Protein AF-A0A819WU49-F1 (afdb_monomer_lite)

Secondary structure (DSSP, 8-state):
-HHHHHHHHHHHHHHHHTSS-TTHHHHHHHHHHHHHHHHHTT----HHHHHHHHHHHHHHHHHHHHHHTTS-HHHHHHHHHHHHHHHHHHHHHHHHHHHHHHHHHHHHHHHHHHHHHHHHHHHHHHHHHTTTS-HHHHHHHHHHHHHHHHHHHHHHHHHHHHHHHHHHHHHHHHHHHHHHHHHHHHHHHIIIIIHHHHHTT--HHHHHHHIIIIIHHHHHHHHHHHHHHHHHHHHHHHH---HHHHHHHHHHHHHHHHHHHHHHHHHHHHHHHHHHHHHHHHHHHHHHHHHHHHHHHHHHHHHH----SSHHHHHHHHHHHHHHHHHHHHHHHHHHHHHHHHHHHHT-TTS-HHHHHHHHHHHHHHHHHHHHHHHHHHHHHT-

Organism: NCBI:txid392033

Radius of gyration: 40.59 Å; chains: 1; bounding box: 98×47×132 Å

Foldseek 3Di:
DVLVVLLVLLVVVLVVLVPDDCPVCVVLSVLSVVLSVVSVVVPDDDLVNLVSVLVSLVVVLVVLVVVLVPDDPVVNVVSVVSSVVSVVVSVVSVVVSVVVVVVVLVVVVVVLVVVVVVLVVLVVVLVVCVVVDDVVVSVVSVVVSVVVVVVSVVVVVVVVVVVVVVVVLVVLVVVLVVLLVVLVVCLVCCVPPVLCVVQAPDALVVNLVCLVPVVVVVLVVSVVVLVVSLVSLVVSLVPDPDPVVNVVSVVSNVVSVVSSVVSVVVSVVVSVVSVVLVVLVVVLVVLLVVLVVVLVVLVVLLVVLDDDPDPVSNVVSVVSLVVSVVVLVVCVVSLVVSLVSLVVSLPDPPGHPNNNVVSVVSSVVSVVSNVVSVVSSVVSVVD

pLDDT: mean 80.19, std 14.54, range [38.62, 97.06]

InterPro domains:
  IPR002017 Spectrin repeat [PF00435] (280-381)
  IPR052403 LINC complex-associated protein [PTHR47535] (3-372)

Sequence (383 aa):
KLWLSYQNYLENYYRLLKSKNEIEQKELQIATINIINQIKQGSYITINQNEELKNLLEKIYETNRRLIKHADTKTQIILEKELNDLQKSIHDINFNLKQKRETLVTNKNRELTQHRTELQRIRQAITEISSELHPDDTRQLIQKLNLLGIQWTDAERSLTVLIDSLTKRRSEYQDFENKFLRFIQWFENFLNNEINQRLNGLTIQTSLEILKNDIRNIITDKRKYANELLIQARLLQSQLTDQIQIEIIKQKIEQLEHIMDTIEQHVEKRIKKTEITCKMFNEFEQGCENIRLWMDTIETNLQRTLPTQNTNEFHIHQQSIAAIEMDIEKHSTVMSSLLALGHNLLNDTDISSRTIDSLSRRIQTLEQRWLSLNELIKKNENS

Structure (mmCIF, N/CA/C/O backbone):
data_AF-A0A819WU49-F1
#
_entry.id   AF-A0A819WU49-F1
#
loop_
_atom_site.group_PDB
_atom_site.id
_atom_site.type_symbol
_atom_site.label_atom_id
_atom_site.label_alt_id
_atom_site.label_comp_id
_atom_site.label_asym_id
_atom_site.label_entity_id
_atom_site.label_seq_id
_atom_site.pdbx_PDB_ins_code
_atom_site.Cartn_x
_atom_site.Cartn_y
_atom_site.Cartn_z
_atom_site.occupancy
_atom_site.B_iso_or_equiv
_atom_site.auth_seq_id
_atom_site.auth_comp_id
_atom_site.auth_asym_id
_atom_site.auth_atom_id
_atom_site.pdbx_PDB_model_num
ATOM 1 N N . LYS A 1 1 ? 14.214 31.514 -26.426 1.00 38.62 1 LYS A N 1
ATOM 2 C CA . LYS A 1 1 ? 12.841 31.718 -25.893 1.00 38.62 1 LYS A CA 1
ATOM 3 C C . LYS A 1 1 ? 12.511 30.754 -24.746 1.00 38.62 1 LYS A C 1
ATOM 5 O O . LYS A 1 1 ? 12.297 31.271 -23.663 1.00 38.62 1 LYS A O 1
ATOM 10 N N . LEU A 1 2 ? 12.570 29.419 -24.908 1.00 41.16 2 LEU A N 1
ATOM 11 C CA . LEU A 1 2 ? 12.365 28.466 -23.789 1.00 41.16 2 LEU A CA 1
ATOM 12 C C . LEU A 1 2 ? 13.295 28.727 -22.584 1.00 41.16 2 LEU A C 1
ATOM 14 O O . LEU A 1 2 ? 12.832 28.807 -21.457 1.00 41.16 2 LEU A O 1
ATOM 18 N N . TRP A 1 3 ? 14.589 28.954 -22.827 1.00 46.59 3 TRP A N 1
ATOM 19 C CA . TRP A 1 3 ? 15.592 29.200 -21.777 1.00 46.59 3 TRP A CA 1
ATOM 20 C C . TRP A 1 3 ? 15.361 30.447 -20.917 1.00 46.59 3 TRP A C 1
ATOM 22 O O . TRP A 1 3 ? 15.498 30.377 -19.701 1.00 46.59 3 TRP A O 1
ATOM 32 N N . LEU A 1 4 ? 14.940 31.559 -21.525 1.00 46.25 4 LEU A N 1
ATOM 33 C CA . LEU A 1 4 ? 14.539 32.754 -20.773 1.00 46.25 4 LEU A CA 1
ATOM 34 C C . LEU A 1 4 ? 13.292 32.494 -19.921 1.00 46.25 4 LEU A C 1
ATOM 36 O O . LEU A 1 4 ? 13.166 33.053 -18.837 1.00 46.25 4 LEU A O 1
ATOM 40 N N . SER A 1 5 ? 12.394 31.623 -20.391 1.00 48.72 5 SER A N 1
ATOM 41 C CA . SER A 1 5 ? 11.253 31.171 -19.597 1.00 48.72 5 SER A CA 1
ATOM 42 C C . SER A 1 5 ? 11.731 30.366 -18.384 1.00 48.72 5 SER A C 1
ATOM 44 O O . SER A 1 5 ? 11.356 30.698 -17.266 1.00 48.72 5 SER A O 1
ATOM 46 N N . TYR A 1 6 ? 12.612 29.375 -18.579 1.00 52.91 6 TYR A N 1
ATOM 47 C CA . TYR A 1 6 ? 13.180 28.548 -17.501 1.00 52.91 6 TYR A CA 1
ATOM 48 C C . TYR A 1 6 ? 13.906 29.373 -16.437 1.00 52.91 6 TYR A C 1
ATOM 50 O O . TYR A 1 6 ? 13.692 29.170 -15.244 1.00 52.91 6 TYR A O 1
ATOM 58 N N . GLN A 1 7 ? 14.728 30.331 -16.864 1.00 51.22 7 GLN A N 1
ATOM 59 C CA . GLN A 1 7 ? 15.442 31.218 -15.956 1.00 51.22 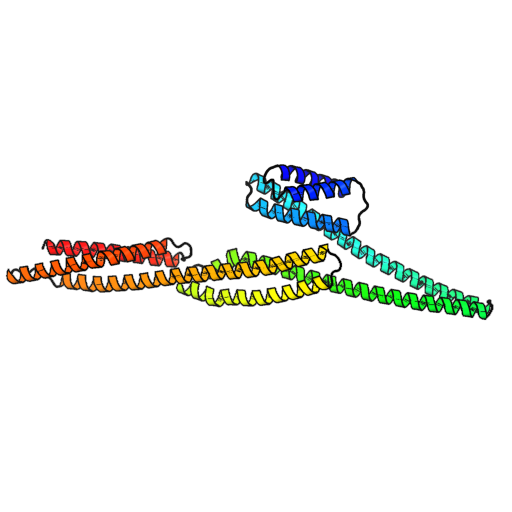7 GLN A CA 1
ATOM 60 C C . GLN A 1 7 ? 14.473 32.064 -15.114 1.00 51.22 7 GLN A C 1
ATOM 62 O O . GLN A 1 7 ? 14.628 32.125 -13.898 1.00 51.22 7 GLN A O 1
ATOM 67 N N . ASN A 1 8 ? 13.443 32.654 -15.732 1.00 54.34 8 ASN A N 1
ATOM 68 C CA . ASN A 1 8 ? 12.439 33.445 -15.014 1.00 54.34 8 ASN A CA 1
ATOM 69 C C . ASN A 1 8 ? 11.642 32.604 -14.000 1.00 54.34 8 ASN A C 1
ATOM 71 O O . ASN A 1 8 ? 11.326 33.092 -12.917 1.00 54.34 8 ASN A O 1
ATOM 75 N N . TYR A 1 9 ? 11.338 31.341 -14.317 1.00 56.34 9 TYR A N 1
ATOM 76 C CA . TYR A 1 9 ? 10.631 30.444 -13.397 1.00 56.34 9 TYR A CA 1
ATOM 77 C C . TYR A 1 9 ? 11.481 30.062 -12.182 1.00 56.34 9 TYR A C 1
ATOM 79 O O . TYR A 1 9 ? 11.007 30.158 -11.052 1.00 56.34 9 TYR A O 1
ATOM 87 N N . LEU A 1 10 ? 12.747 29.692 -12.395 1.00 54.44 10 LEU A N 1
ATOM 88 C CA . LEU A 1 10 ? 13.657 29.345 -11.300 1.00 54.44 10 LEU A CA 1
ATOM 89 C C . LEU A 1 10 ? 13.987 30.569 -10.422 1.00 54.44 10 LEU A C 1
ATOM 91 O O . LEU A 1 10 ? 14.101 30.439 -9.204 1.00 54.44 10 LEU A O 1
ATOM 95 N N . GLU A 1 11 ? 14.075 31.770 -11.008 1.00 57.81 11 GLU A N 1
ATOM 96 C CA . GLU A 1 11 ? 14.254 33.024 -10.261 1.00 57.81 11 GLU A CA 1
ATOM 97 C C . GLU A 1 11 ? 13.018 33.401 -9.424 1.00 57.81 11 GLU A C 1
ATOM 99 O O . GLU A 1 11 ? 13.171 33.878 -8.297 1.00 57.81 11 GLU A O 1
ATOM 104 N N . ASN A 1 12 ? 11.801 33.154 -9.922 1.00 56.78 12 ASN A N 1
ATOM 105 C CA . ASN A 1 12 ? 10.570 33.347 -9.147 1.00 56.78 12 ASN A CA 1
ATOM 106 C C . ASN A 1 12 ? 10.456 32.335 -7.997 1.00 56.78 12 ASN A C 1
ATOM 108 O O . ASN A 1 12 ? 10.157 32.721 -6.868 1.00 56.78 12 ASN A O 1
ATOM 112 N N . TYR A 1 13 ? 10.791 31.071 -8.255 1.00 55.88 13 TYR A N 1
ATOM 113 C CA . TYR A 1 13 ? 10.788 30.011 -7.248 1.00 55.88 13 TYR A CA 1
ATOM 114 C C . TYR A 1 13 ? 11.813 30.262 -6.126 1.00 55.88 13 TYR A C 1
ATOM 116 O O . TYR A 1 13 ? 11.489 30.153 -4.944 1.00 55.88 13 TYR A O 1
ATOM 124 N N . TYR A 1 14 ? 13.025 30.721 -6.466 1.00 54.78 14 TYR A N 1
ATOM 125 C CA . TYR A 1 14 ? 14.030 31.138 -5.478 1.00 54.78 14 TYR A CA 1
ATOM 126 C C . TYR A 1 14 ? 13.524 32.257 -4.549 1.00 54.78 14 TYR A C 1
ATOM 128 O O . TYR A 1 14 ? 13.818 32.260 -3.352 1.00 54.78 14 TYR A O 1
ATOM 136 N N . ARG A 1 15 ? 12.728 33.200 -5.072 1.00 59.16 15 ARG A N 1
ATOM 137 C CA . ARG A 1 15 ? 12.126 34.272 -4.261 1.00 59.16 15 ARG A CA 1
ATOM 138 C C . ARG A 1 15 ? 11.067 33.744 -3.289 1.00 59.16 15 ARG A C 1
ATOM 140 O O . ARG A 1 15 ? 10.988 34.267 -2.179 1.00 59.16 15 ARG A O 1
ATOM 147 N N . LEU A 1 16 ? 10.303 32.716 -3.665 1.00 53.34 16 LEU A N 1
ATOM 148 C CA . LEU A 1 16 ? 9.295 32.090 -2.801 1.00 53.34 16 LEU A CA 1
ATOM 149 C C . LEU A 1 16 ? 9.910 31.270 -1.663 1.00 53.34 16 LEU A C 1
ATOM 151 O O . LEU A 1 16 ? 9.477 31.401 -0.515 1.00 53.34 16 LEU A O 1
ATOM 155 N N . LEU A 1 17 ? 10.956 30.491 -1.960 1.00 53.31 17 LEU A N 1
ATOM 156 C CA . LEU A 1 17 ? 11.685 29.684 -0.971 1.00 53.31 17 LEU A CA 1
ATOM 157 C C . LEU A 1 17 ? 12.317 30.533 0.148 1.00 53.31 17 LEU A C 1
ATOM 159 O O . LEU A 1 17 ? 12.636 30.042 1.225 1.00 53.31 17 LEU A O 1
ATOM 163 N N . LYS A 1 18 ? 12.486 31.840 -0.069 1.00 53.62 18 LYS A N 1
ATOM 164 C CA . LYS A 1 18 ? 12.971 32.765 0.960 1.00 53.62 18 LYS A CA 1
ATOM 165 C C . LYS A 1 18 ? 11.932 33.045 2.066 1.00 53.62 18 LYS A C 1
ATOM 167 O O . LYS A 1 18 ? 12.277 33.712 3.037 1.00 53.62 18 LYS A O 1
ATOM 172 N N . SER A 1 19 ? 10.674 32.598 1.930 1.00 49.59 19 SER A N 1
ATOM 173 C CA . SER A 1 19 ? 9.548 33.134 2.719 1.00 49.59 19 SER A CA 1
ATOM 174 C C . SER A 1 19 ? 8.923 32.259 3.823 1.00 49.59 19 SER A C 1
ATOM 176 O O . SER A 1 19 ? 8.117 32.809 4.566 1.00 49.59 19 SER A O 1
ATOM 178 N N . LYS A 1 20 ? 9.294 30.982 4.033 1.00 51.66 20 LYS A N 1
ATOM 179 C CA . LYS A 1 20 ? 9.100 30.219 5.303 1.00 51.66 20 LYS A CA 1
ATOM 180 C C . LYS A 1 20 ? 9.572 28.760 5.135 1.00 51.66 20 LYS A C 1
ATOM 182 O O . LYS A 1 20 ? 9.220 28.130 4.144 1.00 51.66 20 LYS A O 1
ATOM 187 N N . ASN A 1 21 ? 10.275 28.238 6.152 1.00 53.50 21 ASN A N 1
ATOM 188 C CA . ASN A 1 21 ? 10.983 26.938 6.278 1.00 53.50 21 ASN A CA 1
ATOM 189 C C . ASN A 1 21 ? 12.416 26.879 5.707 1.00 53.50 21 ASN A C 1
ATOM 191 O O . ASN A 1 21 ? 12.678 26.328 4.644 1.00 53.50 21 ASN A O 1
ATOM 195 N N . GLU A 1 22 ? 13.371 27.398 6.490 1.00 52.78 22 GLU A N 1
ATOM 196 C CA . GLU A 1 22 ? 14.763 27.670 6.087 1.00 52.78 22 GLU A CA 1
ATOM 197 C C . GLU A 1 22 ? 15.703 26.454 5.970 1.00 52.78 22 GLU A C 1
ATOM 199 O O . GLU A 1 22 ? 16.790 26.601 5.410 1.00 52.78 22 GLU A O 1
ATOM 204 N N . ILE A 1 23 ? 15.344 25.274 6.491 1.00 52.09 23 ILE A N 1
ATOM 205 C CA . ILE A 1 23 ? 16.293 24.146 6.594 1.00 52.09 23 ILE A CA 1
ATOM 206 C C . ILE A 1 23 ? 16.169 23.184 5.402 1.00 52.09 23 ILE A C 1
ATOM 208 O O . ILE A 1 23 ? 17.141 23.019 4.672 1.00 52.09 23 ILE A O 1
ATOM 212 N N . GLU A 1 24 ? 14.983 22.628 5.121 1.00 51.19 24 GLU A N 1
ATOM 213 C CA . GLU A 1 24 ? 14.779 21.713 3.973 1.00 51.19 24 GLU A CA 1
ATOM 214 C C . GLU A 1 24 ? 14.880 22.416 2.608 1.00 51.19 24 GLU A C 1
ATOM 216 O O . GLU A 1 24 ? 15.197 21.799 1.593 1.00 51.19 24 GLU A O 1
ATOM 221 N N . GLN A 1 25 ? 14.638 23.728 2.560 1.00 58.62 25 GLN A N 1
ATOM 222 C CA . GLN A 1 25 ? 14.648 24.491 1.312 1.00 58.62 25 GLN A CA 1
ATOM 223 C C . GLN A 1 25 ? 16.044 24.987 0.918 1.00 58.62 25 GLN A C 1
ATOM 225 O O . GLN A 1 25 ? 16.267 25.280 -0.254 1.00 58.62 25 GLN A O 1
ATOM 230 N N . LYS A 1 26 ? 17.001 25.063 1.852 1.00 58.88 26 LYS A N 1
ATOM 231 C CA . LYS A 1 26 ? 18.342 25.621 1.599 1.00 58.88 26 LYS A CA 1
ATOM 232 C C . LYS A 1 26 ? 19.126 24.818 0.562 1.00 58.88 26 LYS A C 1
ATOM 234 O O . LYS A 1 26 ? 19.736 25.403 -0.328 1.00 58.88 26 LYS A O 1
ATOM 239 N N . GLU A 1 27 ? 19.071 23.491 0.635 1.00 60.66 27 GLU A N 1
ATOM 240 C CA . GLU A 1 27 ? 19.755 22.611 -0.322 1.00 60.66 27 GLU A CA 1
ATOM 241 C C . GLU A 1 27 ? 19.147 22.717 -1.727 1.00 60.66 27 GLU A C 1
ATOM 243 O O . GLU A 1 27 ? 19.873 22.833 -2.715 1.00 60.66 27 GLU A O 1
ATOM 248 N N . LEU A 1 28 ? 17.814 22.784 -1.816 1.00 60.03 28 LEU A N 1
ATOM 249 C CA . LEU A 1 28 ? 17.085 22.998 -3.071 1.00 60.03 28 LEU A CA 1
ATOM 250 C C . LEU A 1 28 ? 17.343 24.392 -3.660 1.00 60.03 28 LEU A C 1
ATOM 252 O O . LEU A 1 28 ? 17.502 24.513 -4.874 1.00 60.03 28 LEU A O 1
ATOM 256 N N . GLN A 1 29 ? 17.441 25.436 -2.828 1.00 59.50 29 GLN A N 1
ATOM 257 C CA . GLN A 1 29 ? 17.818 26.790 -3.251 1.00 59.50 29 GLN A CA 1
ATOM 258 C C . GLN A 1 29 ? 19.235 26.817 -3.833 1.00 59.50 29 GLN A C 1
ATOM 260 O O . GLN A 1 29 ? 19.438 27.368 -4.915 1.00 59.50 29 GLN A O 1
ATOM 265 N N . ILE A 1 30 ? 20.204 26.200 -3.149 1.00 65.50 30 ILE A N 1
ATOM 266 C CA . ILE A 1 30 ? 21.600 26.127 -3.601 1.00 65.50 30 ILE A CA 1
ATOM 267 C C . ILE A 1 30 ? 21.694 25.349 -4.919 1.00 65.50 30 ILE A C 1
ATOM 269 O O . ILE A 1 30 ? 22.316 25.826 -5.869 1.00 65.50 30 ILE A O 1
ATOM 273 N N . ALA A 1 31 ? 21.029 24.194 -5.017 1.00 64.00 31 ALA A N 1
ATOM 274 C CA . ALA A 1 31 ? 20.991 23.396 -6.241 1.00 64.00 31 ALA A CA 1
ATOM 275 C C . ALA A 1 31 ? 20.334 24.156 -7.410 1.00 64.00 31 ALA A C 1
ATOM 277 O O . ALA A 1 31 ? 20.846 24.141 -8.529 1.00 64.00 31 ALA A O 1
ATOM 278 N N . THR A 1 32 ? 19.255 24.895 -7.136 1.00 60.06 32 THR A N 1
ATOM 279 C CA . THR A 1 32 ? 18.564 25.743 -8.119 1.00 60.06 32 THR A CA 1
ATOM 280 C C . THR A 1 32 ? 19.451 26.885 -8.609 1.00 60.06 32 THR A C 1
ATOM 282 O O . THR A 1 32 ? 19.569 27.090 -9.815 1.00 60.06 32 THR A O 1
ATOM 285 N N . ILE A 1 33 ? 20.127 27.600 -7.706 1.00 65.00 33 ILE A N 1
ATOM 286 C CA . ILE A 1 33 ? 21.061 28.680 -8.058 1.00 65.00 33 ILE A CA 1
ATOM 287 C C . ILE A 1 33 ? 22.231 28.149 -8.889 1.00 65.00 33 ILE A C 1
ATOM 289 O O . ILE A 1 33 ? 22.603 28.773 -9.882 1.00 65.00 33 ILE A O 1
ATOM 293 N N . ASN A 1 34 ? 22.798 27.000 -8.514 1.00 65.62 34 ASN A N 1
ATOM 294 C CA . ASN A 1 34 ? 23.904 26.393 -9.250 1.00 65.62 34 ASN A CA 1
ATOM 295 C C . ASN A 1 34 ? 23.500 26.057 -10.687 1.00 65.62 34 ASN A C 1
ATOM 297 O O . ASN A 1 34 ? 24.229 26.404 -11.615 1.00 65.62 34 ASN A O 1
ATOM 301 N N . ILE A 1 35 ? 22.310 25.482 -10.883 1.00 61.12 35 ILE A N 1
ATOM 302 C CA . ILE A 1 35 ? 21.785 25.204 -12.221 1.00 61.12 35 ILE A CA 1
ATOM 303 C C . ILE A 1 35 ? 21.504 26.510 -12.983 1.00 61.12 35 ILE A C 1
ATOM 305 O O . ILE A 1 35 ? 21.973 26.649 -14.108 1.00 61.12 35 ILE A O 1
ATOM 309 N N . ILE A 1 36 ? 20.856 27.520 -12.380 1.00 59.09 36 ILE A N 1
ATOM 310 C CA . ILE A 1 36 ? 20.662 28.850 -13.007 1.00 59.09 36 ILE A CA 1
ATOM 311 C C . ILE A 1 36 ? 21.999 29.451 -13.468 1.00 59.09 36 ILE A C 1
ATOM 313 O O . ILE A 1 36 ? 22.083 30.015 -14.559 1.00 59.09 36 ILE A O 1
ATOM 317 N N . ASN A 1 37 ? 23.047 29.343 -12.654 1.00 61.62 37 ASN A N 1
ATOM 318 C CA . ASN A 1 37 ? 24.360 29.896 -12.970 1.00 61.62 37 ASN A CA 1
ATOM 319 C C . ASN A 1 37 ? 25.055 29.123 -14.097 1.00 61.62 37 ASN A C 1
ATOM 321 O O . ASN A 1 37 ? 25.602 29.753 -15.000 1.00 61.62 37 ASN A O 1
ATOM 325 N N . GLN A 1 38 ? 24.973 27.791 -14.105 1.00 59.91 38 GLN A N 1
ATOM 326 C CA . GLN A 1 38 ? 25.471 26.960 -15.208 1.00 59.91 38 GLN A CA 1
ATOM 327 C C . GLN A 1 38 ? 24.757 27.283 -16.530 1.00 59.91 38 GLN A C 1
ATOM 329 O O . GLN A 1 38 ? 25.388 27.384 -17.581 1.00 59.91 38 GLN A O 1
ATOM 334 N N . ILE A 1 39 ? 23.447 27.537 -16.471 1.00 56.06 39 ILE A N 1
ATOM 335 C CA . ILE A 1 39 ? 22.637 27.960 -17.620 1.00 56.06 39 ILE A CA 1
ATOM 336 C C . ILE A 1 39 ? 23.082 29.336 -18.131 1.00 56.06 39 ILE A C 1
ATOM 338 O O . ILE A 1 39 ? 23.279 29.524 -19.333 1.00 56.06 39 ILE A O 1
ATOM 342 N N . LYS A 1 40 ? 23.261 30.305 -17.223 1.00 55.38 40 LYS A N 1
ATOM 343 C CA . LYS A 1 40 ? 23.705 31.674 -17.544 1.00 55.38 40 LYS A CA 1
ATOM 344 C C . LYS A 1 40 ? 25.105 31.712 -18.160 1.00 55.38 40 LYS A C 1
ATOM 346 O O . LYS A 1 40 ? 25.393 32.615 -18.938 1.00 55.38 40 LYS A O 1
ATOM 351 N N . GLN A 1 41 ? 25.954 30.736 -17.843 1.00 59.31 41 GLN A N 1
ATOM 352 C CA . GLN A 1 41 ? 27.315 30.619 -18.374 1.00 59.31 41 GLN A CA 1
ATOM 353 C C . GLN A 1 41 ? 27.383 30.028 -19.796 1.00 59.31 41 GLN A C 1
ATOM 355 O O . GLN A 1 41 ? 28.474 29.904 -20.348 1.00 59.31 41 GLN A O 1
ATOM 360 N N . GLY A 1 42 ? 26.247 29.699 -20.426 1.00 45.09 42 GLY A N 1
ATOM 361 C CA . GLY A 1 42 ? 26.204 29.312 -21.842 1.00 45.09 42 GLY A CA 1
ATOM 362 C C . GLY A 1 42 ? 26.893 27.981 -22.161 1.00 45.09 42 GLY A C 1
ATOM 363 O O . GLY A 1 42 ? 27.221 27.719 -23.319 1.00 45.09 42 GLY A O 1
ATOM 364 N N . SER A 1 43 ? 27.121 27.133 -21.157 1.00 44.91 43 SER A N 1
ATOM 365 C CA . SER A 1 43 ? 27.714 25.809 -21.335 1.00 44.91 43 SER A CA 1
ATOM 366 C C . SER A 1 43 ? 26.761 24.930 -22.157 1.00 44.91 43 SER A C 1
ATOM 368 O O . SER A 1 43 ? 25.636 24.656 -21.743 1.00 44.91 43 SER A O 1
ATOM 370 N N . TYR A 1 44 ? 27.175 24.519 -23.357 1.00 41.62 44 TYR A N 1
ATOM 371 C CA . TYR A 1 44 ? 26.335 23.733 -24.261 1.00 41.62 44 TYR A CA 1
ATOM 372 C C . TYR A 1 44 ? 25.963 22.357 -23.673 1.00 41.62 44 TYR A C 1
ATOM 374 O O . TYR A 1 44 ? 26.785 21.455 -23.561 1.00 41.62 44 TYR A O 1
ATOM 382 N N . ILE A 1 45 ? 24.670 22.247 -23.364 1.00 49.69 45 ILE A N 1
ATOM 383 C CA . ILE A 1 45 ? 23.748 21.104 -23.303 1.00 49.69 45 ILE A CA 1
ATOM 384 C C . ILE A 1 45 ? 24.354 19.736 -23.667 1.00 49.69 45 ILE A C 1
ATOM 386 O O . ILE A 1 45 ? 24.287 19.290 -24.817 1.00 49.69 45 ILE A O 1
ATOM 390 N N . THR A 1 46 ? 24.800 18.998 -22.657 1.00 55.75 46 THR A N 1
ATOM 391 C CA . THR A 1 46 ? 24.877 17.531 -22.747 1.00 55.75 46 THR A CA 1
ATOM 392 C C . THR A 1 46 ? 23.528 16.907 -22.368 1.00 55.75 46 THR A C 1
ATOM 394 O O . THR A 1 46 ? 22.716 17.514 -21.669 1.00 55.75 46 THR A O 1
ATOM 397 N N . ILE A 1 47 ? 23.243 15.687 -22.845 1.00 55.97 47 ILE A N 1
ATOM 398 C CA . ILE A 1 47 ? 22.032 14.933 -22.451 1.00 55.97 47 ILE A CA 1
ATOM 399 C C . ILE A 1 47 ? 21.966 14.786 -20.921 1.00 55.97 47 ILE A C 1
ATOM 401 O O . ILE A 1 47 ? 20.883 14.899 -20.354 1.00 55.97 47 ILE A O 1
ATOM 405 N N . ASN A 1 48 ? 23.124 14.644 -20.270 1.00 56.34 48 ASN A N 1
ATOM 406 C CA . ASN A 1 48 ? 23.250 14.508 -18.820 1.00 56.34 48 ASN A CA 1
ATOM 407 C C . ASN A 1 48 ? 22.758 15.750 -18.060 1.00 56.34 48 ASN A C 1
ATOM 409 O O . ASN A 1 48 ? 21.989 15.608 -17.118 1.00 56.34 48 ASN A O 1
ATOM 413 N N . GLN A 1 49 ? 23.087 16.964 -18.514 1.00 61.91 49 GLN A N 1
ATOM 414 C CA . GLN A 1 49 ? 22.652 18.204 -17.849 1.00 61.91 49 GLN A CA 1
ATOM 415 C C . GLN A 1 49 ? 21.132 18.434 -17.916 1.00 61.91 49 GLN A C 1
ATOM 417 O O . GLN A 1 49 ? 20.549 19.009 -17.001 1.00 61.91 49 GLN A O 1
ATOM 422 N N . ASN A 1 50 ? 20.454 17.970 -18.974 1.00 60.81 50 ASN A N 1
ATOM 423 C CA . ASN A 1 50 ? 18.987 18.029 -19.023 1.00 60.81 50 ASN A CA 1
ATOM 424 C C . ASN A 1 50 ? 18.335 17.012 -18.076 1.00 60.81 50 ASN A C 1
ATOM 426 O O . ASN A 1 50 ? 17.253 17.280 -17.558 1.00 60.81 50 ASN A O 1
ATOM 430 N N . GLU A 1 51 ? 18.969 15.857 -17.862 1.00 63.22 51 GLU A N 1
ATOM 431 C CA . GLU A 1 51 ? 18.479 14.857 -16.910 1.00 63.22 51 GLU A CA 1
ATOM 432 C C . GLU A 1 51 ? 18.696 15.333 -15.462 1.00 63.22 51 GLU A C 1
ATOM 434 O O . GLU A 1 51 ? 17.803 15.192 -14.634 1.00 63.22 51 GLU A O 1
ATOM 439 N N . GLU A 1 52 ? 19.814 16.008 -15.169 1.00 65.31 52 GLU A N 1
ATOM 440 C CA . GLU A 1 52 ? 20.043 16.693 -13.886 1.00 65.31 52 GLU A CA 1
ATOM 441 C C . GLU A 1 52 ? 18.987 17.773 -13.609 1.00 65.31 52 GLU A C 1
ATOM 443 O O . GLU A 1 52 ? 18.437 17.848 -12.509 1.00 65.31 52 GLU A O 1
ATOM 448 N N . LEU A 1 53 ? 18.653 18.577 -14.622 1.00 64.50 53 LEU A N 1
ATOM 449 C CA . LEU A 1 53 ? 17.652 19.637 -14.513 1.00 64.50 53 LEU A CA 1
ATOM 450 C C . LEU A 1 53 ? 16.238 19.073 -14.314 1.00 64.50 53 LEU A C 1
ATOM 452 O O . LEU A 1 53 ? 15.470 19.598 -13.509 1.00 64.50 53 LEU A O 1
ATOM 456 N N . LYS A 1 54 ? 15.911 17.966 -14.988 1.00 65.69 54 LYS A N 1
ATOM 457 C CA . LYS A 1 54 ? 14.671 17.215 -14.766 1.00 65.69 54 LYS A CA 1
ATOM 458 C C . LYS A 1 54 ? 14.595 16.664 -13.340 1.00 65.69 54 LYS A C 1
ATOM 460 O O . LYS A 1 54 ? 13.597 16.901 -12.668 1.00 65.69 54 LYS A O 1
ATOM 465 N N . ASN A 1 55 ? 15.645 15.996 -12.865 1.00 67.19 55 ASN A N 1
ATOM 466 C CA . ASN A 1 55 ? 15.689 15.435 -11.513 1.00 67.19 55 ASN A CA 1
ATOM 467 C C . ASN A 1 55 ? 15.547 16.527 -10.443 1.00 67.19 55 ASN A C 1
ATOM 469 O O . ASN A 1 55 ? 14.874 16.328 -9.433 1.00 67.19 55 ASN A O 1
ATOM 473 N N . LEU A 1 56 ? 16.155 17.700 -10.661 1.00 67.44 56 LEU A N 1
ATOM 474 C CA . LEU A 1 56 ? 15.975 18.842 -9.769 1.00 67.44 56 LEU A CA 1
ATOM 475 C C . LEU A 1 56 ? 14.519 19.329 -9.772 1.00 67.44 56 LEU A C 1
ATOM 477 O O . LEU A 1 56 ? 13.955 19.554 -8.704 1.00 67.44 56 LEU A O 1
ATOM 481 N N . LEU A 1 57 ? 13.903 19.477 -10.949 1.00 62.25 57 LEU A N 1
ATOM 482 C CA . LEU A 1 57 ? 12.508 19.907 -11.067 1.00 62.25 57 LEU A CA 1
ATOM 483 C C . LEU A 1 57 ? 11.530 18.905 -10.438 1.00 62.25 57 LEU A C 1
ATOM 485 O O . LEU A 1 57 ? 10.568 19.332 -9.806 1.00 62.25 57 LEU A O 1
ATOM 489 N N . GLU A 1 58 ? 11.782 17.600 -10.555 1.00 64.50 58 GLU A N 1
ATOM 490 C CA . GLU A 1 58 ? 10.985 16.555 -9.897 1.00 64.50 58 GLU A CA 1
ATOM 491 C C . GLU A 1 58 ? 11.091 16.642 -8.368 1.00 64.50 58 GLU A C 1
ATOM 493 O O . GLU A 1 58 ? 10.068 16.641 -7.683 1.00 64.50 58 GLU A O 1
ATOM 498 N N . LYS A 1 59 ? 12.300 16.837 -7.824 1.00 69.06 59 LYS A N 1
ATOM 499 C CA . LYS A 1 59 ? 12.490 17.066 -6.379 1.00 69.06 59 LYS A CA 1
ATOM 500 C C . LYS A 1 59 ? 11.776 18.329 -5.899 1.00 69.06 59 LYS A C 1
ATOM 502 O O . LYS A 1 59 ? 11.100 18.306 -4.876 1.00 69.06 59 LYS A O 1
ATOM 507 N N . ILE A 1 60 ? 11.883 19.419 -6.657 1.00 63.62 60 ILE A N 1
ATOM 508 C CA . ILE A 1 60 ? 11.169 20.675 -6.392 1.00 63.62 60 ILE A CA 1
ATOM 509 C C . ILE A 1 60 ? 9.650 20.449 -6.380 1.00 63.62 60 ILE A C 1
ATOM 511 O O . ILE A 1 60 ? 8.959 20.905 -5.468 1.00 63.62 60 ILE A O 1
ATOM 515 N N . TYR A 1 61 ? 9.132 19.717 -7.366 1.00 61.75 61 TYR A N 1
ATOM 516 C CA . TYR A 1 61 ? 7.716 19.387 -7.478 1.00 61.75 61 TYR A CA 1
ATOM 517 C C . TYR A 1 61 ? 7.220 18.574 -6.273 1.00 61.75 61 TYR A C 1
ATOM 519 O O . TYR A 1 61 ? 6.186 18.907 -5.689 1.00 61.75 61 TYR A O 1
ATOM 527 N N . GLU A 1 62 ? 7.961 17.547 -5.851 1.00 64.00 62 GLU A N 1
ATOM 528 C CA . GLU A 1 62 ? 7.604 16.745 -4.676 1.00 64.00 62 GLU A CA 1
ATOM 529 C C . GLU A 1 62 ? 7.608 17.560 -3.381 1.00 64.00 62 GLU A C 1
ATOM 531 O O . GLU A 1 62 ? 6.666 17.457 -2.588 1.00 64.00 62 GLU A O 1
ATOM 536 N N . THR A 1 63 ? 8.624 18.401 -3.176 1.00 64.75 63 THR A N 1
ATOM 537 C CA . THR A 1 63 ? 8.702 19.287 -2.009 1.00 64.75 63 THR A CA 1
ATOM 538 C C . THR A 1 63 ? 7.532 20.270 -1.988 1.00 64.75 63 THR A C 1
ATOM 540 O O . THR A 1 63 ? 6.866 20.405 -0.960 1.00 64.75 63 THR A O 1
ATOM 543 N N . ASN A 1 64 ? 7.191 20.883 -3.125 1.00 59.62 64 ASN A N 1
ATOM 544 C CA . ASN A 1 64 ? 6.037 21.781 -3.228 1.00 59.62 64 ASN A CA 1
ATOM 545 C C . ASN A 1 64 ? 4.716 21.063 -2.942 1.00 59.62 64 ASN A C 1
ATOM 547 O O . ASN A 1 64 ? 3.890 21.576 -2.188 1.00 59.62 64 ASN A O 1
ATOM 551 N N . ARG A 1 65 ? 4.531 19.842 -3.458 1.00 64.19 65 ARG A N 1
ATOM 552 C CA . ARG A 1 65 ? 3.342 19.022 -3.175 1.00 64.19 65 ARG A CA 1
ATOM 553 C C . ARG A 1 65 ? 3.172 18.751 -1.675 1.00 64.19 65 ARG A C 1
ATOM 555 O O . ARG A 1 65 ? 2.039 18.699 -1.197 1.00 64.19 65 ARG A O 1
ATOM 562 N N . ARG A 1 66 ? 4.269 18.584 -0.927 1.00 65.31 66 ARG A N 1
ATOM 563 C CA . ARG A 1 66 ? 4.234 18.428 0.541 1.00 65.31 66 ARG A CA 1
ATOM 564 C C . ARG A 1 66 ? 3.895 19.744 1.244 1.00 65.31 66 ARG A C 1
ATOM 566 O O . ARG A 1 66 ? 3.066 19.738 2.147 1.00 65.31 66 ARG A O 1
ATOM 573 N N . LEU A 1 67 ? 4.471 20.863 0.803 1.00 61.41 67 LEU A N 1
ATOM 574 C CA . LEU A 1 67 ? 4.238 22.189 1.394 1.00 61.41 67 LEU A CA 1
ATOM 575 C C . LEU A 1 67 ? 2.796 22.688 1.199 1.00 61.41 67 LEU A C 1
ATOM 577 O O . LEU A 1 67 ? 2.222 23.252 2.128 1.00 61.41 67 LEU A O 1
ATOM 581 N N . ILE A 1 68 ? 2.184 22.414 0.040 1.00 60.78 68 ILE A N 1
ATOM 582 C CA . ILE A 1 68 ? 0.780 22.755 -0.267 1.00 60.78 68 ILE A CA 1
ATOM 583 C C . ILE A 1 68 ? -0.184 22.200 0.790 1.00 60.78 68 ILE A C 1
ATOM 585 O O . ILE A 1 68 ? -1.130 22.885 1.167 1.00 60.78 68 ILE A O 1
ATOM 589 N N . LYS A 1 69 ? 0.074 20.996 1.322 1.00 63.16 69 LYS A N 1
ATOM 590 C CA . LYS A 1 69 ? -0.796 20.348 2.322 1.00 63.16 69 LYS A CA 1
ATOM 591 C C . LYS A 1 69 ? -0.879 21.098 3.659 1.00 63.16 69 LYS A C 1
ATOM 593 O O . LYS A 1 69 ? -1.778 20.809 4.443 1.00 63.16 69 LYS A O 1
ATOM 598 N N . HIS A 1 70 ? 0.042 22.022 3.932 1.00 57.19 70 HIS A N 1
ATOM 599 C CA . HIS A 1 70 ? 0.170 22.706 5.224 1.00 57.19 70 HIS A CA 1
ATOM 600 C C . HIS A 1 70 ? 0.138 24.241 5.112 1.00 57.19 70 HIS A C 1
ATOM 602 O O . HIS A 1 70 ? 0.420 24.934 6.090 1.00 57.19 70 HIS A O 1
ATOM 608 N N . ALA A 1 71 ? -0.178 24.780 3.932 1.00 57.50 71 ALA A N 1
ATOM 609 C CA . ALA A 1 71 ? -0.170 26.213 3.654 1.00 57.50 71 ALA A CA 1
ATOM 610 C C . ALA A 1 71 ? -1.542 26.873 3.906 1.00 57.50 71 ALA A C 1
ATOM 612 O O . ALA A 1 71 ? -2.579 26.214 3.864 1.00 57.50 71 ALA A O 1
ATOM 613 N N . ASP A 1 72 ? -1.562 28.191 4.139 1.00 63.72 72 ASP A N 1
ATOM 614 C CA . ASP A 1 72 ? -2.815 28.958 4.131 1.00 63.72 72 ASP A CA 1
ATOM 615 C C . ASP A 1 72 ? -3.432 29.010 2.721 1.00 63.72 72 ASP A C 1
ATOM 617 O O . ASP A 1 72 ? -2.742 28.825 1.722 1.00 63.72 72 ASP A O 1
ATOM 621 N N . THR A 1 73 ? -4.735 29.285 2.616 1.00 61.19 73 THR A N 1
ATOM 622 C CA . THR A 1 73 ? -5.494 29.180 1.354 1.00 61.19 73 THR A CA 1
ATOM 623 C C . THR A 1 73 ? -4.932 30.053 0.226 1.00 61.19 73 THR A C 1
ATOM 625 O O . THR A 1 73 ? -4.963 29.667 -0.941 1.00 61.19 73 THR A O 1
ATOM 628 N N . LYS A 1 74 ? -4.386 31.232 0.549 1.00 64.12 74 LYS A N 1
ATOM 629 C CA . LYS A 1 74 ? -3.798 32.137 -0.451 1.00 64.12 74 LYS A CA 1
ATOM 630 C C . LYS A 1 74 ? -2.464 31.593 -0.964 1.00 64.12 74 LYS A C 1
ATOM 632 O O . LYS A 1 74 ? -2.201 31.644 -2.164 1.00 64.12 74 LYS A O 1
ATOM 637 N N . THR A 1 75 ? -1.650 31.054 -0.065 1.00 55.19 75 THR A N 1
ATOM 638 C CA . THR A 1 75 ? -0.379 30.394 -0.374 1.00 55.19 75 THR A CA 1
ATOM 639 C C . THR A 1 75 ? -0.615 29.087 -1.131 1.00 55.19 75 THR A C 1
ATOM 641 O O . THR A 1 75 ? 0.101 28.798 -2.083 1.00 55.19 75 THR A O 1
ATOM 644 N N . GLN A 1 76 ? -1.674 28.352 -0.790 1.00 56.91 76 GLN A N 1
ATOM 645 C CA . GLN A 1 76 ? -2.087 27.127 -1.466 1.00 56.91 76 GLN A CA 1
ATOM 646 C C . GLN A 1 76 ? -2.406 27.379 -2.946 1.00 56.91 76 GLN A C 1
ATOM 648 O O . GLN A 1 76 ? -1.861 26.693 -3.802 1.00 56.91 76 GLN A O 1
ATOM 653 N N . ILE A 1 77 ? -3.191 28.417 -3.266 1.00 67.00 77 ILE A N 1
ATOM 654 C CA . ILE A 1 77 ? -3.529 28.778 -4.658 1.00 67.00 77 ILE A CA 1
ATOM 655 C C . ILE A 1 77 ? -2.275 29.139 -5.475 1.00 67.00 77 ILE A C 1
ATOM 657 O O . ILE A 1 77 ? -2.163 28.771 -6.646 1.00 67.00 77 ILE A O 1
ATOM 661 N N . ILE A 1 78 ? -1.326 29.866 -4.874 1.00 63.47 78 ILE A N 1
ATOM 662 C CA . ILE A 1 78 ? -0.068 30.242 -5.540 1.00 63.47 78 ILE A CA 1
ATOM 663 C C . ILE A 1 78 ? 0.774 28.992 -5.809 1.00 63.47 78 ILE A C 1
ATOM 665 O O . ILE A 1 78 ? 1.195 28.773 -6.944 1.00 63.47 78 ILE A O 1
ATOM 669 N N . LEU A 1 79 ? 0.960 28.149 -4.793 1.00 56.66 79 LEU A N 1
ATOM 670 C CA . LEU A 1 79 ? 1.748 26.928 -4.907 1.00 56.66 79 LEU A CA 1
ATOM 671 C C . LEU A 1 79 ? 1.106 25.909 -5.862 1.00 56.66 79 LEU A C 1
ATOM 673 O O . LEU A 1 79 ? 1.830 25.265 -6.609 1.00 56.66 79 LEU A O 1
ATOM 677 N N . GLU A 1 80 ? -0.223 25.780 -5.905 1.00 65.75 80 GLU A N 1
ATOM 678 C CA . GLU A 1 80 ? -0.931 24.916 -6.865 1.00 65.75 80 GLU A CA 1
ATOM 679 C C . GLU A 1 80 ? -0.740 25.385 -8.312 1.00 65.75 80 GLU A C 1
ATOM 681 O O . GLU A 1 80 ? -0.527 24.570 -9.214 1.00 65.75 80 GLU A O 1
ATOM 686 N N . LYS A 1 81 ? -0.764 26.701 -8.554 1.00 71.94 81 LYS A N 1
ATOM 687 C CA . LYS A 1 81 ? -0.471 27.259 -9.878 1.00 71.94 81 LYS A CA 1
ATOM 688 C C . LYS A 1 81 ? 0.974 26.970 -10.297 1.00 71.94 81 LYS A C 1
ATOM 690 O O . LYS A 1 81 ? 1.204 26.533 -11.421 1.00 71.94 81 LYS A O 1
ATOM 695 N N . GLU A 1 82 ? 1.930 27.171 -9.396 1.00 59.31 82 GLU A N 1
ATOM 696 C CA . GLU A 1 82 ? 3.345 26.884 -9.656 1.00 59.31 82 GLU A CA 1
ATOM 697 C C . GLU A 1 82 ? 3.613 25.389 -9.844 1.00 59.31 82 GLU A C 1
ATOM 699 O O . GLU A 1 82 ? 4.390 25.010 -10.718 1.00 59.31 82 GLU A O 1
ATOM 704 N N . LEU A 1 83 ? 2.931 24.533 -9.081 1.00 61.78 83 LEU A N 1
ATOM 705 C CA . LEU A 1 83 ? 2.977 23.082 -9.228 1.00 61.78 83 LEU A CA 1
ATOM 706 C C . LEU A 1 83 ? 2.525 22.662 -10.637 1.00 61.78 83 LEU A C 1
ATOM 708 O O . LEU A 1 83 ? 3.203 21.867 -11.287 1.00 61.78 83 LEU A O 1
ATOM 712 N N . ASN A 1 84 ? 1.430 23.241 -11.137 1.00 68.31 84 ASN A N 1
ATOM 713 C CA . ASN A 1 84 ? 0.928 22.985 -12.489 1.00 68.31 84 ASN A CA 1
ATOM 714 C C . ASN A 1 84 ? 1.900 23.476 -13.578 1.00 68.31 84 ASN A C 1
ATOM 716 O O . ASN A 1 84 ? 2.147 22.763 -14.555 1.00 68.31 84 ASN A O 1
ATOM 720 N N . ASP A 1 85 ? 2.488 24.663 -13.407 1.00 66.81 85 ASP A N 1
ATOM 721 C CA . ASP A 1 85 ? 3.486 25.207 -14.337 1.00 66.81 85 ASP A CA 1
ATOM 722 C C . ASP A 1 85 ? 4.767 24.347 -14.359 1.00 66.81 85 ASP A C 1
ATOM 724 O O . ASP A 1 85 ? 5.306 24.051 -15.431 1.00 66.81 85 ASP A O 1
ATOM 728 N N . LEU A 1 86 ? 5.223 23.872 -13.194 1.00 58.97 86 LEU A N 1
ATOM 729 C CA . LEU A 1 86 ? 6.342 22.932 -13.064 1.00 58.97 86 LEU A CA 1
ATOM 730 C C . LEU A 1 86 ? 6.036 21.592 -13.737 1.00 58.97 86 LEU A C 1
ATOM 732 O O . LEU A 1 86 ? 6.872 21.071 -14.475 1.00 58.97 86 LEU A O 1
ATOM 736 N N . GLN A 1 87 ? 4.833 21.055 -13.545 1.00 64.69 87 GLN A N 1
ATOM 737 C CA . GLN A 1 87 ? 4.413 19.802 -14.168 1.00 64.69 87 GLN A CA 1
ATOM 738 C C . GLN A 1 87 ? 4.405 19.906 -15.698 1.00 64.69 87 GLN A C 1
ATOM 740 O O . GLN A 1 87 ? 4.897 19.011 -16.391 1.00 64.69 87 GLN A O 1
ATOM 745 N N . LYS A 1 88 ? 3.907 21.026 -16.234 1.00 69.44 88 LYS A N 1
ATOM 746 C CA . LYS A 1 88 ? 3.937 21.316 -17.672 1.00 69.44 88 LYS A CA 1
ATOM 747 C C . LYS A 1 88 ? 5.371 21.422 -18.198 1.00 69.44 88 LYS A C 1
ATOM 749 O O . LYS A 1 88 ? 5.700 20.846 -19.229 1.00 69.44 88 LYS A O 1
ATOM 754 N N . SER A 1 89 ? 6.239 22.091 -17.449 1.00 60.09 89 SER A N 1
ATOM 755 C CA . SER A 1 89 ? 7.658 22.243 -17.767 1.00 60.09 89 SER A CA 1
ATOM 756 C C . SER A 1 89 ? 8.403 20.899 -17.814 1.00 60.09 89 SER A C 1
ATOM 758 O O . SER A 1 89 ? 9.126 20.618 -18.773 1.00 60.09 89 SER A O 1
ATOM 760 N N . ILE A 1 90 ? 8.169 20.022 -16.830 1.00 59.91 90 ILE A N 1
ATOM 761 C CA . ILE A 1 90 ? 8.700 18.648 -16.802 1.00 59.91 90 ILE A CA 1
ATOM 762 C C . ILE A 1 90 ? 8.201 17.856 -18.019 1.00 59.91 90 ILE A C 1
ATOM 764 O O . ILE A 1 90 ? 8.974 17.132 -18.652 1.00 59.91 90 ILE A O 1
ATOM 768 N N . HIS A 1 91 ? 6.924 18.006 -18.383 1.00 67.94 91 HIS A N 1
ATOM 769 C CA . HIS A 1 91 ? 6.356 17.359 -19.565 1.00 67.94 91 HIS A CA 1
ATOM 770 C C . HIS A 1 91 ? 7.049 17.810 -20.862 1.00 67.94 91 HIS A C 1
ATOM 772 O O . HIS A 1 91 ? 7.485 16.966 -21.648 1.00 67.94 91 HIS A O 1
ATOM 778 N N . ASP A 1 92 ? 7.231 19.118 -21.051 1.00 67.62 92 ASP A N 1
ATOM 779 C CA . ASP A 1 92 ? 7.887 19.685 -22.233 1.00 67.62 92 ASP A CA 1
ATOM 780 C C . ASP A 1 92 ? 9.362 19.252 -22.342 1.00 67.62 92 ASP A C 1
ATOM 782 O O . ASP A 1 92 ? 9.850 18.946 -23.435 1.00 67.62 92 ASP A O 1
ATOM 786 N N . ILE A 1 93 ? 10.086 19.173 -21.218 1.00 61.22 93 ILE A N 1
ATOM 787 C CA . ILE A 1 93 ? 11.469 18.665 -21.183 1.00 61.22 93 ILE A CA 1
ATOM 788 C C . ILE A 1 93 ? 11.507 17.196 -21.604 1.00 61.22 93 ILE A C 1
ATOM 790 O O . ILE A 1 93 ? 12.290 16.826 -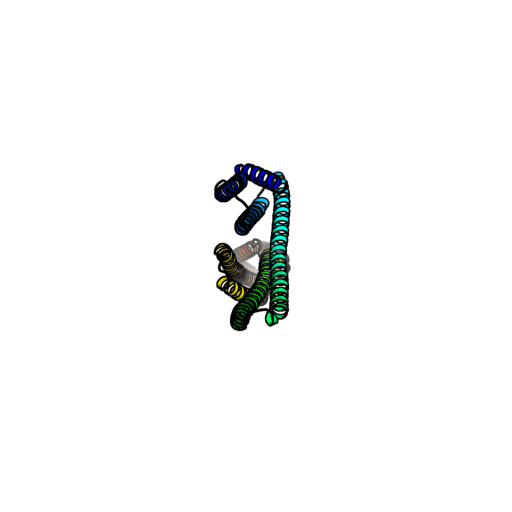22.483 1.00 61.22 93 ILE A O 1
ATOM 794 N N . ASN A 1 94 ? 10.640 16.364 -21.025 1.00 61.28 94 ASN A N 1
ATOM 795 C CA . ASN A 1 94 ? 10.561 14.943 -21.355 1.00 61.28 94 ASN A CA 1
ATOM 796 C C . ASN A 1 94 ? 10.231 14.722 -22.838 1.00 61.28 94 ASN A C 1
ATOM 798 O O . ASN A 1 94 ? 10.846 13.874 -23.491 1.00 61.28 94 ASN A O 1
ATOM 802 N N . PHE A 1 95 ? 9.308 15.511 -23.391 1.00 68.38 95 PHE A N 1
ATOM 803 C CA . PHE A 1 95 ? 8.957 15.460 -24.807 1.00 68.38 95 PHE A CA 1
ATOM 804 C C . PHE A 1 95 ? 10.146 15.825 -25.710 1.00 68.38 95 PHE A C 1
ATOM 806 O O . PHE A 1 95 ? 10.477 15.079 -26.634 1.00 68.38 95 PHE A O 1
ATOM 813 N N . ASN A 1 96 ? 10.849 16.920 -25.406 1.00 66.25 96 ASN A N 1
ATOM 814 C CA . ASN A 1 96 ? 12.019 17.358 -26.173 1.00 66.25 96 ASN A CA 1
ATOM 815 C C . ASN A 1 96 ? 13.192 16.371 -26.085 1.00 66.25 96 ASN A C 1
ATOM 817 O O . ASN A 1 96 ? 13.867 16.114 -27.085 1.00 66.25 96 ASN A O 1
ATOM 821 N N . LEU A 1 97 ? 13.441 15.792 -24.906 1.00 62.59 97 LEU A N 1
ATOM 822 C CA . LEU A 1 97 ? 14.467 14.763 -24.723 1.00 62.59 97 LEU A CA 1
ATOM 823 C C . LEU A 1 97 ? 14.140 13.499 -25.514 1.00 62.59 97 LEU A C 1
ATOM 825 O O . LEU A 1 97 ? 15.025 12.941 -26.167 1.00 62.59 97 LEU A O 1
ATOM 829 N N . LYS A 1 98 ? 12.872 13.077 -25.505 1.00 68.81 98 LYS A N 1
ATOM 830 C CA . LYS A 1 98 ? 12.396 11.948 -26.305 1.00 68.81 98 LYS A CA 1
ATOM 831 C C . LYS A 1 98 ? 12.610 12.203 -27.800 1.00 68.81 98 LYS A C 1
ATOM 833 O O . LYS A 1 98 ? 13.255 11.380 -28.448 1.00 68.81 98 LYS A O 1
ATOM 838 N N . GLN A 1 99 ? 12.178 13.358 -28.315 1.00 70.50 99 GLN A N 1
ATOM 839 C CA . GLN A 1 99 ? 12.391 13.720 -29.720 1.00 70.50 99 GLN A CA 1
ATOM 840 C C . GLN A 1 99 ? 13.878 13.768 -30.092 1.00 70.50 99 GLN A C 1
ATOM 842 O O . GLN A 1 99 ? 14.262 13.237 -31.133 1.00 70.50 99 GLN A O 1
ATOM 847 N N . LYS A 1 100 ? 14.742 14.355 -29.251 1.00 69.62 100 LYS A N 1
ATOM 848 C CA . LYS A 1 100 ? 16.191 14.409 -29.518 1.00 69.62 100 LYS A CA 1
ATOM 849 C C . LYS A 1 100 ? 16.827 13.020 -29.570 1.00 69.62 100 LYS A C 1
ATOM 851 O O . LYS A 1 100 ? 17.645 12.774 -30.454 1.00 69.62 100 LYS A O 1
ATOM 856 N N . ARG A 1 101 ? 16.458 12.119 -28.651 1.00 66.88 101 ARG A N 1
ATOM 857 C CA . ARG A 1 101 ? 16.947 10.728 -28.639 1.00 66.88 101 ARG A CA 1
ATOM 858 C C . ARG A 1 101 ? 16.497 9.975 -29.894 1.00 66.88 101 ARG A C 1
ATOM 860 O O . ARG A 1 101 ? 17.324 9.340 -30.539 1.00 66.88 101 ARG A O 1
ATOM 867 N N . GLU A 1 102 ? 15.228 10.102 -30.279 1.00 71.00 102 GLU A N 1
ATOM 868 C CA . GLU A 1 102 ? 14.683 9.482 -31.497 1.00 71.00 102 GLU A CA 1
ATOM 869 C C . GLU A 1 102 ? 15.363 10.030 -32.761 1.00 71.00 102 GLU A C 1
ATOM 871 O O . GLU A 1 102 ? 15.824 9.252 -33.594 1.00 71.00 102 GLU A O 1
ATOM 876 N N . THR A 1 103 ? 15.549 11.351 -32.845 1.00 74.81 103 THR A N 1
ATOM 877 C CA . THR A 1 103 ? 16.233 12.006 -33.974 1.00 74.81 103 THR A CA 1
ATOM 878 C C . THR A 1 103 ? 17.693 11.557 -34.106 1.00 74.81 103 THR A C 1
ATOM 880 O O . THR A 1 103 ? 18.191 11.358 -35.216 1.00 74.81 103 THR A O 1
ATOM 883 N N . LEU A 1 104 ? 18.396 11.373 -32.981 1.00 73.00 104 LEU A N 1
ATOM 884 C CA . LEU A 1 104 ? 19.779 10.890 -32.974 1.00 73.00 104 LEU A CA 1
ATOM 885 C C . LEU A 1 104 ? 19.879 9.466 -33.537 1.00 73.00 104 LEU A C 1
ATOM 887 O O . LEU A 1 104 ? 20.734 9.210 -34.384 1.00 73.00 104 LEU A O 1
ATOM 891 N N . VAL A 1 105 ? 18.985 8.565 -33.113 1.00 70.81 105 VAL A N 1
ATOM 892 C CA . VAL A 1 105 ? 18.926 7.183 -33.621 1.00 70.81 105 VAL A CA 1
ATOM 893 C C . VAL A 1 105 ? 18.603 7.170 -35.115 1.00 70.81 105 VAL A C 1
ATOM 895 O O . VAL A 1 105 ? 19.303 6.515 -35.886 1.00 70.81 105 VAL A O 1
ATOM 898 N N . THR A 1 106 ? 17.609 7.946 -35.562 1.00 76.88 106 THR A N 1
ATOM 899 C CA . THR A 1 106 ? 17.268 8.028 -36.992 1.00 76.88 106 THR A CA 1
ATOM 900 C C . THR A 1 106 ? 18.408 8.596 -37.832 1.00 76.88 106 THR A C 1
ATOM 902 O O . THR A 1 106 ? 18.665 8.099 -38.926 1.00 76.88 106 THR A O 1
ATOM 905 N N . ASN A 1 107 ? 19.136 9.597 -37.324 1.00 78.62 107 ASN A N 1
ATOM 906 C CA . ASN A 1 107 ? 20.281 10.175 -38.028 1.00 78.62 107 ASN A CA 1
ATOM 907 C C . ASN A 1 107 ? 21.429 9.174 -38.159 1.00 78.62 107 ASN A C 1
ATOM 909 O O . ASN A 1 107 ? 21.986 9.045 -39.246 1.00 78.62 107 ASN A O 1
ATOM 913 N N . LYS A 1 108 ? 21.735 8.423 -37.095 1.00 75.44 108 LYS A N 1
ATOM 914 C CA . LYS A 1 108 ? 22.769 7.382 -37.140 1.00 75.44 108 LYS A CA 1
ATOM 915 C C . LYS A 1 108 ? 22.395 6.238 -38.085 1.00 75.44 108 LYS A C 1
ATOM 917 O O . LYS A 1 108 ? 23.233 5.818 -38.875 1.00 75.44 108 LYS A O 1
ATOM 922 N N . ASN A 1 109 ? 21.130 5.818 -38.113 1.00 73.69 109 ASN A N 1
ATOM 923 C CA . ASN A 1 109 ? 20.645 4.833 -39.091 1.00 73.69 109 ASN A CA 1
ATOM 924 C C . ASN A 1 109 ? 20.720 5.349 -40.539 1.00 73.69 109 ASN A C 1
ATOM 926 O O . ASN A 1 109 ? 21.050 4.598 -41.461 1.00 73.69 109 ASN A O 1
ATOM 930 N N . ARG A 1 110 ? 20.453 6.642 -40.753 1.00 81.94 110 ARG A N 1
ATOM 931 C CA . ARG A 1 110 ? 20.594 7.279 -42.067 1.00 81.94 110 ARG A CA 1
ATOM 932 C C . ARG A 1 110 ? 22.055 7.322 -42.521 1.00 81.94 110 ARG A C 1
ATOM 934 O O . ARG A 1 110 ? 22.322 6.938 -43.655 1.00 81.94 110 ARG A O 1
ATOM 941 N N . GLU A 1 111 ? 22.981 7.738 -41.654 1.00 80.62 111 GLU A N 1
ATOM 942 C CA . GLU A 1 111 ? 24.432 7.718 -41.923 1.00 80.62 111 GLU A CA 1
ATOM 943 C C . GLU A 1 111 ? 24.906 6.303 -42.288 1.00 80.62 111 GLU A C 1
ATOM 945 O O . GLU A 1 111 ? 25.612 6.122 -43.279 1.00 80.62 111 GLU A O 1
ATOM 950 N N . LEU A 1 112 ? 24.429 5.281 -41.567 1.00 74.94 112 LEU A N 1
ATOM 951 C CA . LEU A 1 112 ? 24.734 3.886 -41.889 1.00 74.94 112 LEU A CA 1
ATOM 952 C C . LEU A 1 112 ? 24.252 3.489 -43.290 1.00 74.94 112 LEU A C 1
ATOM 954 O O . LEU A 1 112 ? 24.996 2.922 -44.089 1.00 74.94 112 LEU A O 1
ATOM 958 N N . THR A 1 113 ? 23.017 3.841 -43.632 1.00 79.62 113 THR A N 1
ATOM 959 C CA . THR A 1 113 ? 22.453 3.537 -44.956 1.00 79.62 113 THR A CA 1
ATOM 960 C C . THR A 1 113 ? 23.230 4.242 -46.080 1.00 79.62 113 THR A C 1
ATOM 962 O O . THR A 1 113 ? 23.442 3.674 -47.157 1.00 79.62 113 THR A O 1
ATOM 965 N N . GLN A 1 114 ? 23.699 5.469 -45.830 1.00 84.31 114 GLN A N 1
ATOM 966 C CA . GLN A 1 114 ? 24.512 6.235 -46.778 1.00 84.31 114 GLN A CA 1
ATOM 967 C C . GLN A 1 114 ? 25.864 5.566 -47.036 1.00 84.31 114 GLN A C 1
ATOM 969 O O . GLN A 1 114 ? 26.186 5.280 -48.189 1.00 84.31 114 GLN A O 1
ATOM 974 N N . HIS A 1 115 ? 26.606 5.221 -45.986 1.00 79.94 115 HIS A N 1
ATOM 975 C CA . HIS A 1 115 ? 27.897 4.543 -46.120 1.00 79.94 115 HIS A CA 1
ATOM 976 C C . HIS A 1 115 ? 27.782 3.150 -46.760 1.00 79.94 115 HIS A C 1
ATOM 978 O O . HIS A 1 115 ? 28.639 2.764 -47.555 1.00 79.94 115 HIS A O 1
ATOM 984 N N . ARG A 1 116 ? 26.685 2.415 -46.519 1.00 79.44 116 ARG A N 1
ATOM 985 C CA . ARG A 1 116 ? 26.389 1.159 -47.235 1.00 79.44 116 ARG A CA 1
ATOM 986 C C . ARG A 1 116 ? 26.272 1.376 -48.747 1.00 79.44 116 ARG A C 1
ATOM 988 O O . ARG A 1 116 ? 26.796 0.587 -49.533 1.00 79.44 116 ARG A O 1
ATOM 995 N N . THR A 1 117 ? 25.621 2.465 -49.149 1.00 84.88 117 THR A N 1
ATOM 996 C CA . THR A 1 117 ? 25.474 2.846 -50.561 1.00 84.88 117 THR A CA 1
ATOM 997 C C . THR A 1 117 ? 26.822 3.246 -51.170 1.00 84.88 117 THR A C 1
ATOM 999 O O . THR A 1 117 ? 27.135 2.850 -52.290 1.00 84.88 117 THR A O 1
ATOM 1002 N N . GLU A 1 118 ? 27.654 3.988 -50.435 1.00 84.69 118 GLU A N 1
ATOM 1003 C CA . GLU A 1 118 ? 29.013 4.355 -50.861 1.00 84.69 118 GLU A CA 1
ATOM 1004 C C . GLU A 1 118 ? 29.905 3.125 -51.049 1.00 84.69 118 GLU A C 1
ATOM 1006 O O . GLU A 1 118 ? 30.578 3.002 -52.071 1.00 84.69 118 GLU A O 1
ATOM 1011 N N . LEU A 1 119 ? 29.855 2.166 -50.123 1.00 81.38 119 LEU A N 1
ATOM 1012 C CA . LEU A 1 119 ? 30.619 0.924 -50.218 1.00 81.38 119 LEU A CA 1
ATOM 1013 C C . LEU A 1 119 ? 30.193 0.091 -51.439 1.00 81.38 119 LEU A C 1
ATOM 1015 O O . LEU A 1 119 ? 31.039 -0.502 -52.108 1.00 81.38 119 LEU A O 1
ATOM 1019 N N . GLN A 1 120 ? 28.902 0.092 -51.783 1.00 84.69 120 GLN A N 1
ATOM 1020 C CA . GLN A 1 120 ? 28.399 -0.537 -53.007 1.00 84.69 120 GLN A CA 1
ATOM 1021 C C . GLN A 1 120 ? 28.895 0.176 -54.277 1.00 84.69 120 GLN A C 1
ATOM 1023 O O . GLN A 1 120 ? 29.284 -0.495 -55.232 1.00 84.69 120 GLN A O 1
ATOM 1028 N N . ARG A 1 121 ? 28.965 1.514 -54.275 1.00 86.62 121 ARG A N 1
ATOM 1029 C CA . ARG A 1 121 ? 29.549 2.288 -55.387 1.00 86.62 121 ARG A CA 1
ATOM 1030 C C . ARG A 1 121 ? 31.038 2.002 -55.565 1.00 86.62 121 ARG A C 1
ATOM 1032 O O . ARG A 1 121 ? 31.478 1.803 -56.690 1.00 86.62 121 ARG A O 1
ATOM 1039 N N . ILE A 1 122 ? 31.801 1.922 -54.473 1.00 83.06 122 ILE A N 1
ATOM 1040 C CA . ILE A 1 122 ? 33.232 1.581 -54.520 1.00 83.06 122 ILE A CA 1
ATOM 1041 C C . ILE A 1 122 ? 33.426 0.162 -55.075 1.00 83.06 122 ILE A C 1
ATOM 1043 O O . ILE A 1 122 ? 34.303 -0.050 -55.909 1.00 83.06 122 ILE A O 1
ATOM 1047 N N . ARG A 1 123 ? 32.582 -0.805 -54.678 1.00 83.19 123 ARG A N 1
ATOM 1048 C CA . ARG A 1 123 ? 32.585 -2.163 -55.261 1.00 83.19 123 ARG A CA 1
ATOM 1049 C C . ARG A 1 123 ? 32.364 -2.145 -56.768 1.00 83.19 123 ARG A C 1
ATOM 1051 O O . ARG A 1 123 ? 33.078 -2.838 -57.491 1.00 83.19 123 ARG A O 1
ATOM 1058 N N . GLN A 1 124 ? 31.404 -1.354 -57.231 1.00 86.12 124 GLN A N 1
ATOM 1059 C CA . GLN A 1 124 ? 31.112 -1.232 -58.652 1.00 86.12 124 GLN A CA 1
ATOM 1060 C C . GLN A 1 124 ? 32.282 -0.590 -59.416 1.00 86.12 124 GLN A C 1
ATOM 1062 O O . GLN A 1 124 ? 32.759 -1.179 -60.380 1.00 86.12 124 GLN A O 1
ATOM 1067 N N . ALA A 1 125 ? 32.826 0.524 -58.920 1.00 84.50 125 ALA A N 1
ATOM 1068 C CA . ALA A 1 125 ? 33.959 1.212 -59.542 1.00 84.50 125 ALA A CA 1
ATOM 1069 C C . ALA A 1 125 ? 35.221 0.333 -59.627 1.00 84.50 125 ALA A C 1
ATOM 1071 O O . ALA A 1 125 ? 35.903 0.315 -60.647 1.00 84.50 125 ALA A O 1
ATOM 1072 N N . ILE A 1 126 ? 35.521 -0.450 -58.582 1.00 81.38 126 ILE A N 1
ATOM 1073 C CA . ILE A 1 126 ? 36.643 -1.404 -58.613 1.00 81.38 126 ILE A CA 1
ATOM 1074 C C . ILE A 1 126 ? 36.402 -2.493 -59.664 1.00 81.38 126 ILE A C 1
ATOM 1076 O O . ILE A 1 126 ? 37.343 -2.898 -60.338 1.00 81.38 126 ILE A O 1
ATOM 1080 N N . THR A 1 127 ? 35.159 -2.952 -59.831 1.00 82.81 127 THR A N 1
ATOM 1081 C CA . THR A 1 127 ? 34.816 -3.956 -60.850 1.00 82.81 127 THR A CA 1
ATOM 1082 C C . THR A 1 127 ? 35.019 -3.397 -62.260 1.00 82.81 127 THR A C 1
ATOM 1084 O O . THR A 1 127 ? 35.615 -4.070 -63.094 1.00 82.81 127 THR A O 1
ATOM 1087 N N . GLU A 1 128 ? 34.598 -2.154 -62.502 1.00 85.50 128 GLU A N 1
ATOM 1088 C CA . GLU A 1 128 ? 34.723 -1.467 -63.796 1.00 85.50 128 GLU A CA 1
ATOM 1089 C C . GLU A 1 128 ? 36.187 -1.207 -64.189 1.00 85.50 128 GLU A C 1
ATOM 1091 O O . GLU A 1 128 ? 36.553 -1.407 -65.341 1.00 85.50 128 GLU A O 1
ATOM 1096 N N . ILE A 1 129 ? 37.044 -0.834 -63.231 1.00 83.44 129 ILE A N 1
ATOM 1097 C CA . ILE A 1 129 ? 38.449 -0.467 -63.495 1.00 83.44 129 ILE A CA 1
ATOM 1098 C C . ILE A 1 129 ? 39.392 -1.693 -63.409 1.00 83.44 129 ILE A C 1
ATOM 1100 O O . ILE A 1 129 ? 40.549 -1.642 -63.826 1.00 83.44 129 ILE A O 1
ATOM 1104 N N . SER A 1 130 ? 38.910 -2.839 -62.912 1.00 81.31 130 SER A N 1
ATOM 1105 C CA . SER A 1 130 ? 39.725 -4.051 -62.705 1.00 81.31 130 SER A CA 1
ATOM 1106 C C . SER A 1 130 ? 40.389 -4.609 -63.971 1.00 81.31 130 SER A C 1
ATOM 1108 O O . SER A 1 130 ? 41.443 -5.232 -63.869 1.00 81.31 130 SER A O 1
ATOM 1110 N N . SER A 1 131 ? 39.813 -4.378 -65.156 1.00 78.44 131 SER A N 1
ATOM 1111 C CA . SER A 1 131 ? 40.396 -4.787 -66.443 1.00 78.44 131 SER A CA 1
ATOM 1112 C C . SER A 1 131 ? 41.509 -3.863 -66.944 1.00 78.44 131 SER A C 1
ATOM 1114 O O . SER A 1 131 ? 42.242 -4.242 -67.854 1.00 78.44 131 SER A O 1
ATOM 1116 N N . GLU A 1 132 ? 41.632 -2.662 -66.375 1.00 83.31 132 GLU A N 1
ATOM 1117 C CA . GLU A 1 132 ? 42.581 -1.619 -66.792 1.00 83.31 132 GLU A CA 1
ATOM 1118 C C . GLU A 1 132 ? 43.792 -1.503 -65.849 1.00 83.31 132 GLU A C 1
ATOM 1120 O O . GLU A 1 132 ? 44.784 -0.852 -66.177 1.00 83.31 132 GLU A O 1
ATOM 1125 N N . LEU A 1 133 ? 43.728 -2.142 -64.678 1.00 81.50 133 LEU A N 1
ATOM 1126 C CA . LEU A 1 133 ? 44.761 -2.097 -63.644 1.00 81.50 133 LEU A CA 1
ATOM 1127 C C . LEU A 1 133 ? 45.701 -3.301 -63.697 1.00 81.50 133 LEU A C 1
ATOM 1129 O O . LEU A 1 133 ? 45.351 -4.390 -64.153 1.00 81.50 133 LEU A O 1
ATOM 1133 N N . HIS A 1 134 ? 46.894 -3.129 -63.123 1.00 88.06 134 HIS A N 1
ATOM 1134 C CA . HIS A 1 134 ? 47.792 -4.251 -62.888 1.00 88.06 134 HIS A CA 1
ATOM 1135 C C . HIS A 1 134 ? 47.118 -5.281 -61.949 1.00 88.06 134 HIS A C 1
ATOM 1137 O O . HIS A 1 134 ? 46.465 -4.893 -60.968 1.00 88.06 134 HIS A O 1
ATOM 1143 N N . PRO A 1 135 ? 47.265 -6.598 -62.193 1.00 83.75 135 PRO A N 1
ATOM 1144 C CA . PRO A 1 135 ? 46.600 -7.635 -61.397 1.00 83.75 135 PRO A CA 1
ATOM 1145 C C . PRO A 1 135 ? 46.890 -7.566 -59.891 1.00 83.75 135 PRO A C 1
ATOM 1147 O O . PRO A 1 135 ? 46.009 -7.854 -59.078 1.00 83.75 135 PRO A O 1
ATOM 1150 N N . ASP A 1 136 ? 48.102 -7.158 -59.504 1.00 84.75 136 ASP A N 1
ATOM 1151 C CA . ASP A 1 136 ? 48.478 -7.024 -58.091 1.00 84.75 136 ASP A CA 1
ATOM 1152 C C . ASP A 1 136 ? 47.792 -5.838 -57.397 1.00 84.75 136 ASP A C 1
ATOM 1154 O O . ASP A 1 136 ? 47.360 -5.978 -56.250 1.00 84.75 136 ASP A O 1
ATOM 1158 N N . ASP A 1 137 ? 47.605 -4.710 -58.087 1.00 85.00 137 ASP A N 1
ATOM 1159 C CA . ASP A 1 137 ? 46.888 -3.546 -57.546 1.00 85.00 137 ASP A CA 1
ATOM 1160 C C . ASP A 1 137 ? 45.400 -3.861 -57.381 1.00 85.00 137 ASP A C 1
ATOM 1162 O O . ASP A 1 137 ? 44.798 -3.587 -56.339 1.00 85.00 137 ASP A O 1
ATOM 1166 N N . THR A 1 138 ? 44.827 -4.545 -58.375 1.00 81.69 138 THR A N 1
ATOM 1167 C CA . THR A 1 138 ? 43.457 -5.066 -58.321 1.00 81.69 138 THR A CA 1
ATOM 1168 C C . THR A 1 138 ? 43.282 -6.020 -57.138 1.00 81.69 138 THR A C 1
ATOM 1170 O O . THR A 1 138 ? 42.321 -5.903 -56.374 1.00 81.69 138 THR A O 1
ATOM 1173 N N . ARG A 1 139 ? 44.242 -6.928 -56.909 1.00 84.75 139 ARG A N 1
ATOM 1174 C CA . ARG A 1 139 ? 44.230 -7.847 -55.761 1.00 84.75 139 ARG A CA 1
ATOM 1175 C C . ARG A 1 139 ? 44.287 -7.098 -54.425 1.00 84.75 139 ARG A C 1
ATOM 1177 O O . ARG A 1 139 ? 43.512 -7.428 -53.525 1.00 84.75 139 ARG A O 1
ATOM 1184 N N . GLN A 1 140 ? 45.153 -6.092 -54.285 1.00 87.12 140 GLN A N 1
ATOM 1185 C CA . GLN A 1 140 ? 45.248 -5.284 -53.060 1.00 87.12 140 GLN A CA 1
ATOM 1186 C C . GLN A 1 140 ? 43.972 -4.470 -52.792 1.00 87.12 140 GLN A C 1
ATOM 1188 O O . GLN A 1 140 ? 43.518 -4.393 -51.646 1.00 87.12 140 GLN A O 1
ATOM 1193 N N . LEU A 1 141 ? 43.364 -3.888 -53.830 1.00 83.44 141 LEU A N 1
ATOM 1194 C CA . LEU A 1 141 ? 42.101 -3.153 -53.721 1.00 83.44 141 LEU A CA 1
ATOM 1195 C C . LEU A 1 141 ? 40.952 -4.065 -53.285 1.00 83.44 141 LEU A C 1
ATOM 1197 O O . LEU A 1 141 ? 40.220 -3.721 -52.355 1.00 83.44 141 LEU A O 1
ATOM 1201 N N . ILE A 1 142 ? 40.837 -5.254 -53.883 1.00 83.38 142 ILE A N 1
ATOM 1202 C CA . ILE A 1 142 ? 39.842 -6.262 -53.490 1.00 83.38 142 ILE A CA 1
ATOM 1203 C C . ILE A 1 142 ? 40.043 -6.685 -52.027 1.00 83.38 142 ILE A C 1
ATOM 1205 O O . ILE A 1 142 ? 39.071 -6.777 -51.278 1.00 83.38 142 ILE A O 1
ATOM 1209 N N . GLN A 1 143 ? 41.286 -6.894 -51.581 1.00 85.75 143 GLN A N 1
ATOM 1210 C CA . GLN A 1 143 ? 41.576 -7.229 -50.181 1.00 85.75 143 GLN A CA 1
ATOM 1211 C C . GLN A 1 143 ? 41.140 -6.119 -49.215 1.00 85.75 143 GLN A C 1
ATOM 1213 O O . GLN A 1 143 ? 40.431 -6.399 -48.246 1.00 85.75 143 GLN A O 1
ATOM 1218 N N . LYS A 1 144 ? 41.499 -4.856 -49.486 1.00 86.56 144 LYS A N 1
ATOM 1219 C CA . LYS A 1 144 ? 41.082 -3.708 -48.660 1.00 86.56 144 LYS A CA 1
ATOM 1220 C C . LYS A 1 144 ? 39.563 -3.544 -48.631 1.00 86.56 144 LYS A C 1
ATOM 1222 O O . LYS A 1 144 ? 38.993 -3.287 -47.574 1.00 86.56 144 LYS A O 1
ATOM 1227 N N . LEU A 1 145 ? 38.900 -3.741 -49.768 1.00 84.69 145 LEU A N 1
ATOM 1228 C CA . LEU A 1 145 ? 37.447 -3.662 -49.882 1.00 84.69 145 LEU A CA 1
ATOM 1229 C C . LEU A 1 145 ? 36.735 -4.769 -49.099 1.00 84.69 145 LEU A C 1
ATOM 1231 O O . LEU A 1 145 ? 35.707 -4.521 -48.469 1.00 84.69 145 LEU A O 1
ATOM 1235 N N . ASN A 1 146 ? 37.283 -5.984 -49.115 1.00 85.31 146 ASN A N 1
ATOM 1236 C CA . ASN A 1 146 ? 36.758 -7.093 -48.327 1.00 85.31 146 ASN A CA 1
ATOM 1237 C C . ASN A 1 146 ? 36.908 -6.827 -46.826 1.00 85.31 146 ASN A C 1
ATOM 1239 O O . ASN A 1 146 ? 35.939 -7.012 -46.094 1.00 85.31 146 ASN A O 1
ATOM 1243 N N . LEU A 1 147 ? 38.063 -6.319 -46.378 1.00 87.38 147 LEU A N 1
ATOM 1244 C CA . LEU A 1 147 ? 38.266 -5.914 -44.982 1.00 87.38 147 LEU A CA 1
ATOM 1245 C C . LEU A 1 147 ? 37.280 -4.822 -44.553 1.00 87.38 147 LEU A C 1
ATOM 1247 O O . LEU A 1 147 ? 36.643 -4.956 -43.511 1.00 87.38 147 LEU A O 1
ATOM 1251 N N . LEU A 1 148 ? 37.094 -3.786 -45.378 1.00 84.81 148 LEU A N 1
ATOM 1252 C CA . LEU A 1 148 ? 36.121 -2.725 -45.114 1.00 84.81 148 LEU A CA 1
ATOM 1253 C C . LEU A 1 148 ? 34.688 -3.277 -45.055 1.00 84.81 148 LEU A C 1
ATOM 1255 O O . LEU A 1 148 ? 33.910 -2.891 -44.189 1.00 84.81 148 LEU A O 1
ATOM 1259 N N . GLY A 1 149 ? 34.343 -4.216 -45.942 1.00 82.19 149 GLY A N 1
ATOM 1260 C CA . GLY A 1 149 ? 33.047 -4.894 -45.932 1.00 82.19 149 GLY A CA 1
ATOM 1261 C C . GLY A 1 149 ? 32.797 -5.715 -44.662 1.00 82.19 149 GLY A C 1
ATOM 1262 O O . GLY A 1 149 ? 31.683 -5.691 -44.139 1.00 82.19 149 GLY A O 1
ATOM 1263 N N . ILE A 1 150 ? 33.820 -6.405 -44.148 1.00 87.06 150 ILE A N 1
ATOM 1264 C CA . ILE A 1 150 ? 33.745 -7.152 -42.883 1.00 87.06 150 ILE A CA 1
ATOM 1265 C C . ILE A 1 150 ? 33.552 -6.180 -41.713 1.00 87.06 150 ILE A C 1
ATOM 1267 O O . ILE A 1 150 ? 32.567 -6.298 -40.991 1.00 87.06 150 ILE A O 1
ATOM 1271 N N . GLN A 1 151 ? 34.415 -5.164 -41.591 1.00 83.12 151 GLN A N 1
ATOM 1272 C CA . GLN A 1 151 ? 34.328 -4.150 -40.531 1.00 83.12 151 GLN A CA 1
ATOM 1273 C C . GLN A 1 151 ? 32.977 -3.427 -40.522 1.00 83.12 151 GLN A C 1
ATOM 1275 O O . GLN A 1 151 ? 32.417 -3.155 -39.462 1.00 83.12 151 GLN A O 1
ATOM 1280 N N . TRP A 1 152 ? 32.437 -3.143 -41.708 1.00 81.81 152 TRP A N 1
ATOM 1281 C CA . TRP A 1 152 ? 31.116 -2.550 -41.861 1.00 81.81 152 TRP A CA 1
ATOM 1282 C C . TRP A 1 152 ? 30.007 -3.458 -41.324 1.00 81.81 152 TRP A C 1
ATOM 1284 O O . TRP A 1 152 ? 29.166 -3.021 -40.540 1.00 81.81 152 TRP A O 1
ATOM 1294 N N . THR A 1 153 ? 30.026 -4.728 -41.730 1.00 84.44 153 THR A N 1
ATOM 1295 C CA . THR A 1 153 ? 29.036 -5.726 -41.299 1.00 84.44 153 THR A CA 1
ATOM 1296 C C . THR A 1 153 ? 29.083 -5.924 -39.783 1.00 84.44 153 THR A C 1
ATOM 1298 O O . THR A 1 153 ? 28.039 -6.022 -39.137 1.00 84.44 153 THR A O 1
ATOM 1301 N N . ASP A 1 154 ? 30.282 -5.927 -39.198 1.00 84.06 154 ASP A N 1
ATOM 1302 C CA . ASP A 1 154 ? 30.467 -6.026 -37.750 1.00 84.06 154 ASP A CA 1
ATOM 1303 C C . ASP A 1 154 ? 29.913 -4.794 -37.022 1.00 84.06 154 ASP A C 1
ATOM 1305 O O . ASP A 1 154 ? 29.177 -4.943 -36.047 1.00 84.06 154 ASP A O 1
ATOM 1309 N N . ALA A 1 155 ? 30.176 -3.581 -37.523 1.00 79.19 155 ALA A N 1
ATOM 1310 C CA . ALA A 1 155 ? 29.627 -2.350 -36.954 1.00 79.19 155 ALA A CA 1
ATOM 1311 C C . ALA A 1 155 ? 28.089 -2.300 -37.033 1.00 79.19 155 ALA A C 1
ATOM 1313 O O . ALA A 1 155 ? 27.433 -1.938 -36.052 1.00 79.19 155 ALA A O 1
ATOM 1314 N N . GLU A 1 156 ? 27.503 -2.704 -38.167 1.00 78.75 156 GLU A N 1
ATOM 1315 C CA . GLU A 1 156 ? 26.048 -2.802 -38.360 1.00 78.75 156 GLU A CA 1
ATOM 1316 C C . GLU A 1 156 ? 25.427 -3.798 -37.368 1.00 78.75 156 GLU A C 1
ATOM 1318 O O . GLU A 1 156 ? 24.431 -3.487 -36.706 1.00 78.75 156 GLU A O 1
ATOM 1323 N N . ARG A 1 157 ? 26.056 -4.968 -37.188 1.00 84.75 157 ARG A N 1
ATOM 1324 C CA . ARG A 1 157 ? 25.627 -5.968 -36.203 1.00 84.75 157 ARG A CA 1
ATOM 1325 C C . ARG A 1 157 ? 25.726 -5.429 -34.775 1.00 84.75 157 ARG A C 1
ATOM 1327 O O . ARG A 1 157 ? 24.758 -5.548 -34.025 1.00 84.75 157 ARG A O 1
ATOM 1334 N N . SER A 1 158 ? 26.852 -4.828 -34.389 1.00 83.00 158 SER A N 1
ATOM 1335 C CA . SER A 1 158 ? 27.043 -4.263 -33.046 1.00 83.00 158 SER A CA 1
ATOM 1336 C C . SER A 1 158 ? 26.022 -3.174 -32.727 1.00 83.00 158 SER A C 1
ATOM 1338 O O . SER A 1 158 ? 25.468 -3.153 -31.628 1.00 83.00 158 SER A O 1
ATOM 1340 N N . LEU A 1 159 ? 25.735 -2.291 -33.684 1.00 78.50 159 LEU A N 1
ATOM 1341 C CA . LEU A 1 159 ? 24.757 -1.226 -33.499 1.00 78.50 159 LEU A CA 1
ATOM 1342 C C . LEU A 1 159 ? 23.323 -1.766 -33.423 1.00 78.50 159 LEU A C 1
ATOM 1344 O O . LEU A 1 159 ? 22.559 -1.307 -32.578 1.00 78.50 159 LEU A O 1
ATOM 1348 N N . THR A 1 160 ? 22.976 -2.771 -34.230 1.00 81.12 160 THR A N 1
ATOM 1349 C CA . THR A 1 160 ? 21.666 -3.443 -34.153 1.00 81.12 160 THR A CA 1
ATOM 1350 C C . THR A 1 160 ? 21.451 -4.058 -32.768 1.00 81.12 160 THR A C 1
ATOM 1352 O O . THR A 1 160 ? 20.463 -3.755 -32.104 1.00 81.12 160 THR A O 1
ATOM 1355 N N . VAL A 1 161 ? 22.431 -4.823 -32.270 1.00 86.00 161 VAL A N 1
ATOM 1356 C CA . VAL A 1 161 ? 22.384 -5.421 -30.923 1.00 86.00 161 VAL A CA 1
ATOM 1357 C C . VAL A 1 161 ? 22.260 -4.350 -29.835 1.00 86.00 161 VAL A C 1
ATOM 1359 O O . VAL A 1 161 ? 21.514 -4.525 -28.870 1.00 86.00 161 VAL A O 1
ATOM 1362 N N . LEU A 1 162 ? 22.969 -3.227 -29.979 1.00 81.75 162 LEU A N 1
ATOM 1363 C CA . LEU A 1 162 ? 22.877 -2.115 -29.037 1.00 81.75 162 LEU A CA 1
ATOM 1364 C C . LEU A 1 162 ? 21.480 -1.477 -29.041 1.00 81.75 162 LEU A C 1
ATOM 1366 O O . LEU A 1 162 ? 20.935 -1.216 -27.969 1.00 81.75 162 LEU A O 1
ATOM 1370 N N . ILE A 1 163 ? 20.888 -1.244 -30.216 1.00 78.50 163 ILE A N 1
ATOM 1371 C CA . ILE A 1 163 ? 19.533 -0.688 -30.348 1.00 78.50 163 ILE A CA 1
ATOM 1372 C C . ILE A 1 163 ? 18.502 -1.625 -29.716 1.00 78.50 163 ILE A C 1
ATOM 1374 O O . ILE A 1 163 ? 17.663 -1.160 -28.940 1.00 78.50 163 ILE A O 1
ATOM 1378 N N . ASP A 1 164 ? 18.581 -2.925 -29.992 1.00 83.50 164 ASP A N 1
ATOM 1379 C CA . ASP A 1 164 ? 17.659 -3.919 -29.436 1.00 83.50 164 ASP A CA 1
ATOM 1380 C C 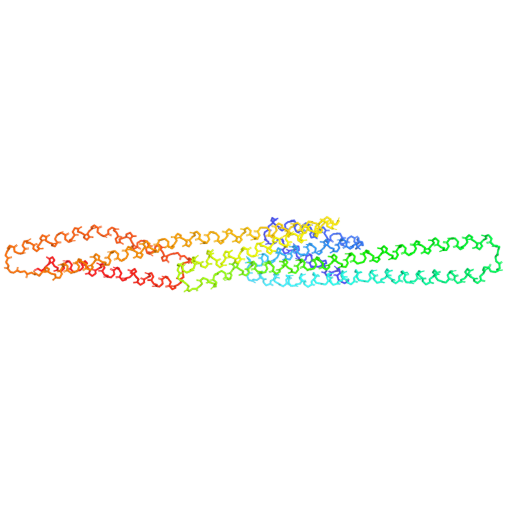. ASP A 1 164 ? 17.772 -3.982 -27.908 1.00 83.50 164 ASP A C 1
ATOM 1382 O O . ASP A 1 164 ? 16.766 -3.939 -27.195 1.00 83.50 164 ASP A O 1
ATOM 1386 N N . SER A 1 165 ? 19.004 -3.986 -27.391 1.00 83.69 165 SER A N 1
ATOM 1387 C CA . SER A 1 165 ? 19.293 -3.960 -25.954 1.00 83.69 165 SER A CA 1
ATOM 1388 C C . SER A 1 165 ? 18.744 -2.701 -25.273 1.00 83.69 165 SER A C 1
ATOM 1390 O O . SER A 1 165 ? 18.072 -2.790 -24.243 1.00 83.69 165 SER A O 1
ATOM 1392 N N . LEU A 1 166 ? 18.962 -1.521 -25.863 1.00 79.81 166 LEU A N 1
ATOM 1393 C CA . LEU A 1 166 ? 18.446 -0.255 -25.334 1.00 79.81 166 LEU A CA 1
ATOM 1394 C C . LEU A 1 166 ? 16.918 -0.184 -25.394 1.00 79.81 166 LEU A C 1
ATOM 1396 O O . LEU A 1 166 ? 16.290 0.326 -24.465 1.00 79.81 166 LEU A O 1
ATOM 1400 N N . THR A 1 167 ? 16.312 -0.706 -26.459 1.00 81.75 167 THR A N 1
ATOM 1401 C CA . THR A 1 167 ? 14.854 -0.744 -26.629 1.00 81.75 167 THR A CA 1
ATOM 1402 C C . THR A 1 167 ? 14.216 -1.650 -25.585 1.00 81.75 167 THR A C 1
ATOM 1404 O O . THR A 1 167 ? 13.283 -1.231 -24.894 1.00 81.75 167 THR A O 1
ATOM 1407 N N . LYS A 1 168 ? 14.772 -2.852 -25.395 1.00 87.56 168 LYS A N 1
ATOM 1408 C CA . LYS A 1 168 ? 14.341 -3.785 -24.353 1.00 87.56 168 LYS A CA 1
ATOM 1409 C C . LYS A 1 168 ? 14.462 -3.154 -22.966 1.00 87.56 168 LYS A C 1
ATOM 1411 O O . LYS A 1 168 ? 13.464 -3.064 -22.256 1.00 87.56 168 LYS A O 1
ATOM 1416 N N . ARG A 1 169 ? 15.629 -2.603 -22.624 1.00 83.12 169 ARG A N 1
ATOM 1417 C CA . ARG A 1 169 ? 15.863 -1.959 -21.321 1.00 83.12 169 ARG A CA 1
ATOM 1418 C C . ARG A 1 169 ? 14.915 -0.791 -21.061 1.00 83.12 169 ARG A C 1
ATOM 1420 O O . ARG A 1 169 ? 14.403 -0.633 -19.957 1.00 83.12 169 ARG A O 1
ATOM 1427 N N . ARG A 1 170 ? 14.646 0.027 -22.084 1.00 82.94 170 ARG A N 1
ATOM 1428 C CA . ARG A 1 170 ? 13.670 1.120 -21.995 1.00 82.94 170 ARG A CA 1
ATOM 1429 C C . ARG A 1 170 ? 12.274 0.589 -21.677 1.00 82.94 170 ARG A C 1
ATOM 1431 O O . ARG A 1 170 ? 11.595 1.178 -20.840 1.00 82.94 170 ARG A O 1
ATOM 1438 N N . SER A 1 171 ? 11.852 -0.491 -22.333 1.00 87.94 171 SER A N 1
ATOM 1439 C CA . SER A 1 171 ? 10.541 -1.098 -22.086 1.00 87.94 171 SER A CA 1
ATOM 1440 C C . SER A 1 171 ? 10.431 -1.686 -20.675 1.00 87.94 171 SER A C 1
ATOM 1442 O O . SER A 1 171 ? 9.438 -1.438 -19.997 1.00 87.94 171 SER A O 1
ATOM 1444 N N . GLU A 1 172 ? 11.478 -2.362 -20.193 1.00 90.31 172 GLU A N 1
ATOM 1445 C CA . GLU A 1 172 ? 11.536 -2.938 -18.843 1.00 90.31 172 GLU A CA 1
ATOM 1446 C C . GLU A 1 172 ? 11.488 -1.849 -17.764 1.00 90.31 172 GLU A C 1
ATOM 1448 O O . GLU A 1 172 ? 10.729 -1.960 -16.803 1.00 90.31 172 GLU A O 1
ATOM 1453 N N . TYR A 1 173 ? 12.232 -0.753 -17.950 1.00 89.62 173 TYR A N 1
ATOM 1454 C CA . TYR A 1 173 ? 12.175 0.394 -17.042 1.00 89.62 173 TYR A CA 1
ATOM 1455 C C . TYR A 1 173 ? 10.784 1.040 -17.018 1.00 89.62 173 TYR A C 1
ATOM 1457 O O . TYR A 1 173 ? 10.269 1.356 -15.950 1.00 89.62 173 TYR A O 1
ATOM 1465 N N . GLN A 1 174 ? 10.151 1.233 -18.180 1.00 88.44 174 GLN A N 1
ATOM 1466 C CA . GLN A 1 174 ? 8.805 1.813 -18.253 1.00 88.44 174 GLN A CA 1
ATOM 1467 C C . GLN A 1 174 ? 7.750 0.929 -17.584 1.00 88.44 174 GLN A C 1
ATOM 1469 O O . GLN A 1 174 ? 6.855 1.443 -16.915 1.00 88.44 174 GLN A O 1
ATOM 1474 N N . ASP A 1 175 ? 7.840 -0.387 -17.762 1.00 93.00 175 ASP A N 1
ATOM 1475 C CA . ASP A 1 175 ? 6.949 -1.339 -17.102 1.00 93.00 175 ASP A CA 1
ATOM 1476 C C . ASP A 1 175 ? 7.114 -1.295 -15.576 1.00 93.00 175 ASP A C 1
ATOM 1478 O O . ASP A 1 175 ? 6.126 -1.132 -14.854 1.00 93.00 175 ASP A O 1
ATOM 1482 N N . PHE A 1 176 ? 8.360 -1.326 -15.089 1.00 95.25 176 PHE A N 1
ATOM 1483 C CA . PHE A 1 176 ? 8.668 -1.143 -13.671 1.00 95.25 176 PHE A CA 1
ATOM 1484 C C . PHE A 1 176 ? 8.098 0.172 -13.127 1.00 95.25 176 PHE A C 1
ATOM 1486 O O . PHE A 1 176 ? 7.403 0.163 -12.113 1.00 95.25 176 PHE A O 1
ATOM 1493 N N . GLU A 1 177 ? 8.328 1.289 -13.820 1.00 92.19 177 GLU A N 1
ATOM 1494 C CA . GLU A 1 177 ? 7.874 2.612 -13.389 1.00 92.19 177 GLU A CA 1
ATOM 1495 C C . GLU A 1 177 ? 6.352 2.673 -13.235 1.00 92.19 177 GLU A C 1
ATOM 1497 O O . GLU A 1 177 ? 5.825 3.120 -12.215 1.00 92.19 177 GLU A O 1
ATOM 1502 N N . ASN A 1 178 ? 5.627 2.162 -14.229 1.00 93.75 178 ASN A N 1
ATOM 1503 C CA . ASN A 1 178 ? 4.169 2.126 -14.203 1.00 93.75 178 ASN A CA 1
ATOM 1504 C C . ASN A 1 178 ? 3.648 1.273 -13.042 1.00 93.75 178 ASN A C 1
ATOM 1506 O O . ASN A 1 178 ? 2.688 1.649 -12.364 1.00 93.75 178 ASN A O 1
ATOM 1510 N N . LYS A 1 179 ? 4.271 0.116 -12.806 1.00 96.19 179 LYS A N 1
ATOM 1511 C CA . LYS A 1 179 ? 3.912 -0.783 -11.708 1.00 96.19 179 LYS A CA 1
ATOM 1512 C C . LYS A 1 179 ? 4.213 -0.175 -10.341 1.00 96.19 179 LYS A C 1
ATOM 1514 O O . LYS A 1 179 ? 3.386 -0.304 -9.438 1.00 96.19 179 LYS A O 1
ATOM 1519 N N . PHE A 1 180 ? 5.351 0.500 -10.208 1.00 95.50 180 PHE A N 1
ATOM 1520 C CA . PHE A 1 180 ? 5.751 1.221 -9.007 1.00 95.50 180 PHE A CA 1
ATOM 1521 C C . PHE A 1 180 ? 4.749 2.335 -8.683 1.00 95.50 180 PHE A C 1
ATOM 1523 O O . PHE A 1 180 ? 4.191 2.354 -7.590 1.00 95.50 180 PHE A O 1
ATOM 1530 N N . LEU A 1 181 ? 4.411 3.198 -9.645 1.00 92.75 181 LEU A N 1
ATOM 1531 C CA . LEU A 1 181 ? 3.445 4.282 -9.426 1.00 92.75 181 LEU A CA 1
ATOM 1532 C C . LEU A 1 181 ? 2.058 3.765 -9.022 1.00 92.75 181 LEU A C 1
ATOM 1534 O O . LEU A 1 181 ? 1.440 4.302 -8.102 1.00 92.75 181 LEU A O 1
ATOM 1538 N N . ARG A 1 182 ? 1.581 2.686 -9.655 1.00 95.06 182 ARG A N 1
ATOM 1539 C CA . ARG A 1 182 ? 0.325 2.023 -9.261 1.00 95.06 182 ARG A CA 1
ATOM 1540 C C . ARG A 1 182 ? 0.383 1.476 -7.838 1.00 95.06 182 ARG A C 1
ATOM 1542 O O . ARG A 1 182 ? -0.621 1.509 -7.132 1.00 95.06 182 ARG A O 1
ATOM 1549 N N . PHE A 1 183 ? 1.540 0.973 -7.417 1.00 96.12 183 PHE A N 1
ATOM 1550 C CA . PHE A 1 183 ? 1.742 0.483 -6.060 1.00 96.12 183 PHE A CA 1
ATOM 1551 C C . PHE A 1 183 ? 1.680 1.616 -5.028 1.00 96.12 183 PHE A C 1
ATOM 1553 O O . PHE A 1 183 ? 0.973 1.483 -4.032 1.00 96.12 183 PHE A O 1
ATOM 1560 N N . ILE A 1 184 ? 2.327 2.754 -5.304 1.00 93.50 184 ILE A N 1
ATOM 1561 C CA . ILE A 1 184 ? 2.248 3.954 -4.455 1.00 93.50 184 ILE A CA 1
ATOM 1562 C C . ILE A 1 184 ? 0.802 4.452 -4.337 1.00 93.50 184 ILE A C 1
ATOM 1564 O O . ILE A 1 184 ? 0.320 4.705 -3.236 1.00 93.50 184 ILE A O 1
ATOM 1568 N N . GLN A 1 185 ? 0.080 4.546 -5.456 1.00 93.25 185 GLN A N 1
ATOM 1569 C CA . GLN A 1 185 ? -1.328 4.961 -5.451 1.00 93.25 185 GLN A CA 1
ATOM 1570 C C . GLN A 1 185 ? -2.211 4.000 -4.650 1.00 93.25 185 GLN A C 1
ATOM 1572 O O . GLN A 1 185 ? -3.083 4.434 -3.897 1.00 93.25 185 GLN A O 1
ATOM 1577 N N . TRP A 1 186 ? -1.979 2.692 -4.794 1.00 96.38 186 TRP A N 1
ATOM 1578 C CA . TRP A 1 186 ? -2.674 1.692 -3.994 1.00 96.38 186 TRP A CA 1
ATOM 1579 C C . TRP A 1 186 ? -2.392 1.886 -2.501 1.00 96.38 186 TRP A C 1
ATOM 1581 O O . TRP A 1 186 ? -3.341 1.914 -1.725 1.00 96.38 186 TRP A O 1
ATOM 1591 N N . PHE A 1 187 ? -1.132 2.084 -2.104 1.00 94.50 187 PHE A N 1
ATOM 1592 C CA . PHE A 1 187 ? -0.752 2.344 -0.713 1.00 94.50 187 PHE A CA 1
ATOM 1593 C C . PHE A 1 187 ? -1.487 3.557 -0.128 1.00 94.50 187 PHE A C 1
ATOM 1595 O O . PHE A 1 187 ? -2.098 3.454 0.939 1.00 94.50 187 PHE A O 1
ATOM 1602 N N . GLU A 1 188 ? -1.477 4.685 -0.847 1.00 91.25 188 GLU A N 1
ATOM 1603 C CA . GLU A 1 188 ? -2.153 5.912 -0.415 1.00 91.25 188 GLU A CA 1
ATOM 1604 C C . GLU A 1 188 ? -3.664 5.691 -0.240 1.00 91.25 188 GLU A C 1
ATOM 1606 O O . GLU A 1 188 ? -4.244 6.144 0.747 1.00 91.25 188 GLU A O 1
ATOM 1611 N N . ASN A 1 189 ? -4.317 4.971 -1.156 1.00 93.44 189 ASN A N 1
ATOM 1612 C CA . ASN A 1 189 ? -5.748 4.688 -1.043 1.00 93.44 189 ASN A CA 1
ATOM 1613 C C . ASN A 1 189 ? -6.066 3.663 0.060 1.00 93.44 189 ASN A C 1
ATOM 1615 O O . ASN A 1 189 ? -7.069 3.798 0.763 1.00 93.44 189 ASN A O 1
ATOM 1619 N N . PHE A 1 190 ? -5.215 2.650 0.221 1.00 94.31 190 PHE A N 1
ATOM 1620 C CA . PHE A 1 190 ? -5.433 1.554 1.158 1.00 94.31 190 PHE A CA 1
ATOM 1621 C C . PHE A 1 190 ? -5.426 2.043 2.607 1.00 94.31 190 PHE A C 1
ATOM 1623 O O . PHE A 1 190 ? -6.364 1.760 3.354 1.00 94.31 190 PHE A O 1
ATOM 1630 N N . LEU A 1 191 ? -4.413 2.834 2.982 1.00 89.38 191 LEU A N 1
ATOM 1631 C CA . LEU A 1 191 ? -4.298 3.376 4.337 1.00 89.38 191 LEU A CA 1
ATOM 1632 C C . LEU A 1 191 ? -5.367 4.424 4.657 1.00 89.38 191 LEU A C 1
ATOM 1634 O O . LEU A 1 191 ? -5.901 4.428 5.764 1.00 89.38 191 LEU A O 1
ATOM 1638 N N . ASN A 1 192 ? -5.680 5.314 3.713 1.00 86.94 192 ASN A N 1
ATOM 1639 C CA . ASN A 1 192 ? -6.573 6.438 3.997 1.00 86.94 192 ASN A CA 1
ATOM 1640 C C . ASN A 1 192 ? -8.056 6.048 3.927 1.00 86.94 192 ASN A C 1
ATOM 1642 O O . ASN A 1 192 ? -8.857 6.517 4.737 1.00 86.94 192 ASN A O 1
ATOM 1646 N N . ASN A 1 193 ? -8.424 5.173 2.987 1.00 89.50 193 ASN A N 1
ATOM 1647 C CA . ASN A 1 193 ? -9.824 4.937 2.644 1.00 89.50 193 ASN A CA 1
ATOM 1648 C C . ASN A 1 193 ? -10.230 3.478 2.827 1.00 89.50 193 ASN A C 1
ATOM 1650 O O . ASN A 1 193 ? -11.188 3.196 3.545 1.00 89.50 193 ASN A O 1
ATOM 1654 N N . GLU A 1 194 ? -9.523 2.548 2.182 1.00 92.31 194 GLU A N 1
ATOM 1655 C CA . GLU A 1 194 ? -10.032 1.187 1.982 1.00 92.31 194 GLU A CA 1
ATOM 1656 C C . GLU A 1 194 ? -10.208 0.419 3.299 1.00 92.31 194 GLU A C 1
ATOM 1658 O O . GLU A 1 194 ? -11.251 -0.203 3.507 1.00 92.31 194 GLU A O 1
ATOM 1663 N N . ILE A 1 195 ? -9.237 0.510 4.218 1.00 90.56 195 ILE A N 1
ATOM 1664 C CA . ILE A 1 195 ? -9.345 -0.115 5.546 1.00 90.56 195 ILE A CA 1
ATOM 1665 C C . ILE A 1 195 ? -10.574 0.426 6.287 1.00 90.56 195 ILE A C 1
ATOM 1667 O O . ILE A 1 195 ? -11.398 -0.346 6.766 1.00 90.56 195 ILE A O 1
ATOM 1671 N N . ASN A 1 196 ? -10.735 1.750 6.351 1.00 88.50 196 ASN A N 1
ATOM 1672 C CA . ASN A 1 196 ? -11.835 2.370 7.091 1.00 88.50 196 ASN A CA 1
ATOM 1673 C C . ASN A 1 196 ? -13.200 2.040 6.470 1.00 88.50 196 ASN A C 1
ATOM 1675 O O . ASN A 1 196 ? -14.149 1.749 7.192 1.00 88.50 196 ASN A O 1
ATOM 1679 N N . GLN A 1 197 ? -13.298 2.029 5.138 1.00 89.56 197 GLN A N 1
ATOM 1680 C CA . GLN A 1 197 ? -14.528 1.675 4.427 1.00 89.56 197 GLN A CA 1
ATOM 1681 C C . GLN A 1 197 ? -14.954 0.231 4.696 1.00 89.56 197 GLN A C 1
ATOM 1683 O O . GLN A 1 197 ? -16.134 -0.014 4.928 1.00 89.56 197 GLN A O 1
ATOM 1688 N N . ARG A 1 198 ? -14.003 -0.713 4.713 1.00 90.31 198 ARG A N 1
ATOM 1689 C CA . ARG A 1 198 ? -14.278 -2.131 4.999 1.00 90.31 198 ARG A CA 1
ATOM 1690 C C . ARG A 1 198 ? -14.769 -2.370 6.425 1.00 90.31 198 ARG A C 1
ATOM 1692 O O . ARG A 1 198 ? -15.505 -3.321 6.648 1.00 90.31 198 ARG A O 1
ATOM 1699 N N . LEU A 1 199 ? -14.361 -1.530 7.375 1.00 88.69 199 LEU A N 1
ATOM 1700 C CA . LEU A 1 199 ? -14.723 -1.665 8.790 1.00 88.69 199 LEU A CA 1
ATOM 1701 C C . LEU A 1 199 ? -15.964 -0.848 9.180 1.00 88.69 199 LEU A C 1
ATOM 1703 O O . LEU A 1 199 ? -16.521 -1.036 10.264 1.00 88.69 199 LEU A O 1
ATOM 1707 N N . ASN A 1 200 ? -16.405 0.073 8.322 1.00 87.06 200 ASN A N 1
ATOM 1708 C CA . ASN A 1 200 ? -17.480 0.996 8.650 1.00 87.06 200 ASN A CA 1
ATOM 1709 C C . ASN A 1 200 ? -18.817 0.266 8.882 1.00 87.06 200 ASN A C 1
ATOM 1711 O O . ASN A 1 200 ? -19.235 -0.574 8.089 1.00 87.06 200 ASN A O 1
ATOM 1715 N N . GLY A 1 201 ? -19.510 0.614 9.969 1.00 85.12 201 GLY A N 1
ATOM 1716 C CA . GLY A 1 201 ? -20.824 0.057 10.319 1.00 85.12 201 GLY A CA 1
ATOM 1717 C C . GLY A 1 201 ? -20.821 -1.382 10.857 1.00 85.12 201 GLY A C 1
ATOM 1718 O O . GLY A 1 201 ? -21.889 -1.904 11.198 1.00 85.12 201 GLY A O 1
ATOM 1719 N N . LEU A 1 202 ? -19.653 -2.018 10.970 1.00 89.25 202 LEU A N 1
ATOM 1720 C CA . LEU A 1 202 ? -19.513 -3.373 11.499 1.00 89.25 202 LEU A CA 1
ATOM 1721 C C . LEU A 1 202 ? -19.421 -3.393 13.027 1.00 89.25 202 LEU A C 1
ATOM 1723 O O . LEU A 1 202 ? -19.089 -2.392 13.665 1.00 89.25 202 LEU A O 1
ATOM 1727 N N . THR A 1 203 ? -19.735 -4.544 13.622 1.00 90.06 203 THR A N 1
ATOM 1728 C CA . THR A 1 203 ? -19.497 -4.775 15.053 1.00 90.06 203 THR A CA 1
ATOM 1729 C C . THR A 1 203 ? -18.006 -4.932 15.314 1.00 90.06 203 THR A C 1
ATOM 1731 O O . THR A 1 203 ? -17.258 -5.349 14.430 1.00 90.06 203 THR A O 1
ATOM 1734 N N . ILE A 1 204 ? -17.570 -4.658 16.544 1.00 90.75 204 ILE A N 1
ATOM 1735 C CA . ILE A 1 204 ? -16.151 -4.748 16.906 1.00 90.75 204 ILE A CA 1
ATOM 1736 C C . ILE A 1 204 ? -15.545 -6.138 16.655 1.00 90.75 204 ILE A C 1
ATOM 1738 O O . ILE A 1 204 ? -14.426 -6.240 16.158 1.00 90.75 204 ILE A O 1
ATOM 1742 N N . GLN A 1 205 ? -16.321 -7.197 16.907 1.00 91.62 205 GLN A N 1
ATOM 1743 C CA . GLN A 1 205 ? -15.924 -8.582 16.655 1.00 91.62 205 GLN A CA 1
ATOM 1744 C C . GLN A 1 205 ? -15.707 -8.842 15.157 1.00 91.62 205 GLN A C 1
ATOM 1746 O O . GLN A 1 205 ? -14.668 -9.362 14.759 1.00 91.62 205 GLN A O 1
ATOM 1751 N N . THR A 1 206 ? -16.657 -8.416 14.319 1.00 92.75 206 THR A N 1
ATOM 1752 C CA . THR A 1 206 ? -16.574 -8.592 12.860 1.00 92.75 206 THR A CA 1
ATOM 1753 C C . THR A 1 206 ? -15.410 -7.784 12.283 1.00 92.75 206 THR A C 1
ATOM 1755 O O . THR A 1 206 ? -14.658 -8.273 11.444 1.00 92.75 206 THR A O 1
ATOM 1758 N N . SER A 1 207 ? -15.214 -6.555 12.770 1.00 92.75 207 SER A N 1
ATOM 1759 C CA . SER A 1 207 ? -14.077 -5.713 12.390 1.00 92.75 207 SER A CA 1
ATOM 1760 C C . SER A 1 207 ? -12.739 -6.378 12.714 1.00 92.75 207 SER A C 1
ATOM 1762 O O . SER A 1 207 ? -11.814 -6.325 11.903 1.00 92.75 207 SER A O 1
ATOM 1764 N N . LEU A 1 208 ? -12.632 -7.036 13.874 1.00 94.62 208 LEU A N 1
ATOM 1765 C CA . LEU A 1 208 ? -11.431 -7.768 14.266 1.00 94.62 208 LEU A CA 1
ATOM 1766 C C . LEU A 1 208 ? -11.152 -8.963 13.344 1.00 94.62 208 LEU A C 1
ATOM 1768 O O . LEU A 1 208 ? -10.003 -9.184 12.960 1.00 94.62 208 LEU A O 1
ATOM 1772 N N . GLU A 1 209 ? -12.184 -9.717 12.969 1.00 95.88 209 GLU A N 1
ATOM 1773 C CA . GLU A 1 209 ? -12.057 -10.847 12.042 1.00 95.88 209 GLU A CA 1
ATOM 1774 C C . GLU A 1 209 ? -11.590 -10.396 10.654 1.00 95.88 209 GLU A C 1
ATOM 1776 O O . GLU A 1 209 ? -10.639 -10.963 10.113 1.00 95.88 209 GLU A O 1
ATOM 1781 N N . ILE A 1 210 ? -12.178 -9.326 10.110 1.00 95.56 210 ILE A N 1
ATOM 1782 C CA . ILE A 1 210 ? -11.770 -8.748 8.819 1.00 95.56 210 ILE A CA 1
ATOM 1783 C C . ILE A 1 210 ? -10.327 -8.236 8.872 1.00 95.56 210 ILE A C 1
ATOM 1785 O O . ILE A 1 210 ? -9.561 -8.440 7.929 1.00 95.56 210 ILE A O 1
ATOM 1789 N N . LEU A 1 211 ? -9.921 -7.593 9.971 1.00 94.81 211 LEU A N 1
ATOM 1790 C CA . LEU A 1 211 ? -8.541 -7.139 10.154 1.00 94.81 211 LEU A CA 1
ATOM 1791 C C . LEU A 1 211 ? -7.547 -8.311 10.170 1.00 94.81 211 LEU A C 1
ATOM 1793 O O . LEU A 1 211 ? -6.505 -8.246 9.515 1.00 94.81 211 LEU A O 1
ATOM 1797 N N . LYS A 1 212 ? -7.868 -9.384 10.902 1.00 96.19 212 LYS A N 1
ATOM 1798 C CA . LYS A 1 212 ? -6.993 -10.556 11.055 1.00 96.19 212 LYS A CA 1
ATOM 1799 C C . LYS A 1 212 ? -6.901 -11.421 9.806 1.00 96.19 212 LYS A C 1
ATOM 1801 O O . LYS A 1 212 ? -5.837 -11.992 9.572 1.00 96.19 212 LYS A O 1
ATOM 1806 N N . ASN A 1 213 ? -7.982 -11.505 9.039 1.00 95.69 213 ASN A N 1
ATOM 1807 C CA . ASN A 1 213 ? -8.083 -12.392 7.890 1.00 95.69 213 ASN A CA 1
ATOM 1808 C C . ASN A 1 213 ? -7.938 -11.598 6.591 1.00 95.69 213 ASN A C 1
ATOM 1810 O O . ASN A 1 213 ? -6.870 -11.598 5.985 1.00 95.69 213 ASN A O 1
ATOM 1814 N N . ASP A 1 214 ? -8.979 -10.878 6.182 1.00 96.00 214 ASP A N 1
ATOM 1815 C CA . ASP A 1 214 ? -9.063 -10.254 4.859 1.00 96.00 214 ASP A CA 1
ATOM 1816 C C . ASP A 1 214 ? -7.969 -9.210 4.633 1.00 96.00 214 ASP A C 1
ATOM 1818 O O . ASP A 1 214 ? -7.234 -9.271 3.648 1.00 96.00 214 ASP A O 1
ATOM 1822 N N . ILE A 1 215 ? -7.824 -8.264 5.563 1.00 95.81 215 ILE A N 1
ATOM 1823 C CA . ILE A 1 215 ? -6.832 -7.189 5.453 1.00 95.81 215 ILE A CA 1
ATOM 1824 C C . ILE A 1 215 ? -5.416 -7.773 5.513 1.00 95.81 215 ILE A C 1
ATOM 1826 O O . ILE A 1 215 ? -4.563 -7.396 4.709 1.00 95.81 215 ILE A O 1
ATOM 1830 N N . ARG A 1 216 ? -5.162 -8.740 6.401 1.00 94.88 216 ARG A N 1
ATOM 1831 C CA . ARG A 1 216 ? -3.857 -9.412 6.501 1.00 94.88 216 ARG A CA 1
ATOM 1832 C C . ARG A 1 216 ? -3.508 -10.203 5.237 1.00 94.88 216 ARG A C 1
ATOM 1834 O O . ARG A 1 216 ? -2.357 -10.172 4.797 1.00 94.88 216 ARG A O 1
ATOM 1841 N N . ASN A 1 217 ?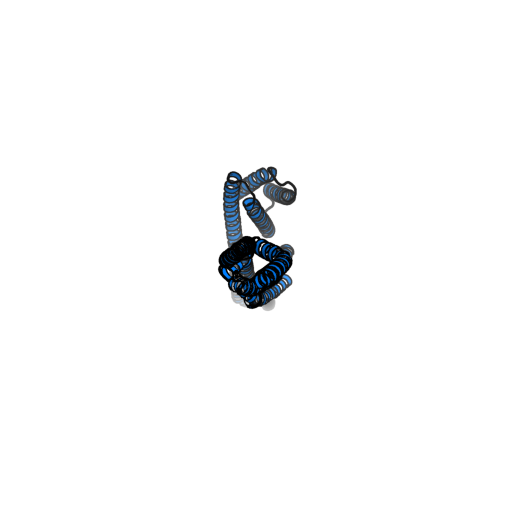 -4.489 -10.859 4.622 1.00 95.75 217 ASN A N 1
ATOM 1842 C CA . ASN A 1 217 ? -4.323 -11.566 3.353 1.00 95.75 217 ASN A CA 1
ATOM 1843 C C . ASN A 1 217 ? -4.003 -10.593 2.213 1.00 95.75 217 ASN A C 1
ATOM 1845 O O . ASN A 1 217 ? -3.039 -10.816 1.482 1.00 95.75 217 ASN A O 1
ATOM 1849 N N . ILE A 1 218 ? -4.722 -9.465 2.122 1.00 96.25 218 ILE A N 1
ATOM 1850 C CA . ILE A 1 218 ? -4.432 -8.406 1.142 1.00 96.25 218 ILE A CA 1
ATOM 1851 C C . ILE A 1 218 ? -2.985 -7.920 1.286 1.00 96.25 218 ILE A C 1
ATOM 1853 O O . ILE A 1 218 ? -2.273 -7.806 0.289 1.00 96.25 218 ILE A O 1
ATOM 1857 N N . ILE A 1 219 ? -2.525 -7.665 2.514 1.00 96.19 219 ILE A N 1
ATOM 1858 C CA . ILE A 1 219 ? -1.144 -7.229 2.771 1.00 96.19 219 ILE A CA 1
ATOM 1859 C C . ILE A 1 219 ? -0.146 -8.309 2.367 1.00 96.19 219 ILE A C 1
ATOM 1861 O O . ILE A 1 219 ? 0.860 -7.998 1.736 1.00 96.19 219 ILE A O 1
ATOM 1865 N N . THR A 1 220 ? -0.436 -9.572 2.673 1.00 96.38 220 THR A N 1
ATOM 1866 C CA . THR A 1 220 ? 0.428 -10.705 2.319 1.00 96.38 220 THR A CA 1
ATOM 1867 C C . THR A 1 220 ? 0.590 -10.826 0.803 1.00 96.38 220 THR A C 1
ATOM 1869 O O . THR A 1 220 ? 1.708 -10.966 0.304 1.00 96.38 220 THR A O 1
ATOM 1872 N N . ASP A 1 221 ? -0.498 -10.713 0.043 1.00 96.50 221 ASP A N 1
ATOM 1873 C CA . ASP A 1 221 ? -0.437 -10.750 -1.419 1.00 96.50 221 ASP A CA 1
ATOM 1874 C C . ASP A 1 221 ? 0.257 -9.513 -1.995 1.00 96.50 221 ASP A C 1
ATOM 1876 O O . ASP A 1 221 ? 1.041 -9.608 -2.944 1.00 96.50 221 ASP A O 1
ATOM 1880 N N . LYS A 1 222 ? 0.059 -8.347 -1.377 1.00 96.38 222 LYS A N 1
ATOM 1881 C CA . LYS A 1 222 ? 0.751 -7.116 -1.772 1.00 96.38 222 LYS A CA 1
ATOM 1882 C C . LYS A 1 222 ? 2.237 -7.142 -1.442 1.00 96.38 222 LYS A C 1
ATOM 1884 O O . LYS A 1 222 ? 3.013 -6.625 -2.240 1.00 96.38 222 LYS A O 1
ATOM 1889 N N . ARG A 1 223 ? 2.655 -7.814 -0.366 1.00 96.69 223 ARG A N 1
ATOM 1890 C CA . ARG A 1 223 ? 4.066 -8.078 -0.047 1.00 96.69 223 ARG A CA 1
ATOM 1891 C C . ARG A 1 223 ? 4.713 -8.951 -1.123 1.00 96.69 223 ARG A C 1
ATOM 1893 O O . ARG A 1 223 ? 5.821 -8.642 -1.548 1.00 96.69 223 ARG A O 1
ATOM 1900 N N . LYS A 1 224 ? 4.026 -9.990 -1.621 1.00 96.75 224 LYS A N 1
ATOM 1901 C CA . LYS A 1 224 ? 4.531 -10.803 -2.749 1.00 96.75 224 LYS A CA 1
ATOM 1902 C C . LYS A 1 224 ? 4.745 -9.945 -3.995 1.00 96.75 224 LYS A C 1
ATOM 1904 O O . LYS A 1 224 ? 5.829 -9.965 -4.567 1.00 96.75 224 LYS A O 1
ATOM 1909 N N . TYR A 1 225 ? 3.753 -9.131 -4.355 1.00 96.50 225 TYR A N 1
ATOM 1910 C CA . TYR A 1 225 ? 3.868 -8.213 -5.488 1.00 96.50 225 TYR A CA 1
ATOM 1911 C C . TYR A 1 225 ? 4.994 -7.179 -5.298 1.00 96.50 225 TYR A C 1
ATOM 1913 O O . TYR A 1 225 ? 5.771 -6.933 -6.216 1.00 96.50 225 TYR A O 1
ATOM 1921 N N . ALA A 1 226 ? 5.142 -6.608 -4.099 1.00 97.06 226 ALA A N 1
ATOM 1922 C CA . ALA A 1 226 ? 6.246 -5.705 -3.783 1.00 97.06 226 ALA A CA 1
ATOM 1923 C C . ALA A 1 226 ? 7.609 -6.402 -3.931 1.00 97.06 226 ALA A C 1
ATOM 1925 O O . ALA A 1 226 ? 8.527 -5.826 -4.507 1.00 97.06 226 ALA A O 1
ATOM 1926 N N . ASN A 1 227 ? 7.732 -7.661 -3.500 1.00 96.69 227 ASN A N 1
ATOM 1927 C CA . ASN A 1 227 ? 8.950 -8.452 -3.681 1.00 96.69 227 ASN A CA 1
ATOM 1928 C C . ASN A 1 227 ? 9.275 -8.691 -5.164 1.00 96.69 227 ASN A C 1
ATOM 1930 O O . ASN A 1 227 ? 10.438 -8.604 -5.556 1.00 96.69 227 ASN A O 1
ATOM 1934 N N . GLU A 1 228 ? 8.272 -8.933 -6.010 1.00 96.31 228 GLU A N 1
ATOM 1935 C CA . GLU A 1 228 ? 8.468 -9.023 -7.463 1.00 96.31 228 GLU A CA 1
ATOM 1936 C C . GLU A 1 228 ? 8.968 -7.698 -8.058 1.00 96.31 228 GLU A C 1
ATOM 1938 O O . GLU A 1 228 ? 9.868 -7.703 -8.904 1.00 96.31 228 GLU A O 1
ATOM 1943 N N . LEU A 1 229 ? 8.440 -6.560 -7.592 1.00 96.69 229 LEU A N 1
ATOM 1944 C CA . LEU A 1 229 ? 8.935 -5.238 -7.988 1.00 96.69 229 LEU A CA 1
ATOM 1945 C C . LEU A 1 229 ? 10.358 -4.980 -7.500 1.00 96.69 229 LEU A C 1
ATOM 1947 O O . LEU A 1 229 ? 11.153 -4.419 -8.249 1.00 96.69 229 LEU A O 1
ATOM 1951 N N . LEU A 1 230 ? 10.707 -5.418 -6.290 1.00 97.00 230 LEU A N 1
ATOM 1952 C CA . LEU A 1 230 ? 12.068 -5.318 -5.763 1.00 97.00 230 LEU A CA 1
ATOM 1953 C C . LEU A 1 230 ? 13.055 -6.132 -6.606 1.00 97.00 230 LEU A C 1
ATOM 1955 O O . LEU A 1 230 ? 14.147 -5.650 -6.905 1.00 97.00 230 LEU A O 1
ATOM 1959 N N . ILE A 1 231 ? 12.673 -7.337 -7.038 1.00 96.25 231 ILE A N 1
ATOM 1960 C CA . ILE A 1 231 ? 13.489 -8.148 -7.952 1.00 96.25 231 ILE A CA 1
ATOM 1961 C C . ILE A 1 231 ? 13.677 -7.411 -9.285 1.00 96.25 231 ILE A C 1
ATOM 1963 O O . ILE A 1 231 ? 14.810 -7.273 -9.743 1.00 96.25 231 ILE A O 1
ATOM 1967 N N . GLN A 1 232 ? 12.600 -6.885 -9.879 1.00 95.06 232 GLN A N 1
ATOM 1968 C CA . GLN A 1 232 ? 12.674 -6.102 -11.122 1.00 95.06 232 GLN A CA 1
ATOM 1969 C C . GLN A 1 232 ? 13.575 -4.866 -10.967 1.00 95.06 232 GLN A C 1
ATOM 1971 O O . GLN A 1 232 ? 14.444 -4.634 -11.805 1.00 95.06 232 GLN A O 1
ATOM 1976 N N . ALA A 1 233 ? 13.437 -4.117 -9.872 1.00 94.94 233 ALA A N 1
ATOM 1977 C CA . ALA A 1 233 ? 14.257 -2.945 -9.579 1.00 94.94 233 ALA A CA 1
ATOM 1978 C C . ALA A 1 233 ? 15.746 -3.299 -9.454 1.00 94.94 233 ALA A C 1
ATOM 1980 O O . ALA A 1 233 ? 16.591 -2.636 -10.051 1.00 94.94 233 ALA A O 1
ATOM 1981 N N . ARG A 1 234 ? 16.082 -4.377 -8.733 1.00 94.75 234 ARG A N 1
ATOM 1982 C CA . ARG A 1 234 ? 17.472 -4.842 -8.567 1.00 94.75 234 ARG A CA 1
ATOM 1983 C C . ARG A 1 234 ? 18.079 -5.329 -9.885 1.00 94.75 234 ARG A C 1
ATOM 1985 O O . ARG A 1 234 ? 19.257 -5.087 -10.141 1.00 94.75 234 ARG A O 1
ATOM 1992 N N . LEU A 1 235 ? 17.283 -5.974 -10.741 1.00 93.50 235 LEU A N 1
ATOM 1993 C CA . LEU A 1 235 ? 17.709 -6.355 -12.090 1.00 93.50 235 LEU A CA 1
ATOM 1994 C C . LEU A 1 235 ? 17.960 -5.134 -12.980 1.00 93.50 235 LEU A C 1
ATOM 1996 O O . LEU A 1 235 ? 18.952 -5.106 -13.698 1.00 93.50 235 LEU A O 1
ATOM 2000 N N . LEU A 1 236 ? 17.108 -4.108 -12.913 1.00 92.12 236 LEU A N 1
ATOM 2001 C CA . LEU A 1 236 ? 17.348 -2.850 -13.623 1.00 92.12 236 LEU A CA 1
ATOM 2002 C C . LEU A 1 236 ? 18.618 -2.168 -13.110 1.00 92.12 236 LEU A C 1
ATOM 2004 O O . LEU A 1 236 ? 19.456 -1.754 -13.907 1.00 92.12 236 LEU A O 1
ATOM 2008 N N . GLN A 1 237 ? 18.799 -2.110 -11.790 1.00 91.88 237 GLN A N 1
ATOM 2009 C CA . GLN A 1 237 ? 19.968 -1.505 -11.158 1.00 91.88 237 GLN A CA 1
ATOM 2010 C C . GLN A 1 237 ? 21.282 -2.144 -11.627 1.00 91.88 237 GLN A C 1
ATOM 2012 O O . GLN A 1 237 ? 22.221 -1.420 -11.943 1.00 91.88 237 GLN A O 1
ATOM 2017 N N . SER A 1 238 ? 21.344 -3.477 -11.728 1.00 90.50 238 SER A N 1
ATOM 2018 C CA . SER A 1 238 ? 22.563 -4.191 -12.142 1.00 90.50 238 SER A CA 1
ATOM 2019 C C . SER A 1 238 ? 22.935 -3.989 -13.615 1.00 90.50 238 SER A C 1
ATOM 2021 O O . SER A 1 238 ? 24.081 -4.210 -14.001 1.00 90.50 238 SER A O 1
ATOM 2023 N N . GLN A 1 239 ? 21.982 -3.556 -14.443 1.00 85.88 239 GLN A N 1
ATOM 2024 C CA . GLN A 1 239 ? 22.199 -3.277 -15.862 1.00 85.88 239 GLN A CA 1
ATOM 2025 C C . GLN A 1 239 ? 22.572 -1.815 -16.138 1.00 85.88 239 GLN A C 1
ATOM 2027 O O . GLN A 1 239 ? 22.994 -1.485 -17.255 1.00 85.88 239 GLN A O 1
ATOM 2032 N N . LEU A 1 240 ? 22.375 -0.923 -15.166 1.00 84.81 240 LEU A N 1
ATOM 2033 C CA . LEU A 1 240 ? 22.670 0.498 -15.293 1.00 84.81 240 LEU A CA 1
ATOM 2034 C C . LEU A 1 240 ? 24.161 0.765 -15.071 1.00 84.81 240 LEU A C 1
ATOM 2036 O O . LEU A 1 240 ? 24.806 0.168 -14.218 1.00 84.81 240 LEU A O 1
ATOM 2040 N N . THR A 1 241 ? 24.697 1.701 -15.848 1.00 80.00 241 THR A N 1
ATOM 2041 C CA . THR A 1 241 ? 26.074 2.202 -15.709 1.00 80.00 241 THR A CA 1
ATOM 2042 C C . THR A 1 241 ? 26.114 3.659 -15.252 1.00 80.00 241 THR A C 1
ATOM 2044 O O . THR A 1 241 ? 27.167 4.156 -14.872 1.00 80.00 241 THR A O 1
ATOM 2047 N N . ASP A 1 242 ? 24.980 4.360 -15.325 1.00 80.12 242 ASP A N 1
ATOM 2048 C CA . ASP A 1 242 ? 24.842 5.745 -14.885 1.00 80.12 242 ASP A CA 1
ATOM 2049 C C . ASP A 1 242 ? 24.545 5.786 -13.382 1.00 80.12 242 ASP A C 1
ATOM 2051 O O . ASP A 1 242 ? 23.493 5.322 -12.934 1.00 80.12 242 ASP A O 1
ATOM 2055 N N . GLN A 1 243 ? 25.468 6.372 -12.618 1.00 77.31 243 GLN A N 1
ATOM 2056 C CA . GLN A 1 243 ? 25.385 6.479 -11.165 1.00 77.31 243 GLN A CA 1
ATOM 2057 C C . GLN A 1 243 ? 24.117 7.203 -10.697 1.00 77.31 243 GLN A C 1
ATOM 2059 O O . GLN A 1 243 ? 23.552 6.841 -9.666 1.00 77.31 243 GLN A O 1
ATOM 2064 N N . ILE A 1 244 ? 23.638 8.192 -11.458 1.00 76.69 244 ILE A N 1
ATOM 2065 C CA . ILE A 1 244 ? 22.425 8.938 -11.108 1.00 76.69 244 ILE A CA 1
ATOM 2066 C C . ILE A 1 244 ? 21.204 8.017 -11.198 1.00 76.69 244 ILE A C 1
ATOM 2068 O O . ILE A 1 244 ? 20.377 7.986 -10.290 1.00 76.69 244 ILE A O 1
ATOM 2072 N N . GLN A 1 245 ? 21.105 7.227 -12.267 1.00 79.12 245 GLN A N 1
ATOM 2073 C CA . GLN A 1 245 ? 19.998 6.285 -12.458 1.00 79.12 245 GLN A CA 1
ATOM 2074 C C . GLN A 1 245 ? 20.040 5.139 -11.441 1.00 79.12 245 GLN A C 1
ATOM 2076 O O . GLN A 1 245 ? 18.993 4.719 -10.949 1.00 79.12 245 GLN A O 1
ATOM 2081 N N . ILE A 1 246 ? 21.239 4.663 -11.088 1.00 82.81 246 ILE A N 1
ATOM 2082 C CA . ILE A 1 246 ? 21.432 3.664 -10.026 1.00 82.81 246 ILE A CA 1
ATOM 2083 C C . ILE A 1 246 ? 20.881 4.186 -8.695 1.00 82.81 246 ILE A C 1
ATOM 2085 O O . ILE A 1 246 ? 20.169 3.452 -8.007 1.00 82.81 246 ILE A O 1
ATOM 2089 N N . GLU A 1 247 ? 21.175 5.441 -8.350 1.00 82.62 247 GLU A N 1
ATOM 2090 C CA . GLU A 1 247 ? 20.705 6.061 -7.110 1.00 82.62 247 GLU A CA 1
ATOM 2091 C C . GLU A 1 247 ? 19.184 6.280 -7.114 1.00 82.62 247 GLU A C 1
ATOM 2093 O O . GLU A 1 247 ? 18.522 6.002 -6.118 1.00 82.62 247 GLU A O 1
ATOM 2098 N N . ILE A 1 248 ? 18.594 6.684 -8.246 1.00 84.75 248 ILE A N 1
ATOM 2099 C CA . ILE A 1 248 ? 17.131 6.806 -8.386 1.00 84.75 248 ILE A CA 1
ATOM 2100 C C . ILE A 1 248 ? 16.442 5.459 -8.132 1.00 84.75 248 ILE A C 1
ATOM 2102 O O . ILE A 1 248 ? 15.465 5.387 -7.386 1.00 84.75 248 ILE A O 1
ATOM 2106 N N . ILE A 1 249 ? 16.938 4.374 -8.734 1.00 91.31 249 ILE A N 1
ATOM 2107 C CA . ILE A 1 249 ? 16.374 3.035 -8.513 1.00 91.31 249 ILE A CA 1
ATOM 2108 C C . ILE A 1 249 ? 16.557 2.594 -7.059 1.00 91.31 249 ILE A C 1
ATOM 2110 O O . ILE A 1 249 ? 15.637 2.018 -6.479 1.00 91.31 249 ILE A O 1
ATOM 2114 N N . LYS A 1 250 ? 17.704 2.904 -6.448 1.00 92.12 250 LYS A N 1
ATOM 2115 C CA . LYS A 1 250 ? 17.966 2.616 -5.035 1.00 92.12 250 LYS A CA 1
ATOM 2116 C C . LYS A 1 250 ? 16.952 3.305 -4.116 1.00 92.12 250 LYS A C 1
ATOM 2118 O O . LYS A 1 250 ? 16.366 2.642 -3.268 1.00 92.12 250 LYS A O 1
ATOM 2123 N N . GLN A 1 251 ? 16.664 4.584 -4.348 1.00 91.25 251 GLN A N 1
ATOM 2124 C CA . GLN A 1 251 ? 15.644 5.322 -3.595 1.00 91.25 251 GLN A CA 1
ATOM 2125 C C . GLN A 1 251 ? 14.253 4.692 -3.740 1.00 91.25 251 GLN A C 1
ATOM 2127 O O . GLN A 1 251 ? 13.517 4.586 -2.762 1.00 91.25 251 GLN A O 1
ATOM 2132 N N . LYS A 1 252 ? 13.894 4.205 -4.936 1.00 93.44 252 LYS A N 1
ATOM 2133 C CA . LYS A 1 252 ? 12.616 3.500 -5.151 1.00 93.44 252 LYS A CA 1
ATOM 2134 C C . LYS A 1 252 ? 12.558 2.148 -4.440 1.00 93.44 252 LYS A C 1
ATOM 2136 O O . LYS A 1 252 ? 11.498 1.779 -3.940 1.00 93.44 252 LYS A O 1
ATOM 2141 N N . ILE A 1 253 ? 13.675 1.422 -4.372 1.00 95.31 253 ILE A N 1
ATOM 2142 C CA . ILE A 1 253 ? 13.800 0.183 -3.589 1.00 95.31 253 ILE A CA 1
ATOM 2143 C C . ILE A 1 253 ? 13.560 0.474 -2.104 1.00 95.31 253 ILE A C 1
ATOM 2145 O O . ILE A 1 253 ? 12.684 -0.143 -1.502 1.00 95.31 253 ILE A O 1
ATOM 2149 N N . GLU A 1 254 ? 14.272 1.455 -1.546 1.00 95.31 254 GLU A N 1
ATOM 2150 C CA . GLU A 1 254 ? 14.127 1.869 -0.144 1.00 95.31 254 GLU A CA 1
ATOM 2151 C C . GLU A 1 254 ? 12.690 2.326 0.157 1.00 95.31 254 GLU A C 1
ATOM 2153 O O . GLU A 1 254 ? 12.113 1.971 1.186 1.00 95.31 254 GLU A O 1
ATOM 2158 N N . GLN A 1 255 ? 12.064 3.050 -0.774 1.00 94.56 255 GLN A N 1
ATOM 2159 C CA . GLN A 1 255 ? 10.675 3.483 -0.647 1.00 94.56 255 GLN A CA 1
ATOM 2160 C C . GLN A 1 255 ? 9.682 2.309 -0.651 1.00 94.56 255 GLN A C 1
ATOM 2162 O O . GLN A 1 255 ? 8.736 2.326 0.137 1.00 94.56 255 GLN A O 1
ATOM 2167 N N . LEU A 1 256 ? 9.872 1.291 -1.503 1.00 95.75 256 LEU A N 1
ATOM 2168 C CA . LEU A 1 256 ? 9.023 0.088 -1.518 1.00 95.75 256 LEU A CA 1
ATOM 2169 C C . LEU A 1 256 ? 9.100 -0.672 -0.192 1.00 95.75 256 LEU A C 1
ATOM 2171 O O . LEU A 1 256 ? 8.063 -1.060 0.351 1.00 95.75 256 LEU A O 1
ATOM 2175 N N . GLU A 1 257 ? 10.314 -0.871 0.323 1.00 95.56 257 GLU A N 1
ATOM 2176 C CA . GLU A 1 257 ? 10.546 -1.549 1.601 1.00 95.56 257 GLU A CA 1
ATOM 2177 C C . GLU A 1 257 ? 9.887 -0.767 2.747 1.00 95.56 257 GLU A C 1
ATOM 2179 O O . GLU A 1 257 ? 9.072 -1.319 3.490 1.00 95.56 257 GLU A O 1
ATOM 2184 N N . HIS A 1 258 ? 10.121 0.547 2.807 1.00 95.00 258 HIS A N 1
ATOM 2185 C CA . HIS A 1 258 ? 9.534 1.417 3.823 1.00 95.00 258 HIS A CA 1
ATOM 2186 C C . HIS A 1 258 ? 7.998 1.423 3.804 1.00 95.00 258 HIS A C 1
ATOM 2188 O O . HIS A 1 258 ? 7.356 1.382 4.857 1.00 95.00 258 HIS A O 1
ATOM 2194 N N . ILE A 1 259 ? 7.388 1.461 2.616 1.00 95.00 259 ILE A N 1
ATOM 2195 C CA . ILE A 1 259 ? 5.930 1.433 2.459 1.00 95.00 259 ILE A CA 1
ATOM 2196 C C . ILE A 1 259 ? 5.342 0.131 2.996 1.00 95.00 259 ILE A C 1
ATOM 2198 O O . ILE A 1 259 ? 4.354 0.163 3.734 1.00 95.00 259 ILE A O 1
ATOM 2202 N N . MET A 1 260 ? 5.946 -1.006 2.648 1.00 96.00 260 MET A N 1
ATOM 2203 C CA . MET A 1 260 ? 5.456 -2.302 3.105 1.00 96.00 260 MET A CA 1
ATOM 2204 C C . MET A 1 260 ? 5.532 -2.435 4.623 1.00 96.00 260 MET A C 1
ATOM 2206 O O . MET A 1 260 ? 4.550 -2.832 5.253 1.00 96.00 260 MET A O 1
ATOM 2210 N N . ASP A 1 261 ? 6.653 -2.028 5.213 1.00 95.94 261 ASP A N 1
ATOM 2211 C CA . ASP A 1 261 ? 6.828 -2.066 6.663 1.00 95.94 261 ASP A CA 1
ATOM 2212 C C . ASP A 1 261 ? 5.844 -1.123 7.368 1.00 95.94 261 ASP A C 1
ATOM 2214 O O . ASP A 1 261 ? 5.276 -1.465 8.407 1.00 95.94 261 ASP A O 1
ATOM 2218 N N . THR A 1 262 ? 5.568 0.039 6.771 1.00 95.38 262 THR A N 1
ATOM 2219 C CA . THR A 1 262 ? 4.586 0.996 7.293 1.00 95.38 262 THR A CA 1
ATOM 2220 C C . THR A 1 262 ? 3.172 0.412 7.314 1.00 95.38 262 THR A C 1
ATOM 2222 O O . THR A 1 262 ? 2.485 0.535 8.331 1.00 95.38 262 THR A O 1
ATOM 2225 N N . ILE A 1 263 ? 2.723 -0.244 6.234 1.00 95.31 263 ILE A N 1
ATOM 2226 C CA . ILE A 1 263 ? 1.388 -0.871 6.193 1.00 95.31 263 ILE A CA 1
ATOM 2227 C C . ILE A 1 263 ? 1.278 -1.975 7.241 1.00 95.31 263 ILE A C 1
ATOM 2229 O O . ILE A 1 263 ? 0.291 -2.032 7.975 1.00 95.31 263 ILE A O 1
ATOM 2233 N N . GLU A 1 264 ? 2.277 -2.851 7.315 1.00 95.19 264 GLU A N 1
ATOM 2234 C CA . GLU A 1 264 ? 2.256 -3.978 8.244 1.00 95.19 264 GLU A CA 1
ATOM 2235 C C . GLU A 1 264 ? 2.216 -3.508 9.694 1.00 95.19 264 GLU A C 1
ATOM 2237 O O . GLU A 1 264 ? 1.387 -3.979 10.473 1.00 95.19 264 GLU A O 1
ATOM 2242 N N . GLN A 1 265 ? 3.035 -2.516 10.048 1.00 95.94 265 GLN A N 1
ATOM 2243 C CA . GLN A 1 265 ? 3.000 -1.921 11.381 1.00 95.94 265 GLN A CA 1
ATOM 2244 C C . GLN A 1 265 ? 1.667 -1.230 11.671 1.00 95.94 265 GLN A C 1
ATOM 2246 O O . GLN A 1 265 ? 1.161 -1.330 12.790 1.00 95.94 265 GLN A O 1
ATOM 2251 N N . HIS A 1 266 ? 1.099 -0.517 10.696 1.00 93.56 266 HIS A N 1
ATOM 2252 C CA . HIS A 1 266 ? -0.184 0.163 10.860 1.00 93.56 266 HIS A CA 1
ATOM 2253 C C . HIS A 1 266 ? -1.305 -0.838 11.158 1.00 93.56 266 HIS A C 1
ATOM 2255 O O . HIS A 1 266 ? -2.054 -0.669 12.122 1.00 93.56 266 HIS A O 1
ATOM 2261 N N . VAL A 1 267 ? -1.390 -1.910 10.371 1.00 94.19 267 VAL A N 1
ATOM 2262 C CA . VAL A 1 267 ? -2.431 -2.927 10.533 1.00 94.19 267 VAL A CA 1
ATOM 2263 C C . VAL A 1 267 ? -2.225 -3.748 11.798 1.00 94.19 267 VAL A C 1
ATOM 2265 O O . VAL A 1 267 ? -3.192 -3.986 12.515 1.00 94.19 267 VAL A O 1
ATOM 2268 N N . GLU A 1 268 ? -0.990 -4.102 12.147 1.00 95.75 268 GLU A N 1
ATOM 2269 C CA . GLU A 1 268 ? -0.705 -4.826 13.388 1.00 95.75 268 GLU A CA 1
ATOM 2270 C C . GLU A 1 268 ? -1.064 -3.996 14.632 1.00 95.75 268 GLU A C 1
ATOM 2272 O O . GLU A 1 268 ? -1.680 -4.509 15.567 1.00 95.75 268 GLU A O 1
ATOM 2277 N N . LYS A 1 269 ? -0.747 -2.693 14.639 1.00 94.31 269 LYS A N 1
ATOM 2278 C CA . LYS A 1 269 ? -1.176 -1.778 15.712 1.00 94.31 269 LYS A CA 1
ATOM 2279 C C . LYS A 1 269 ? -2.696 -1.725 15.819 1.00 94.31 269 LYS A C 1
ATOM 2281 O O . LYS A 1 269 ? -3.229 -1.754 16.928 1.00 94.31 269 LYS A O 1
ATOM 2286 N N . ARG A 1 270 ? -3.387 -1.668 14.679 1.00 92.50 270 ARG A N 1
ATOM 2287 C CA . ARG A 1 270 ? -4.848 -1.615 14.644 1.00 92.50 270 ARG A CA 1
ATOM 2288 C C . ARG A 1 270 ? -5.480 -2.910 15.145 1.00 92.50 270 ARG A C 1
ATOM 2290 O O . ARG A 1 270 ? -6.372 -2.834 15.977 1.00 92.50 270 ARG A O 1
ATOM 2297 N N . ILE A 1 271 ? -4.967 -4.074 14.733 1.00 94.75 271 ILE A N 1
ATOM 2298 C CA . ILE A 1 271 ? -5.396 -5.384 15.250 1.00 94.75 271 ILE A CA 1
ATOM 2299 C C . ILE A 1 271 ? -5.271 -5.410 16.772 1.00 94.75 271 ILE A C 1
ATOM 2301 O O . ILE A 1 271 ? -6.270 -5.642 17.443 1.00 94.75 271 ILE A O 1
ATOM 2305 N N . LYS A 1 272 ? -4.088 -5.101 17.319 1.00 95.88 272 LYS A N 1
ATOM 2306 C CA . LYS A 1 272 ? -3.856 -5.121 18.773 1.00 95.88 272 LYS A CA 1
ATOM 2307 C C . LYS A 1 272 ? -4.806 -4.201 19.527 1.00 95.88 272 LYS A C 1
ATOM 2309 O O . LYS A 1 272 ? -5.338 -4.582 20.566 1.00 95.88 272 LYS A O 1
ATOM 2314 N N . LYS A 1 273 ? -5.038 -2.992 19.006 1.00 93.31 273 LYS A N 1
ATOM 2315 C CA . LYS A 1 273 ? -5.993 -2.067 19.616 1.00 93.31 273 LYS A CA 1
ATOM 2316 C C . LYS A 1 273 ? -7.406 -2.655 19.593 1.00 93.31 273 LYS A C 1
ATOM 2318 O O . LYS A 1 273 ? -8.034 -2.738 20.642 1.00 93.31 273 LYS A O 1
ATOM 2323 N N . THR A 1 274 ? -7.878 -3.129 18.440 1.00 92.31 274 THR A N 1
ATOM 2324 C CA . THR A 1 274 ? -9.211 -3.732 18.316 1.00 92.31 274 THR A CA 1
ATOM 2325 C C . THR A 1 274 ? -9.365 -4.986 19.184 1.00 92.31 274 THR A C 1
ATOM 2327 O O . THR A 1 274 ? -10.438 -5.193 19.734 1.00 92.31 274 THR A O 1
ATOM 2330 N N . GLU A 1 275 ? -8.320 -5.797 19.379 1.00 95.44 275 GLU A N 1
ATOM 2331 C CA . GLU A 1 275 ? -8.334 -6.932 20.317 1.00 95.44 275 GLU A CA 1
ATOM 2332 C C . GLU A 1 275 ? -8.566 -6.488 21.762 1.00 95.44 275 GLU A C 1
ATOM 2334 O O . GLU A 1 275 ? -9.399 -7.072 22.456 1.00 95.44 275 GLU A O 1
ATOM 2339 N N . ILE A 1 276 ? -7.856 -5.448 22.211 1.00 94.00 276 ILE A N 1
ATOM 2340 C CA . ILE A 1 276 ? -8.017 -4.887 23.558 1.00 94.00 276 ILE A CA 1
ATOM 2341 C C . ILE A 1 276 ? -9.437 -4.349 23.729 1.00 94.00 276 ILE A C 1
ATOM 2343 O O . ILE A 1 276 ? -10.120 -4.716 24.685 1.00 94.00 276 ILE A O 1
ATOM 2347 N N . THR A 1 277 ? -9.913 -3.542 22.780 1.00 92.31 277 THR A N 1
ATOM 2348 C CA . THR A 1 277 ? -11.261 -2.970 22.831 1.00 92.31 277 THR A CA 1
ATOM 2349 C C . THR A 1 277 ? -12.332 -4.065 22.777 1.00 92.31 277 THR A C 1
ATOM 2351 O O . THR A 1 277 ? -13.319 -4.003 23.504 1.00 92.31 277 THR A O 1
ATOM 2354 N N . CYS A 1 278 ? -12.125 -5.120 21.987 1.00 92.44 278 CYS A N 1
ATOM 2355 C CA . CYS A 1 278 ? -13.012 -6.280 21.933 1.00 92.44 278 CYS A CA 1
ATOM 2356 C C . CYS A 1 278 ? -13.061 -7.031 23.270 1.00 92.44 278 CYS A C 1
ATOM 2358 O O . CYS A 1 278 ? -14.134 -7.438 23.711 1.00 92.44 278 CYS A O 1
ATOM 2360 N N . LYS A 1 279 ? -11.913 -7.197 23.937 1.00 93.50 279 LYS A N 1
ATOM 2361 C CA . LYS A 1 279 ? -11.848 -7.811 25.265 1.00 93.50 279 LYS A CA 1
ATOM 2362 C C . LYS A 1 279 ? -12.624 -6.983 26.291 1.00 93.50 279 LYS A C 1
ATOM 2364 O O . LYS A 1 279 ? -13.470 -7.534 26.986 1.00 93.50 279 LYS A O 1
ATOM 2369 N N . MET A 1 280 ? -12.391 -5.671 26.325 1.00 93.25 280 MET A N 1
ATOM 2370 C CA . MET A 1 280 ? -13.125 -4.749 27.197 1.00 93.25 280 MET A CA 1
ATOM 2371 C C . MET A 1 280 ? -14.631 -4.780 26.912 1.00 93.25 280 MET A C 1
ATOM 2373 O O . MET A 1 280 ? -15.435 -4.796 27.836 1.00 93.25 280 MET A O 1
ATOM 2377 N N . PHE A 1 281 ? -15.030 -4.836 25.640 1.00 92.56 281 PHE A N 1
ATOM 2378 C CA . PHE A 1 281 ? -16.435 -4.950 25.255 1.00 92.56 281 PHE A CA 1
ATOM 2379 C C . PHE A 1 281 ? -17.071 -6.252 25.760 1.00 92.56 281 PHE A C 1
ATOM 2381 O O . PHE A 1 281 ? -18.173 -6.226 26.297 1.00 92.56 281 PHE A O 1
ATOM 2388 N N . ASN A 1 282 ? -16.371 -7.382 25.657 1.00 92.50 282 ASN A N 1
ATOM 2389 C CA . ASN A 1 282 ? -16.867 -8.662 26.165 1.00 92.50 282 ASN A CA 1
ATOM 2390 C C . ASN A 1 282 ? -16.956 -8.682 27.702 1.00 92.50 282 ASN A C 1
ATOM 2392 O O . ASN A 1 282 ? -17.925 -9.202 28.252 1.00 92.50 282 ASN A O 1
ATOM 2396 N N . GLU A 1 283 ? -15.986 -8.079 28.396 1.00 94.31 283 GLU A N 1
ATOM 2397 C CA . GLU A 1 283 ? -16.032 -7.888 29.853 1.00 94.31 283 GLU A CA 1
ATOM 2398 C C . GLU A 1 283 ? -17.234 -7.008 30.259 1.00 94.31 283 GLU A C 1
ATOM 2400 O O . GLU A 1 283 ? -17.933 -7.324 31.224 1.00 94.31 283 GLU A O 1
ATOM 2405 N N . PHE A 1 284 ? -17.537 -5.960 29.482 1.00 94.38 284 PHE A N 1
ATOM 2406 C CA . PHE A 1 284 ? -18.723 -5.117 29.672 1.00 94.38 284 PHE A CA 1
ATOM 2407 C C . PHE A 1 284 ? -20.029 -5.904 29.498 1.00 94.38 284 PHE A C 1
ATOM 2409 O O . PHE A 1 284 ? -20.896 -5.853 30.365 1.00 94.38 284 PHE A O 1
ATOM 2416 N N . GLU A 1 285 ? -20.175 -6.643 28.394 1.00 91.81 285 GLU A N 1
ATOM 2417 C CA . GLU A 1 285 ? -21.352 -7.481 28.108 1.00 91.81 285 GLU A CA 1
ATOM 2418 C C . GLU A 1 285 ? -21.644 -8.449 29.250 1.00 91.81 285 GLU A C 1
ATOM 2420 O O . GLU A 1 285 ? -22.761 -8.511 29.765 1.00 91.81 285 GLU A O 1
ATOM 2425 N N . GLN A 1 286 ? -20.614 -9.183 29.671 1.00 94.31 286 GLN A N 1
ATOM 2426 C CA . GLN A 1 286 ? -20.741 -10.173 30.725 1.00 94.31 286 GLN A CA 1
ATOM 2427 C C . GLN A 1 286 ? -21.093 -9.517 32.065 1.00 94.31 286 GLN A C 1
ATOM 2429 O O . GLN A 1 286 ? -21.943 -10.025 32.795 1.00 94.31 286 GLN A O 1
ATOM 2434 N N . GLY A 1 287 ? -20.485 -8.370 32.379 1.00 94.38 287 GLY A N 1
ATOM 2435 C CA . GLY A 1 287 ? -20.819 -7.595 33.571 1.00 94.38 287 GLY A CA 1
ATOM 2436 C C . GLY A 1 287 ? -22.266 -7.095 33.567 1.00 94.38 287 GLY A C 1
ATOM 2437 O O . GLY A 1 287 ? -22.954 -7.227 34.580 1.00 94.38 287 GLY A O 1
ATOM 2438 N N . CYS A 1 288 ? -22.750 -6.577 32.433 1.00 93.31 288 CYS A N 1
ATOM 2439 C CA . CYS A 1 288 ? -24.139 -6.143 32.282 1.00 93.31 288 CYS A CA 1
ATOM 2440 C C . CYS A 1 288 ? -25.114 -7.294 32.519 1.00 93.31 288 CYS A C 1
ATOM 2442 O O . CYS A 1 288 ? -26.086 -7.114 33.248 1.00 93.31 288 CYS A O 1
ATOM 2444 N N . GLU A 1 289 ? -24.853 -8.466 31.939 1.00 93.75 289 GLU A N 1
ATOM 2445 C CA . GLU A 1 289 ? -25.728 -9.626 32.108 1.00 93.75 289 GLU A CA 1
ATOM 2446 C C . GLU A 1 289 ? -25.727 -10.138 33.554 1.00 93.75 289 GLU A C 1
ATOM 2448 O O . GLU A 1 289 ? -26.791 -10.396 34.115 1.00 93.75 289 GLU A O 1
ATOM 2453 N N . ASN A 1 290 ? -24.560 -10.197 34.203 1.00 93.75 290 ASN A N 1
ATOM 2454 C CA . ASN A 1 290 ? -24.456 -10.597 35.608 1.00 93.75 290 ASN A CA 1
ATOM 2455 C C . ASN A 1 290 ? -25.239 -9.653 36.535 1.00 93.75 290 ASN A C 1
ATOM 2457 O O . ASN A 1 290 ? -26.014 -10.116 37.373 1.00 93.75 290 ASN A O 1
ATOM 2461 N N . ILE A 1 291 ? -25.077 -8.334 36.366 1.00 93.69 291 ILE A N 1
ATOM 2462 C CA . ILE A 1 291 ? -25.832 -7.332 37.135 1.00 93.69 291 ILE A CA 1
ATOM 2463 C C . ILE A 1 291 ? -27.329 -7.448 36.837 1.00 93.69 291 ILE A C 1
ATOM 2465 O O . ILE A 1 291 ? -28.136 -7.369 37.758 1.00 93.69 291 ILE A O 1
ATOM 2469 N N . ARG A 1 292 ? -27.717 -7.673 35.577 1.00 93.19 292 ARG A N 1
ATOM 2470 C CA . ARG A 1 292 ? -29.123 -7.824 35.181 1.00 93.19 292 ARG A CA 1
ATOM 2471 C C . ARG A 1 292 ? -29.785 -9.009 35.887 1.00 93.19 292 ARG A C 1
ATOM 2473 O O . ARG A 1 292 ? -30.859 -8.836 36.455 1.00 93.19 292 ARG A O 1
ATOM 2480 N N . LEU A 1 293 ? -29.140 -10.178 35.886 1.00 93.50 293 LEU A N 1
ATOM 2481 C CA . LEU A 1 293 ? -29.637 -11.387 36.557 1.00 93.50 293 LEU A CA 1
ATOM 2482 C C . LEU A 1 293 ? -29.711 -11.218 38.081 1.00 93.50 293 LEU A C 1
ATOM 2484 O O . LEU A 1 293 ? -30.656 -11.684 38.725 1.00 93.50 293 LEU A O 1
ATOM 2488 N N . TRP A 1 294 ? -28.730 -10.531 38.668 1.00 95.00 294 TRP A N 1
ATOM 2489 C CA . TRP A 1 294 ? -28.757 -10.197 40.089 1.00 95.00 294 TRP A CA 1
ATOM 2490 C C . TRP A 1 294 ? -29.911 -9.235 40.420 1.00 95.00 294 TRP A C 1
ATOM 2492 O O . TRP A 1 294 ? -30.689 -9.522 41.328 1.00 95.00 294 TRP A O 1
ATOM 2502 N N . MET A 1 295 ? -30.106 -8.166 39.637 1.00 92.81 295 MET A N 1
ATOM 2503 C CA . MET A 1 295 ? -31.240 -7.244 39.798 1.00 92.81 295 MET A CA 1
ATOM 2504 C C . MET A 1 295 ? -32.586 -7.971 39.691 1.00 92.81 295 MET A C 1
ATOM 2506 O O . MET A 1 295 ? -33.444 -7.752 40.540 1.00 92.81 295 MET A O 1
ATOM 2510 N N . ASP A 1 296 ? -32.756 -8.876 38.713 1.00 92.62 296 ASP A N 1
ATOM 2511 C CA . ASP A 1 296 ? -33.969 -9.704 38.565 1.00 92.62 296 ASP A CA 1
ATOM 2512 C C . ASP A 1 296 ? -34.279 -10.473 39.875 1.00 92.62 296 ASP A C 1
ATOM 2514 O O . ASP A 1 296 ? -35.432 -10.578 40.309 1.00 92.62 296 ASP A O 1
ATOM 2518 N N . THR A 1 297 ? -33.236 -10.989 40.537 1.00 91.69 297 THR A N 1
ATOM 2519 C CA . THR A 1 297 ? -33.347 -11.737 41.800 1.00 91.69 297 THR A CA 1
ATOM 2520 C C . THR A 1 297 ? -33.741 -10.830 42.964 1.00 91.69 297 THR A C 1
ATOM 2522 O O . THR A 1 297 ? -34.651 -11.166 43.725 1.00 91.69 297 THR A O 1
ATOM 2525 N N . ILE A 1 298 ? -33.093 -9.670 43.095 1.00 90.62 298 ILE A N 1
ATOM 2526 C CA . ILE A 1 298 ? -33.387 -8.704 44.158 1.00 90.62 298 ILE A CA 1
ATOM 2527 C C . ILE A 1 298 ? -34.801 -8.135 44.009 1.00 90.62 298 ILE A C 1
ATOM 2529 O O . ILE A 1 298 ? -35.548 -8.110 44.985 1.00 90.62 298 ILE A O 1
ATOM 2533 N N . GLU A 1 299 ? -35.206 -7.745 42.799 1.00 89.62 299 GLU A N 1
ATOM 2534 C CA . GLU A 1 299 ? -36.562 -7.259 42.517 1.00 89.62 299 GLU A CA 1
ATOM 2535 C C . GLU A 1 299 ? -37.619 -8.312 42.890 1.00 89.62 299 GLU A C 1
ATOM 2537 O O . GLU A 1 299 ? -38.616 -7.990 43.537 1.00 89.62 299 GLU A O 1
ATOM 2542 N N . THR A 1 300 ? -37.377 -9.586 42.560 1.00 88.12 300 THR A N 1
ATOM 2543 C CA . THR A 1 300 ? -38.271 -10.695 42.934 1.00 88.12 300 THR A CA 1
ATOM 2544 C C . THR A 1 300 ? -38.348 -10.884 44.450 1.00 88.12 300 THR A C 1
ATOM 2546 O O . THR A 1 300 ? -39.432 -11.120 44.989 1.00 88.12 300 THR A O 1
ATOM 2549 N N . ASN A 1 3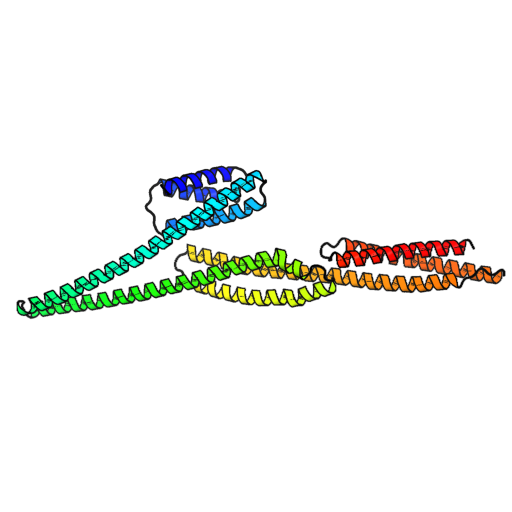01 ? -37.216 -10.789 45.153 1.00 85.00 301 ASN A N 1
ATOM 2550 C CA . ASN A 1 301 ? -37.177 -10.912 46.609 1.00 85.00 301 ASN A CA 1
ATOM 2551 C C . ASN A 1 301 ? -37.944 -9.767 47.277 1.00 85.00 301 ASN A C 1
ATOM 2553 O O . ASN A 1 301 ? -38.791 -10.039 48.124 1.00 85.00 301 ASN A O 1
ATOM 2557 N N . LEU A 1 302 ? -37.728 -8.528 46.824 1.00 83.69 302 LEU A N 1
ATOM 2558 C CA . LEU A 1 302 ? -38.418 -7.341 47.331 1.00 83.69 302 LEU A CA 1
ATOM 2559 C C . LEU A 1 302 ? -39.934 -7.395 47.092 1.00 83.69 302 LEU A C 1
ATOM 2561 O O . LEU A 1 302 ? -40.700 -6.985 47.957 1.00 83.69 302 LEU A O 1
ATOM 2565 N N . GLN A 1 303 ? -40.388 -7.940 45.958 1.00 81.56 303 GLN A N 1
ATOM 2566 C CA . GLN A 1 303 ? -41.821 -8.124 45.683 1.00 81.56 303 GLN A CA 1
ATOM 2567 C C . GLN A 1 303 ? -42.481 -9.208 46.553 1.00 81.56 303 GLN A C 1
ATOM 2569 O O . GLN A 1 303 ? -43.686 -9.145 46.793 1.00 81.56 303 GLN A O 1
ATOM 2574 N N . ARG A 1 304 ? -41.726 -10.220 47.005 1.00 74.50 304 ARG A N 1
ATOM 2575 C CA . ARG A 1 304 ? -42.239 -11.309 47.861 1.00 74.50 304 ARG A CA 1
ATOM 2576 C C . ARG A 1 304 ? -42.354 -10.909 49.327 1.00 74.50 304 ARG A C 1
ATOM 2578 O O . ARG A 1 304 ? -43.191 -11.457 50.041 1.00 74.50 304 ARG A O 1
ATOM 2585 N N . THR A 1 305 ? -41.531 -9.972 49.775 1.00 64.12 305 THR A N 1
ATOM 2586 C CA . THR A 1 305 ? -41.626 -9.349 51.094 1.00 64.12 305 THR A CA 1
ATOM 2587 C C . THR A 1 305 ? -42.815 -8.382 51.132 1.00 64.12 305 THR A C 1
ATOM 2589 O O . THR A 1 305 ? -42.658 -7.186 50.937 1.00 64.12 305 THR A O 1
ATOM 2592 N N . LEU A 1 306 ? -44.027 -8.897 51.354 1.00 59.47 306 LEU A N 1
ATOM 2593 C CA . LEU A 1 306 ? -45.214 -8.075 51.625 1.00 59.47 306 LEU A CA 1
ATOM 2594 C C . LEU A 1 306 ? -45.308 -7.746 53.128 1.00 59.47 306 LEU A C 1
ATOM 2596 O O . LEU A 1 306 ? -44.991 -8.614 53.945 1.00 59.47 306 LEU A O 1
ATOM 2600 N N . PRO A 1 307 ? -45.777 -6.543 53.509 1.00 56.62 307 PRO A N 1
ATOM 2601 C CA . PRO A 1 307 ? -45.953 -6.176 54.908 1.00 56.62 307 PRO A CA 1
ATOM 2602 C C . PRO A 1 307 ? -47.096 -6.996 55.514 1.00 56.62 307 PRO A C 1
ATOM 2604 O O . PRO A 1 307 ? -48.233 -6.954 55.035 1.00 56.62 307 PRO A O 1
ATOM 2607 N N . THR A 1 308 ? -46.811 -7.751 56.572 1.00 56.94 308 THR A N 1
ATOM 2608 C CA . THR A 1 308 ? -47.828 -8.494 57.320 1.00 56.94 308 THR A CA 1
ATOM 2609 C C . THR A 1 308 ? -48.059 -7.885 58.700 1.00 56.94 308 THR A C 1
ATOM 2611 O O . THR A 1 308 ? -47.163 -7.341 59.339 1.00 56.94 308 THR A O 1
ATOM 2614 N N . GLN A 1 309 ? -49.306 -7.964 59.171 1.00 57.66 309 GLN A N 1
ATOM 2615 C CA . GLN A 1 309 ? -49.788 -7.288 60.386 1.00 57.66 309 GLN A CA 1
ATOM 2616 C C . GLN A 1 309 ? -49.329 -7.950 61.704 1.00 57.66 309 GLN A C 1
ATOM 2618 O O . GLN A 1 309 ? -49.836 -7.611 62.772 1.00 57.66 309 GLN A O 1
ATOM 2623 N N . ASN A 1 310 ? -48.399 -8.909 61.649 1.00 65.75 310 ASN A N 1
ATOM 2624 C CA . ASN A 1 310 ? -47.946 -9.685 62.800 1.00 65.75 310 ASN A CA 1
ATOM 2625 C C . ASN A 1 310 ? -46.530 -9.258 63.225 1.00 65.75 310 ASN A C 1
ATOM 2627 O O . ASN A 1 310 ? -45.614 -9.216 62.407 1.00 65.75 310 ASN A O 1
ATOM 2631 N N . THR A 1 311 ? -46.320 -8.982 64.513 1.00 65.25 311 THR A N 1
ATOM 2632 C CA . THR A 1 311 ? -45.073 -8.411 65.060 1.00 65.25 311 THR A CA 1
ATOM 2633 C C . THR A 1 311 ? -43.833 -9.276 64.807 1.00 65.25 311 THR A C 1
ATOM 2635 O O . THR A 1 311 ? -42.750 -8.743 64.577 1.00 65.25 311 THR A O 1
ATOM 2638 N N . ASN A 1 312 ? -43.974 -10.607 64.805 1.00 70.50 312 ASN A N 1
ATOM 2639 C CA . ASN A 1 312 ? -42.861 -11.516 64.491 1.00 70.50 312 ASN A CA 1
ATOM 2640 C C . ASN A 1 312 ? -42.489 -11.503 63.003 1.00 70.50 312 ASN A C 1
ATOM 2642 O O . ASN A 1 312 ? -41.314 -11.603 62.662 1.00 70.50 312 ASN A O 1
ATOM 2646 N N . GLU A 1 313 ? -43.471 -11.373 62.115 1.00 70.94 313 GLU A N 1
ATOM 2647 C CA . GLU A 1 313 ? -43.228 -11.333 60.672 1.00 70.94 313 GLU A CA 1
ATOM 2648 C C . GLU A 1 313 ? -42.681 -9.971 60.235 1.00 70.94 313 GLU A C 1
ATOM 2650 O O . GLU A 1 313 ? -41.820 -9.923 59.361 1.00 70.94 313 GLU A O 1
ATOM 2655 N N . PHE A 1 314 ? -43.069 -8.886 60.917 1.00 74.44 314 PHE A N 1
ATOM 2656 C CA . PHE A 1 314 ? -42.470 -7.563 60.738 1.00 74.44 314 PHE A CA 1
ATOM 2657 C C . PHE A 1 314 ? -40.959 -7.567 61.029 1.00 74.44 314 PHE A C 1
ATOM 2659 O O . PHE A 1 314 ? -40.172 -7.069 60.229 1.00 74.44 314 PHE A O 1
ATOM 2666 N N . HIS A 1 315 ? -40.518 -8.194 62.127 1.00 76.94 315 HIS A N 1
ATOM 2667 C CA . HIS A 1 315 ? -39.085 -8.309 62.425 1.00 76.94 315 HIS A CA 1
ATOM 2668 C C . HIS A 1 315 ? -38.318 -9.151 61.394 1.00 76.94 315 HIS A C 1
ATOM 2670 O O . HIS A 1 315 ? -37.191 -8.803 61.039 1.00 76.94 315 HIS A O 1
ATOM 2676 N N . ILE A 1 316 ? -38.922 -10.230 60.887 1.00 78.81 316 ILE A N 1
ATOM 2677 C CA . ILE A 1 316 ? -38.333 -11.060 59.823 1.00 78.81 316 ILE A CA 1
ATOM 2678 C C . ILE A 1 316 ? -38.225 -10.261 58.516 1.00 78.81 316 ILE A C 1
ATOM 2680 O O . ILE A 1 316 ? -37.196 -10.309 57.842 1.00 78.81 316 ILE A O 1
ATOM 2684 N N . HIS A 1 317 ? -39.256 -9.483 58.182 1.00 78.44 317 HIS A N 1
ATOM 2685 C CA . HIS A 1 317 ? -39.275 -8.595 57.023 1.00 78.44 317 HIS A CA 1
ATOM 2686 C C . HIS A 1 317 ? -38.167 -7.536 57.102 1.00 78.44 317 HIS A C 1
ATOM 2688 O O . HIS A 1 317 ? -37.386 -7.385 56.164 1.00 78.44 317 HIS A O 1
ATOM 2694 N N . GLN A 1 318 ? -38.018 -6.882 58.254 1.00 80.31 318 GLN A N 1
ATOM 2695 C CA . GLN A 1 318 ? -37.010 -5.844 58.469 1.00 80.31 318 GLN A CA 1
ATOM 2696 C C . GLN A 1 318 ? -35.571 -6.392 58.390 1.00 80.31 318 GLN A C 1
ATOM 2698 O O . GLN A 1 318 ? -34.697 -5.759 57.802 1.00 80.31 318 GLN A O 1
ATOM 2703 N N . GLN A 1 319 ? -35.321 -7.605 58.905 1.00 82.88 319 GLN A N 1
ATOM 2704 C CA . GLN A 1 319 ? -34.031 -8.289 58.727 1.00 82.88 319 GLN A CA 1
ATOM 2705 C C . GLN A 1 319 ? -33.756 -8.652 57.262 1.00 82.88 319 GLN A C 1
ATOM 2707 O O . GLN A 1 319 ? -32.616 -8.545 56.808 1.00 82.88 319 GLN A O 1
ATOM 2712 N N . SER A 1 320 ? -34.785 -9.066 56.518 1.00 84.69 320 SER A N 1
ATOM 2713 C CA . SER A 1 320 ? -34.659 -9.367 55.090 1.00 84.69 320 SER A CA 1
ATOM 2714 C C . SER A 1 320 ? -34.311 -8.120 54.273 1.00 84.69 320 SER A C 1
ATOM 2716 O O . SER A 1 320 ? -33.471 -8.207 53.381 1.00 84.69 320 SER A O 1
ATOM 2718 N N . ILE A 1 321 ? -34.915 -6.966 54.580 1.00 85.00 321 ILE A N 1
ATOM 2719 C CA . ILE A 1 321 ? -34.607 -5.690 53.913 1.00 85.00 321 ILE A CA 1
ATOM 2720 C C . ILE A 1 321 ? -33.161 -5.264 54.198 1.00 85.00 321 ILE A C 1
ATOM 2722 O O . ILE A 1 321 ? -32.414 -5.018 53.254 1.00 85.00 321 ILE A O 1
ATOM 2726 N N . ALA A 1 322 ? -32.718 -5.298 55.459 1.00 85.56 322 ALA A N 1
ATOM 2727 C CA . ALA A 1 322 ? -31.339 -4.947 55.820 1.00 85.56 322 ALA A CA 1
ATOM 2728 C C . ALA A 1 322 ? -30.290 -5.857 55.141 1.00 85.56 322 ALA A C 1
ATOM 2730 O O . ALA A 1 322 ? -29.205 -5.414 54.760 1.00 85.56 322 ALA A O 1
ATOM 2731 N N . ALA A 1 323 ? -30.606 -7.145 54.953 1.00 87.31 323 ALA A N 1
ATOM 2732 C CA . ALA A 1 323 ? -29.740 -8.061 54.212 1.00 87.31 323 ALA A CA 1
ATOM 2733 C C . ALA A 1 323 ? -29.649 -7.699 52.718 1.00 87.31 323 ALA A C 1
ATOM 2735 O O . ALA A 1 323 ? -28.567 -7.796 52.134 1.00 87.31 323 ALA A O 1
ATOM 2736 N N . ILE A 1 324 ? -30.762 -7.268 52.114 1.00 88.19 324 ILE A N 1
ATOM 2737 C CA . ILE A 1 324 ? -30.818 -6.804 50.722 1.00 88.19 324 ILE A CA 1
ATOM 2738 C C . ILE A 1 324 ? -30.034 -5.495 50.556 1.00 88.19 324 ILE A C 1
ATOM 2740 O O . ILE A 1 324 ? -29.238 -5.392 49.627 1.00 88.19 324 ILE A O 1
ATOM 2744 N N . GLU A 1 325 ? -30.180 -4.531 51.466 1.00 87.00 325 GLU A N 1
ATOM 2745 C CA . GLU A 1 325 ? -29.408 -3.277 51.459 1.00 87.00 325 GLU A CA 1
ATOM 2746 C C . GLU A 1 325 ? -27.897 -3.537 51.460 1.00 87.00 325 GLU A C 1
ATOM 2748 O O . GLU A 1 325 ? -27.168 -3.011 50.616 1.00 87.00 325 GLU A O 1
ATOM 2753 N N . MET A 1 326 ? -27.431 -4.415 52.354 1.00 88.56 326 MET A N 1
ATOM 2754 C CA . MET A 1 326 ? -26.017 -4.784 52.423 1.00 88.56 326 MET A CA 1
ATOM 2755 C C . MET A 1 326 ? -25.535 -5.452 51.124 1.00 88.56 326 MET A C 1
ATOM 2757 O O . MET A 1 326 ? -24.388 -5.261 50.714 1.00 88.56 326 MET A O 1
ATOM 2761 N N . ASP A 1 327 ? -26.376 -6.258 50.469 1.00 89.31 327 ASP A N 1
ATOM 2762 C CA . ASP A 1 327 ? -26.020 -6.883 49.191 1.00 89.31 327 ASP A CA 1
ATOM 2763 C C . ASP A 1 327 ? -25.929 -5.858 48.050 1.00 89.31 327 ASP A C 1
ATOM 2765 O O . ASP A 1 327 ? -25.041 -5.926 47.199 1.00 89.31 327 ASP A O 1
ATOM 2769 N N . ILE A 1 328 ? -26.792 -4.848 48.062 1.00 88.75 328 ILE A N 1
ATOM 2770 C CA . ILE A 1 328 ? -26.789 -3.768 47.071 1.00 88.75 328 ILE A CA 1
ATOM 2771 C C . ILE A 1 328 ? -25.579 -2.864 47.239 1.00 88.75 328 ILE A C 1
ATOM 2773 O O . ILE A 1 328 ? -24.943 -2.501 46.246 1.00 88.75 328 ILE A O 1
ATOM 2777 N N . GLU A 1 329 ? -25.203 -2.551 48.477 1.00 88.62 329 GLU A N 1
ATOM 2778 C CA . GLU A 1 329 ? -23.994 -1.780 48.754 1.00 88.62 329 GLU A CA 1
ATOM 2779 C C . GLU A 1 329 ? -22.743 -2.497 48.220 1.00 88.62 329 GLU A C 1
ATOM 2781 O O . GLU A 1 329 ? -21.892 -1.872 47.579 1.00 88.62 329 GLU A O 1
ATOM 2786 N N . LYS A 1 330 ? -22.671 -3.830 48.355 1.00 89.31 330 LYS A N 1
ATOM 2787 C CA . LYS A 1 330 ? -21.594 -4.632 47.747 1.00 89.31 330 LYS A CA 1
ATOM 2788 C C . LYS A 1 330 ? -21.572 -4.499 46.222 1.00 89.31 330 LYS A C 1
ATOM 2790 O O . LYS A 1 330 ? -20.505 -4.276 45.643 1.00 89.31 330 LYS A O 1
ATOM 2795 N N . HIS A 1 331 ? -22.731 -4.582 45.572 1.00 93.00 331 HIS A N 1
ATOM 2796 C CA . HIS A 1 331 ? -22.840 -4.504 44.111 1.00 93.00 331 HIS A CA 1
ATOM 2797 C C . HIS A 1 331 ? -22.677 -3.082 43.547 1.00 93.00 331 HIS A C 1
ATOM 2799 O O . HIS A 1 331 ? -22.363 -2.935 42.366 1.00 93.00 331 HIS A O 1
ATOM 2805 N N . SER A 1 332 ? -22.784 -2.035 44.372 1.00 91.00 332 SER A N 1
ATOM 2806 C CA . SER A 1 332 ? -22.564 -0.635 43.968 1.00 91.00 332 SER A CA 1
ATOM 2807 C C . SER A 1 332 ? -21.160 -0.393 43.389 1.00 91.00 332 SER A C 1
ATOM 2809 O O . SER A 1 332 ? -20.988 0.303 42.382 1.00 91.00 332 SER A O 1
ATOM 2811 N N . THR A 1 333 ? -20.138 -1.032 43.968 1.00 90.31 333 THR A N 1
ATOM 2812 C CA . THR A 1 333 ? -18.746 -0.933 43.485 1.00 90.31 333 THR A CA 1
ATOM 2813 C C . THR A 1 333 ? -18.547 -1.605 42.122 1.00 90.31 333 THR A C 1
ATOM 2815 O O . THR A 1 333 ? -17.861 -1.065 41.247 1.00 90.31 333 THR A O 1
ATOM 2818 N N . VAL A 1 334 ? -19.191 -2.758 41.919 1.00 92.06 334 VAL A N 1
ATOM 2819 C CA . VAL A 1 334 ? -19.199 -3.502 40.652 1.00 92.06 334 VAL A CA 1
ATOM 2820 C C . VAL A 1 334 ? -19.920 -2.694 39.576 1.00 92.06 334 VAL A C 1
ATOM 2822 O O . VAL A 1 334 ? -19.376 -2.507 38.490 1.00 92.06 334 VAL A O 1
ATOM 2825 N N . MET A 1 335 ? -21.093 -2.147 39.900 1.00 93.44 335 MET A N 1
ATOM 2826 C CA . MET A 1 335 ? -21.872 -1.282 39.014 1.00 93.44 335 MET A CA 1
ATOM 2827 C C . MET A 1 335 ? -21.068 -0.052 38.573 1.00 93.44 335 MET A C 1
ATOM 2829 O O . MET A 1 335 ? -20.974 0.236 37.382 1.00 93.44 335 MET A O 1
ATOM 2833 N N . SER A 1 336 ? -20.417 0.635 39.515 1.00 92.12 336 SER A N 1
ATOM 2834 C CA . SER A 1 336 ? -19.598 1.820 39.222 1.00 92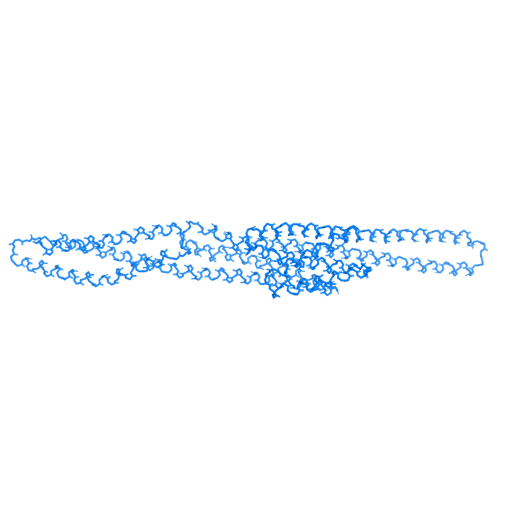.12 336 SER A CA 1
ATOM 2835 C C . SER A 1 336 ? -18.425 1.494 38.291 1.00 92.12 336 SER A C 1
ATOM 2837 O O . SER A 1 336 ? -18.148 2.228 37.342 1.00 92.12 336 SER A O 1
ATOM 2839 N N . SER A 1 337 ? -17.761 0.359 38.528 1.00 93.38 337 SER A N 1
ATOM 2840 C CA . SER A 1 337 ? -16.640 -0.113 37.707 1.00 93.38 337 SER A CA 1
ATOM 2841 C C . SER A 1 337 ? -17.093 -0.513 36.297 1.00 93.38 337 SER A C 1
ATOM 2843 O O . SER A 1 337 ? -16.407 -0.223 35.316 1.00 93.38 337 SER A O 1
ATOM 2845 N N . LEU A 1 338 ? -18.272 -1.130 36.180 1.00 95.00 338 LEU A N 1
ATOM 2846 C CA . LEU A 1 338 ? -18.878 -1.515 34.908 1.00 95.00 338 LEU A CA 1
ATOM 2847 C C . LEU A 1 338 ? -19.302 -0.298 34.072 1.00 95.00 338 LEU A C 1
ATOM 2849 O O . LEU A 1 338 ? -19.041 -0.263 32.869 1.00 95.00 338 LEU A O 1
ATOM 2853 N N . LEU A 1 339 ? -19.904 0.717 34.699 1.00 93.56 339 LEU A N 1
ATOM 2854 C CA . LEU A 1 339 ? -20.237 1.981 34.038 1.00 93.56 339 LEU A CA 1
ATOM 2855 C C . LEU A 1 339 ? -18.977 2.714 33.577 1.00 93.56 339 LEU A C 1
ATOM 2857 O O . LEU A 1 339 ? -18.916 3.158 32.432 1.00 93.56 339 LEU A O 1
ATOM 2861 N N . ALA A 1 340 ? -17.937 2.776 34.415 1.00 93.56 340 ALA A N 1
ATOM 2862 C CA . ALA A 1 340 ? -16.657 3.367 34.032 1.00 93.56 340 ALA A CA 1
ATOM 2863 C C . ALA A 1 340 ? -16.050 2.668 32.803 1.00 93.56 340 ALA A C 1
ATOM 2865 O O . ALA A 1 340 ? -15.597 3.331 31.870 1.00 93.56 340 ALA A O 1
ATOM 2866 N N . LEU A 1 341 ? -16.093 1.334 32.758 1.00 94.38 341 LEU A N 1
ATOM 2867 C CA . LEU A 1 341 ? -15.656 0.547 31.605 1.00 94.38 341 LEU A CA 1
ATOM 2868 C C . LEU A 1 341 ? -16.509 0.840 30.352 1.00 94.38 341 LEU A C 1
ATOM 2870 O O . LEU A 1 341 ? -15.954 1.053 29.274 1.00 94.38 341 LEU A O 1
ATOM 2874 N N . GLY A 1 342 ? -17.835 0.928 30.493 1.00 93.75 342 GLY A N 1
ATOM 2875 C CA . GLY A 1 342 ? -18.748 1.310 29.412 1.00 93.75 342 GLY A CA 1
ATOM 2876 C C . GLY A 1 342 ? -18.474 2.715 28.858 1.00 93.75 342 GLY A C 1
ATOM 2877 O O . GLY A 1 342 ? -18.400 2.899 27.643 1.00 93.75 342 GLY A O 1
ATOM 2878 N N . HIS A 1 343 ? -18.250 3.703 29.725 1.00 92.25 343 HIS A N 1
ATOM 2879 C CA . HIS A 1 343 ? -17.887 5.062 29.311 1.00 92.25 343 HIS A CA 1
ATOM 2880 C C . HIS A 1 343 ? -16.504 5.128 28.657 1.00 92.25 343 HIS A C 1
ATOM 2882 O O . HIS A 1 343 ? -16.327 5.847 27.675 1.00 92.25 343 HIS A O 1
ATOM 2888 N N . ASN A 1 344 ? -15.534 4.348 29.144 1.00 92.38 344 ASN A N 1
ATOM 2889 C CA . ASN A 1 344 ? -14.225 4.235 28.501 1.00 92.38 344 ASN A CA 1
ATOM 2890 C C . ASN A 1 344 ? -14.346 3.681 27.075 1.00 92.38 344 ASN A C 1
ATOM 2892 O O . ASN A 1 344 ? -13.686 4.193 26.174 1.00 92.38 344 ASN A O 1
ATOM 2896 N N . LEU A 1 345 ? -15.219 2.691 26.854 1.00 92.75 345 LEU A N 1
ATOM 2897 C CA . LEU A 1 345 ? -15.518 2.169 25.517 1.00 92.75 345 LEU A CA 1
ATOM 2898 C C . LEU A 1 345 ? -16.185 3.225 24.623 1.00 92.75 345 LEU A C 1
ATOM 2900 O O . LEU A 1 345 ? -15.794 3.364 23.471 1.00 92.75 345 LEU A O 1
ATOM 2904 N N . LEU A 1 346 ? -17.139 4.010 25.135 1.00 91.06 346 LEU A N 1
ATOM 2905 C CA . LEU A 1 346 ? -17.778 5.088 24.360 1.00 91.06 346 LEU A CA 1
ATOM 2906 C C . LEU A 1 346 ? -16.786 6.155 23.866 1.00 91.06 346 LEU A C 1
ATOM 2908 O O . LEU A 1 346 ? -17.028 6.781 22.836 1.00 91.06 346 LEU A O 1
ATOM 2912 N N . ASN A 1 347 ? -15.681 6.350 24.586 1.00 87.38 347 ASN A N 1
ATOM 2913 C CA . ASN A 1 347 ? -14.630 7.298 24.223 1.00 87.38 347 ASN A CA 1
ATOM 2914 C C . ASN A 1 347 ? -13.605 6.725 23.225 1.00 87.38 347 ASN A C 1
ATOM 2916 O O . ASN A 1 347 ? -12.715 7.457 22.784 1.00 87.38 347 ASN A O 1
ATOM 2920 N N . ASP A 1 348 ? -13.691 5.440 22.860 1.00 85.69 348 ASP A N 1
ATOM 2921 C CA . ASP A 1 348 ? -12.773 4.843 21.892 1.00 85.69 348 ASP A CA 1
ATOM 2922 C C . ASP A 1 348 ? -13.170 5.209 20.454 1.00 85.69 348 ASP A C 1
ATOM 2924 O O . ASP A 1 348 ? -14.182 4.763 19.911 1.00 85.69 348 ASP A O 1
ATOM 2928 N N . THR A 1 349 ? -12.315 6.005 19.812 1.00 77.69 349 THR A N 1
ATOM 2929 C CA . THR A 1 349 ? -12.498 6.512 18.445 1.00 77.69 349 THR A CA 1
ATOM 2930 C C . THR A 1 349 ? -12.508 5.426 17.367 1.00 77.69 349 THR A C 1
ATOM 2932 O O . THR A 1 349 ? -12.891 5.711 16.236 1.00 77.69 349 THR A O 1
ATOM 2935 N N . ASP A 1 350 ? -12.047 4.208 17.673 1.00 74.81 350 ASP A N 1
ATOM 2936 C CA . ASP A 1 350 ? -12.018 3.091 16.717 1.00 74.81 350 ASP A CA 1
ATOM 2937 C C . ASP A 1 350 ? -13.285 2.224 16.743 1.00 74.81 350 ASP A C 1
ATOM 2939 O O . ASP A 1 350 ? -13.414 1.286 15.950 1.00 74.81 350 ASP A O 1
ATOM 2943 N N . ILE A 1 351 ? -14.239 2.534 17.624 1.00 82.50 351 ILE A N 1
ATOM 2944 C CA . ILE A 1 351 ? -15.526 1.846 17.679 1.00 82.50 351 ILE A CA 1
ATOM 2945 C C . ILE A 1 351 ? -16.488 2.462 16.656 1.00 82.50 351 ILE A C 1
ATOM 2947 O O . ILE A 1 351 ? -16.609 3.678 16.519 1.00 82.50 351 ILE A O 1
ATOM 2951 N N . SER A 1 352 ? -17.207 1.609 15.923 1.00 82.94 352 SER A N 1
ATOM 2952 C CA . SER A 1 352 ? -18.207 2.060 14.955 1.00 82.94 352 SER A CA 1
ATOM 2953 C C . SER A 1 352 ? -19.387 2.759 15.636 1.00 82.94 352 SER A C 1
ATOM 2955 O O . SER A 1 352 ? -19.805 2.367 16.727 1.00 82.94 352 SER A O 1
ATOM 2957 N N . SER A 1 353 ? -20.002 3.728 14.951 1.00 83.56 353 SER A N 1
ATOM 2958 C CA . SER A 1 353 ? -21.193 4.442 15.443 1.00 83.56 353 SER A CA 1
ATOM 2959 C C . SER A 1 353 ? -22.311 3.494 15.882 1.00 83.56 353 SER A C 1
ATOM 2961 O O . SER A 1 353 ? -22.893 3.664 16.945 1.00 83.56 353 SER A O 1
ATOM 2963 N N . ARG A 1 354 ? -22.541 2.416 15.126 1.00 83.75 354 ARG A N 1
ATOM 2964 C CA . ARG A 1 354 ? -23.513 1.372 15.476 1.00 83.75 354 ARG A CA 1
ATOM 2965 C C . ARG A 1 354 ? -23.212 0.707 16.824 1.00 83.75 354 ARG A C 1
ATOM 2967 O O . ARG A 1 354 ? -24.132 0.404 17.581 1.00 83.75 354 ARG A O 1
ATOM 2974 N N . THR A 1 355 ? -21.940 0.437 17.105 1.00 84.94 355 THR A N 1
ATOM 2975 C CA . THR A 1 355 ? -21.522 -0.184 18.368 1.00 84.94 355 THR A CA 1
ATOM 2976 C C . THR A 1 355 ? -21.607 0.829 19.513 1.00 84.94 355 THR A C 1
ATOM 2978 O O . THR A 1 355 ? -22.069 0.467 20.591 1.00 84.94 355 THR A O 1
ATOM 2981 N N . ILE A 1 356 ? -21.268 2.099 19.260 1.00 87.81 356 ILE A N 1
ATOM 2982 C CA . ILE A 1 356 ? -21.451 3.216 20.203 1.00 87.81 356 ILE A CA 1
ATOM 2983 C C . ILE A 1 356 ? -22.929 3.364 20.591 1.00 87.81 356 ILE A C 1
ATOM 2985 O O . ILE A 1 356 ? -23.244 3.399 21.778 1.00 87.81 356 ILE A O 1
ATOM 2989 N N . ASP A 1 357 ? -23.847 3.363 19.622 1.00 87.50 357 ASP A N 1
ATOM 2990 C CA . ASP A 1 357 ? -25.289 3.459 19.882 1.00 87.50 357 ASP A CA 1
ATOM 2991 C C . ASP A 1 357 ? -25.789 2.290 20.743 1.00 87.50 357 ASP A C 1
ATOM 2993 O O . ASP A 1 357 ? -26.582 2.471 21.669 1.00 87.50 357 ASP A O 1
ATOM 2997 N N . SER A 1 358 ? -25.316 1.075 20.446 1.00 88.31 358 SER A N 1
ATOM 2998 C CA . SER A 1 358 ? -25.652 -0.125 21.218 1.00 88.31 358 SER A CA 1
ATOM 2999 C C . SER A 1 358 ? -25.122 -0.052 22.655 1.00 88.31 358 SER A C 1
ATOM 3001 O O . SER A 1 358 ? -25.855 -0.378 23.590 1.00 88.31 358 SER A O 1
ATOM 3003 N N . LEU A 1 359 ? -23.872 0.390 22.839 1.00 91.25 359 LEU A N 1
ATOM 3004 C CA . LEU A 1 359 ? -23.247 0.606 24.150 1.00 91.25 359 LEU A CA 1
ATOM 3005 C C . LEU A 1 359 ? -24.017 1.643 24.961 1.00 91.25 359 LEU A C 1
ATOM 3007 O O . LEU A 1 359 ? -24.398 1.375 26.098 1.00 91.25 359 LEU A O 1
ATOM 3011 N N . SER A 1 360 ? -24.295 2.799 24.356 1.00 92.19 360 SER A N 1
ATOM 3012 C CA . SER A 1 360 ? -24.971 3.919 25.007 1.00 92.19 360 SER A CA 1
ATOM 3013 C C . SER A 1 360 ? -26.352 3.518 25.530 1.00 92.19 360 SER A C 1
ATOM 3015 O O . SER A 1 360 ? -26.654 3.748 26.701 1.00 92.19 360 SER A O 1
ATOM 3017 N N . ARG A 1 361 ? -27.156 2.811 24.721 1.00 92.12 361 ARG A N 1
ATOM 3018 C CA . ARG A 1 361 ? -28.471 2.309 25.161 1.00 92.12 361 ARG A CA 1
ATOM 3019 C C . ARG A 1 361 ? -28.369 1.350 26.341 1.00 92.12 361 ARG A C 1
ATOM 3021 O O . ARG A 1 361 ? -29.218 1.385 27.229 1.00 92.12 361 ARG A O 1
ATOM 3028 N N . ARG A 1 362 ? -27.358 0.481 26.358 1.00 91.31 362 ARG A N 1
ATOM 3029 C CA . ARG A 1 362 ? -27.170 -0.491 27.444 1.00 91.31 362 ARG A CA 1
ATOM 3030 C C . ARG A 1 362 ? -26.707 0.152 28.736 1.00 91.31 362 ARG A C 1
ATOM 3032 O O . ARG A 1 362 ? -27.264 -0.184 29.774 1.00 91.31 362 ARG A O 1
ATOM 3039 N N . ILE A 1 363 ? -25.776 1.099 28.660 1.00 93.50 363 ILE A N 1
ATOM 3040 C CA . ILE A 1 363 ? -25.364 1.918 29.807 1.00 93.50 363 ILE A CA 1
ATOM 3041 C C . ILE A 1 363 ? -26.593 2.614 30.397 1.00 93.50 363 ILE A C 1
ATOM 3043 O O . ILE A 1 363 ? -26.910 2.400 31.563 1.00 93.50 363 ILE A O 1
ATOM 3047 N N . GLN A 1 364 ? -27.362 3.320 29.564 1.00 93.62 364 GLN A N 1
ATOM 3048 C CA . GLN A 1 364 ? -28.562 4.029 30.006 1.00 93.62 364 GLN A CA 1
ATOM 3049 C C . GLN A 1 364 ? -29.602 3.087 30.633 1.00 93.62 364 GLN A C 1
ATOM 3051 O O . GLN A 1 364 ? -30.182 3.399 31.669 1.00 93.62 364 GLN A O 1
ATOM 3056 N N . THR A 1 365 ? -29.838 1.919 30.028 1.00 92.75 365 THR A N 1
ATOM 3057 C CA . THR A 1 365 ? -30.790 0.928 30.559 1.00 92.75 365 THR A CA 1
ATOM 3058 C C . THR A 1 365 ? -30.353 0.422 31.934 1.00 92.75 365 THR A C 1
ATOM 3060 O O . THR A 1 365 ? -31.177 0.304 32.840 1.00 92.75 365 THR A O 1
ATOM 3063 N N . LEU A 1 366 ? -29.057 0.151 32.102 1.00 92.88 366 LEU A N 1
ATOM 3064 C CA . LEU A 1 366 ? -28.491 -0.333 33.356 1.00 92.88 366 LEU A CA 1
ATOM 3065 C C . LEU A 1 366 ? -28.590 0.727 34.464 1.00 92.88 366 LEU A C 1
ATOM 3067 O O . LEU A 1 366 ? -29.018 0.413 35.572 1.00 92.88 366 LEU A O 1
ATOM 3071 N N . GLU A 1 367 ? -28.259 1.985 34.157 1.00 93.38 367 GLU A N 1
ATOM 3072 C CA . GLU A 1 367 ? -28.365 3.116 35.090 1.00 93.38 367 GLU A CA 1
ATOM 3073 C C . GLU A 1 367 ? -29.806 3.351 35.551 1.00 93.38 367 GLU A C 1
ATOM 3075 O O . GLU A 1 367 ? -30.066 3.457 36.749 1.00 93.38 367 GLU A O 1
ATOM 3080 N N . GLN A 1 368 ? -30.759 3.388 34.615 1.00 93.31 368 GLN A N 1
ATOM 3081 C CA . GLN A 1 368 ? -32.175 3.596 34.934 1.00 93.31 368 GLN A CA 1
ATOM 3082 C C . GLN A 1 368 ? -32.729 2.476 35.816 1.00 93.31 368 GLN A C 1
ATOM 3084 O O . GLN A 1 368 ? -33.472 2.730 36.769 1.00 93.31 368 GLN A O 1
ATOM 3089 N N . ARG A 1 369 ? -32.335 1.230 35.536 1.00 93.06 369 ARG A N 1
ATOM 3090 C CA . ARG A 1 369 ? -32.754 0.088 36.345 1.00 93.06 369 ARG A CA 1
ATOM 3091 C C . ARG A 1 369 ? -32.135 0.115 37.741 1.00 93.06 369 ARG A C 1
ATOM 3093 O O . ARG A 1 369 ? -32.839 -0.128 38.715 1.00 93.06 369 ARG A O 1
ATOM 3100 N N . TRP A 1 370 ? -30.860 0.487 37.854 1.00 93.31 370 TRP A N 1
ATOM 3101 C CA . TRP A 1 370 ? -30.196 0.667 39.148 1.00 93.31 370 TRP A CA 1
ATOM 3102 C C . TRP A 1 370 ? -30.880 1.743 40.002 1.00 93.31 370 TRP A C 1
ATOM 3104 O O . TRP A 1 370 ? -31.110 1.537 41.193 1.00 93.31 370 TRP A O 1
ATOM 3114 N N . LEU A 1 371 ? -31.261 2.877 39.406 1.00 91.38 371 LEU A N 1
ATOM 3115 C CA . LEU A 1 371 ? -32.020 3.922 40.103 1.00 91.38 371 LEU A CA 1
ATOM 3116 C C . LEU A 1 371 ? -33.389 3.413 40.575 1.00 91.38 371 LEU A C 1
ATOM 3118 O O . LEU A 1 371 ? -33.727 3.581 41.745 1.00 91.38 371 LEU A O 1
ATOM 3122 N N . SER A 1 372 ? -34.122 2.724 39.698 1.00 90.81 372 SER A N 1
ATOM 3123 C CA . SER A 1 372 ? -35.438 2.151 40.018 1.00 90.81 372 SER A CA 1
ATOM 3124 C C . SER A 1 372 ? -35.363 1.146 41.173 1.00 90.81 372 SER A C 1
ATOM 3126 O O . SER A 1 372 ? -36.220 1.147 42.055 1.00 90.81 372 SER A O 1
ATOM 3128 N N . LEU A 1 373 ? -34.315 0.315 41.204 1.00 90.12 373 LEU A N 1
ATOM 3129 C CA . LEU A 1 373 ? -34.087 -0.636 42.289 1.00 90.12 373 LEU A CA 1
ATOM 3130 C C . LEU A 1 373 ? -33.892 0.089 43.630 1.00 90.12 373 LEU A C 1
ATOM 3132 O O . LEU A 1 373 ? -34.560 -0.250 44.605 1.00 90.12 373 LEU A O 1
ATOM 3136 N N . ASN A 1 374 ? -33.045 1.124 43.663 1.00 88.50 374 ASN A N 1
ATOM 3137 C CA . ASN A 1 374 ? -32.809 1.937 44.863 1.00 88.50 374 ASN A CA 1
ATOM 3138 C C . ASN A 1 374 ? -34.083 2.624 45.381 1.00 88.50 374 ASN A C 1
ATOM 3140 O O . ASN A 1 374 ? -34.288 2.719 46.590 1.00 88.50 374 ASN A O 1
ATOM 3144 N N . GLU A 1 375 ? -34.953 3.099 44.488 1.00 88.50 375 GLU A N 1
ATOM 3145 C CA . GLU A 1 375 ? -36.256 3.656 44.875 1.00 88.50 375 GLU A CA 1
ATOM 3146 C C . GLU A 1 375 ? -37.188 2.591 45.469 1.00 88.50 375 GLU A C 1
ATOM 3148 O O . GLU A 1 375 ? -37.902 2.858 46.440 1.00 88.50 375 GLU A O 1
ATOM 3153 N N . LEU A 1 376 ? -37.163 1.373 44.923 1.00 86.38 376 LEU A N 1
ATOM 3154 C CA . LEU A 1 376 ? -38.005 0.269 45.377 1.00 86.38 376 LEU A CA 1
ATOM 3155 C C . LEU A 1 376 ? -37.641 -0.195 46.796 1.00 86.38 376 LEU A C 1
ATOM 3157 O O . LEU A 1 376 ? -38.536 -0.524 47.574 1.00 86.38 376 LEU A O 1
ATOM 3161 N N . ILE A 1 377 ? -36.361 -0.164 47.166 1.00 86.31 377 ILE A N 1
ATOM 3162 C CA . ILE A 1 377 ? -35.908 -0.494 48.531 1.00 86.31 377 ILE A CA 1
ATOM 3163 C C . ILE A 1 377 ? -36.344 0.574 49.519 1.00 86.31 377 ILE A C 1
ATOM 3165 O O . ILE A 1 377 ? -37.012 0.245 50.493 1.00 86.31 377 ILE A O 1
ATOM 3169 N N . LYS A 1 378 ? -36.109 1.854 49.204 1.00 85.38 378 LYS A N 1
ATOM 3170 C CA . LYS A 1 378 ? -36.580 2.974 50.035 1.00 85.38 378 LYS A CA 1
ATOM 3171 C C . LYS A 1 378 ? -38.084 2.916 50.282 1.00 85.38 378 LYS A C 1
ATOM 3173 O O . LYS A 1 378 ? -38.562 3.312 51.340 1.00 85.38 378 LYS A O 1
ATOM 3178 N N . LYS A 1 379 ? -38.865 2.447 49.306 1.00 84.25 379 LYS A N 1
ATOM 3179 C CA . LYS A 1 379 ? -40.308 2.258 49.487 1.00 84.25 379 LYS A CA 1
ATOM 3180 C C . LYS A 1 379 ? -40.627 1.136 50.482 1.00 84.25 379 LYS A C 1
ATOM 3182 O O . LYS A 1 379 ? -41.549 1.304 51.274 1.00 84.25 379 LYS A O 1
ATOM 3187 N N . ASN A 1 380 ? -39.888 0.028 50.441 1.00 79.75 380 ASN A N 1
ATOM 3188 C CA . ASN A 1 380 ? -40.057 -1.093 51.370 1.00 79.75 380 ASN A CA 1
ATOM 3189 C C . ASN A 1 380 ? -39.558 -0.765 52.787 1.00 79.75 380 ASN A C 1
ATOM 3191 O O . ASN A 1 380 ? -40.161 -1.226 53.740 1.00 79.75 380 ASN A O 1
ATOM 3195 N N . GLU A 1 381 ? -38.534 0.079 52.946 1.00 76.94 381 GLU A N 1
ATOM 3196 C CA . GLU A 1 381 ? -38.103 0.585 54.264 1.00 76.94 381 GLU A CA 1
ATOM 3197 C C . GLU A 1 381 ? -39.186 1.430 54.966 1.00 76.94 381 GLU A C 1
ATOM 3199 O O . GLU A 1 381 ? -39.263 1.457 56.193 1.00 76.94 381 GLU A O 1
ATOM 3204 N N . ASN A 1 382 ? -40.001 2.149 54.184 1.00 69.50 382 ASN A N 1
ATOM 3205 C CA . ASN A 1 382 ? -41.032 3.072 54.673 1.00 69.50 382 ASN A CA 1
ATOM 3206 C C . ASN A 1 382 ? -42.443 2.452 54.762 1.00 69.50 382 ASN A C 1
ATOM 3208 O O . ASN A 1 382 ? -43.378 3.158 55.152 1.00 69.50 382 ASN A O 1
ATOM 3212 N N . SER A 1 383 ? -42.612 1.192 54.343 1.00 60.47 383 SER A N 1
ATOM 3213 C CA . SER A 1 383 ? -43.883 0.443 54.389 1.00 60.47 383 SER A CA 1
ATOM 3214 C C . SER A 1 383 ? -43.919 -0.471 55.606 1.00 60.47 383 SER A C 1
ATOM 3216 O O . SER A 1 383 ? -45.031 -0.652 56.153 1.00 60.47 383 SER A O 1
#